Protein AF-A0A418X474-F1 (afdb_monomer_lite)

Radius of gyration: 26.53 Å; chains: 1; bounding box: 62×67×75 Å

Foldseek 3Di:
DAAPLLLVVLLCVVCVLLDDDQADFDCDPPWPRHPPGCVVVVVQKDWDAADPQRFIKIAGPGPRDIDTGDDRPLCVPPPDPVLLVVLVVCVVVVHDLVVSCVVSVHDSVVSVVSVVSVVSVVSNVLSVVLNCLVVDQPAEWEKEKDKDWDWAADPDPVQGFIAIKMWIWIATPVPRDTNDIDIQWFQVDDLVVLVVVCVVVVQVPPDLNPHPPSFFDRQVNLQVQQVVVVVVVVVVVVVVVPDPDDDDVQLVVLQVLQVVLVPDPDSLQPDTHHPSHGFDNGTTGTRPLSNLLSSLLNVCVSNVSHQAYEYEYAPGPSNVVSCCVRCVVCLVVVRYWYKHKFFPPPDDPVQQVVQQVVLVVQLVVQCVVPPPDDSVVSQVVVQVVQQVVWAQHHPLRWTKGWRSHDDPRHTMIMTIPDDDPDDDD

Sequence (425 aa):
MQSNLAIVEEMMRLAAYLDAPTDFSCSNRECSHFGLPQTEEKRRYVKFGKTKSGIPRFKCLACGKVASVGQAKATQRQRITHKNRDIFMLLVNKSPLRRISAVTGLTMQTVFRKIDFIYQQCQRFAGDRERQLTEHDLNTRYICVDRQNHIVNWASRKDRRNVALQAIGSADLESGYVFGMHLNFDGELDPELVAEDMMRFGDHHLAQPFRRYARVWLERDYAEAASRNKSDSARKRALRQTKKDGKDALSAEIVATYEVALEREDIEASHAPSAEETVPRAGMQVHEQVSMNAHIQLVSRLLYRAKKLRFFMDQESGLRAAVMAAVGDRIKARTADAFYVKVMKESTVDAKRQATKVAKERFESAKTAYPGLSDHEMKMLLVKEEMQRMASIGKWNDRWLSQPTTHYDGTGQASLLAHRHGRLR

Organism: NCBI:txid2320862

Secondary structure (DSSP, 8-state):
---HHHHHHHHHHHHGGGSPPPPPBB--TTSTTBT-BTTT-GGGEEEEEE-TTS-EEEEETTT--EEE-S---TTTT-S--HHHHHHHHHHHTT--HHHHHHHHT--HHHHHHHHHHHHHHHHHHHHHHHHHHTTS---EEEEEEEEEEEEEPPSBTTB-PBEEEEEEEEEETTT--EEEEEESEESS--HHHHHHHHHHHTGGGS-GGGSTTTTB--HHHHHHHHHHHHHHHHHHHHHHTT----S-HHHHHHHHHHHHHHT-SSTT--SPPPTTB---SSSEEBPHHHHHHHHHHHHHHHTTT-SEEEEEE-S-HHHHHHHHHHHHHHHHTTSEEEEEEEE-TTS-HHHHHHHHHHHHHHHHHHHHHSTT--HHHHHHHHHHHHHHTPEEETTTTEEEEE-SS-SSS--EEEEES---SS---

Structure (mmCIF, N/CA/C/O backbone):
data_AF-A0A418X474-F1
#
_entry.id   AF-A0A418X474-F1
#
loop_
_atom_site.group_PDB
_atom_site.id
_atom_site.type_symbol
_atom_site.label_atom_id
_atom_site.label_alt_id
_atom_site.label_comp_id
_atom_site.label_asym_id
_atom_site.label_entity_id
_atom_site.label_seq_id
_atom_site.pdbx_PDB_ins_code
_atom_site.Cartn_x
_atom_site.Cartn_y
_atom_site.Cartn_z
_atom_site.occupancy
_atom_site.B_iso_or_equiv
_atom_site.auth_seq_id
_atom_site.auth_comp_id
_atom_site.auth_asym_id
_atom_site.auth_atom_id
_atom_site.pdbx_PDB_model_num
ATOM 1 N N . MET A 1 1 ? -17.378 4.626 -9.632 1.00 65.44 1 MET A N 1
ATOM 2 C CA . MET A 1 1 ? -17.350 3.217 -10.096 1.00 65.44 1 MET A CA 1
ATOM 3 C C . MET A 1 1 ? -15.912 2.919 -10.476 1.00 65.44 1 MET A C 1
ATOM 5 O O . MET A 1 1 ? -15.379 3.669 -11.277 1.00 65.44 1 MET A O 1
ATOM 9 N N . GLN A 1 2 ? -15.281 1.907 -9.879 1.00 81.69 2 GLN A N 1
ATOM 10 C CA . GLN A 1 2 ? -13.888 1.549 -10.177 1.00 81.69 2 GLN A CA 1
ATOM 11 C C . GLN A 1 2 ? -13.817 0.443 -11.234 1.00 81.69 2 GLN A C 1
ATOM 13 O O . GLN A 1 2 ? -14.747 -0.352 -11.377 1.00 81.69 2 GLN A O 1
ATOM 18 N N . SER A 1 3 ? -12.703 0.383 -11.964 1.00 91.50 3 SER A N 1
ATOM 19 C CA . SER A 1 3 ? -12.434 -0.698 -12.912 1.00 91.50 3 SER A CA 1
ATOM 20 C C . SER A 1 3 ? -11.921 -1.938 -12.181 1.00 91.50 3 SER A C 1
ATOM 22 O O . SER A 1 3 ? -10.881 -1.891 -11.522 1.00 91.50 3 SER A O 1
ATOM 24 N N . ASN A 1 4 ? -12.613 -3.071 -12.329 1.00 92.69 4 ASN A N 1
ATOM 25 C CA . ASN A 1 4 ? -12.138 -4.348 -11.785 1.00 92.69 4 ASN A CA 1
ATOM 26 C C . ASN A 1 4 ? -10.796 -4.758 -12.407 1.00 92.69 4 ASN A C 1
ATOM 28 O O . ASN A 1 4 ? -9.943 -5.301 -11.709 1.00 92.69 4 ASN A O 1
ATOM 32 N N . LEU A 1 5 ? -10.598 -4.464 -13.697 1.00 93.88 5 LEU A N 1
ATOM 33 C CA . LEU A 1 5 ? -9.342 -4.732 -14.395 1.00 93.88 5 LEU A CA 1
ATOM 34 C C . LEU A 1 5 ? -8.191 -3.948 -13.754 1.00 93.88 5 LEU A C 1
ATOM 36 O O . LEU A 1 5 ? -7.193 -4.552 -13.375 1.00 93.88 5 LEU A O 1
ATOM 40 N N . ALA A 1 6 ? -8.376 -2.643 -13.532 1.00 95.62 6 ALA A N 1
ATOM 41 C CA . ALA A 1 6 ? -7.374 -1.785 -12.896 1.00 95.62 6 ALA A CA 1
ATOM 42 C C . ALA A 1 6 ? -6.926 -2.309 -11.523 1.00 95.62 6 ALA A C 1
ATOM 44 O O . ALA A 1 6 ? -5.735 -2.318 -11.215 1.00 95.62 6 ALA A O 1
ATOM 45 N N . ILE A 1 7 ? -7.882 -2.761 -10.701 1.00 95.75 7 ILE A N 1
ATOM 46 C CA . ILE A 1 7 ? -7.603 -3.319 -9.370 1.00 95.75 7 ILE A CA 1
ATOM 47 C C . ILE A 1 7 ? -6.809 -4.622 -9.482 1.00 95.75 7 ILE A C 1
ATOM 49 O O . ILE A 1 7 ? -5.866 -4.828 -8.719 1.00 95.75 7 ILE A O 1
ATOM 53 N N . VAL A 1 8 ? -7.176 -5.505 -10.415 1.00 95.81 8 VAL A N 1
ATOM 54 C CA . VAL A 1 8 ? -6.485 -6.785 -10.614 1.00 95.81 8 VAL A CA 1
ATOM 55 C C . VAL A 1 8 ? -5.063 -6.571 -11.125 1.00 95.81 8 VAL A C 1
ATOM 57 O O . VAL A 1 8 ? -4.145 -7.176 -10.578 1.00 95.81 8 VAL A O 1
ATOM 60 N N . GLU A 1 9 ? -4.866 -5.701 -12.115 1.00 96.19 9 GLU A N 1
ATOM 61 C CA . GLU A 1 9 ? -3.541 -5.362 -12.647 1.00 96.19 9 GLU A CA 1
ATOM 62 C C . GLU A 1 9 ? -2.633 -4.783 -11.563 1.00 96.19 9 GLU A C 1
ATOM 64 O O . GLU A 1 9 ? -1.496 -5.225 -11.395 1.00 96.19 9 GLU A O 1
ATOM 69 N N . GLU A 1 10 ? -3.147 -3.833 -10.781 1.00 97.31 10 GLU A N 1
ATOM 70 C CA . GLU A 1 10 ? -2.388 -3.244 -9.686 1.00 97.31 10 GLU A CA 1
ATOM 71 C C . GLU A 1 10 ? -2.068 -4.285 -8.611 1.00 97.31 10 GLU A C 1
ATOM 73 O O . GLU A 1 10 ? -0.933 -4.376 -8.157 1.00 97.31 10 GLU A O 1
ATOM 78 N N . MET A 1 11 ? -3.025 -5.132 -8.234 1.00 96.38 11 MET A N 1
ATOM 79 C CA . MET A 1 11 ? -2.786 -6.207 -7.273 1.00 96.38 11 MET A CA 1
ATOM 80 C C . MET A 1 11 ? -1.735 -7.201 -7.782 1.00 96.38 11 MET A C 1
ATOM 82 O O . MET A 1 11 ? -0.886 -7.617 -6.999 1.00 96.38 11 MET A O 1
ATOM 86 N N . MET A 1 12 ? -1.753 -7.563 -9.069 1.00 95.88 12 MET A N 1
ATOM 87 C CA . MET A 1 12 ? -0.724 -8.415 -9.676 1.00 95.88 12 MET A CA 1
ATOM 88 C C . MET A 1 12 ? 0.652 -7.748 -9.627 1.00 95.88 12 MET A C 1
ATOM 90 O O . MET A 1 12 ? 1.620 -8.392 -9.233 1.00 95.88 12 MET A O 1
ATOM 94 N N . ARG A 1 13 ? 0.737 -6.448 -9.935 1.00 95.75 13 ARG A N 1
ATOM 95 C CA . ARG A 1 13 ? 1.981 -5.675 -9.821 1.00 95.75 13 ARG A CA 1
ATOM 96 C C . ARG A 1 13 ? 2.516 -5.674 -8.391 1.00 95.75 13 ARG A C 1
ATOM 98 O O . ARG A 1 13 ? 3.697 -5.936 -8.178 1.00 95.75 13 ARG A O 1
ATOM 105 N N . LEU A 1 14 ? 1.653 -5.410 -7.408 1.00 95.88 14 LEU A N 1
ATOM 106 C CA . LEU A 1 14 ? 2.035 -5.432 -5.995 1.00 95.88 14 LEU A CA 1
ATOM 107 C C . LEU A 1 14 ? 2.453 -6.839 -5.547 1.00 95.88 14 LEU A C 1
ATOM 109 O O . LEU A 1 14 ? 3.384 -6.967 -4.764 1.00 95.88 14 LEU A O 1
ATOM 113 N N . ALA A 1 15 ? 1.809 -7.887 -6.065 1.00 95.25 15 ALA A N 1
ATOM 114 C CA . ALA A 1 15 ? 2.080 -9.281 -5.722 1.00 95.25 15 ALA A CA 1
ATOM 115 C C . ALA A 1 15 ? 3.281 -9.897 -6.461 1.00 95.25 15 ALA A C 1
ATOM 117 O O . ALA A 1 15 ? 3.685 -10.998 -6.100 1.00 95.25 15 ALA A O 1
ATOM 118 N N . ALA A 1 16 ? 3.871 -9.227 -7.456 1.00 93.00 16 ALA A N 1
ATOM 119 C CA . ALA A 1 16 ? 4.885 -9.811 -8.344 1.00 93.00 16 ALA A CA 1
ATOM 120 C C . ALA A 1 16 ? 6.109 -10.400 -7.610 1.00 93.00 16 ALA A C 1
ATOM 122 O O . ALA A 1 16 ? 6.742 -11.343 -8.079 1.00 93.00 16 ALA A O 1
ATOM 123 N N . TYR A 1 17 ? 6.449 -9.896 -6.419 1.00 91.75 17 TYR A N 1
ATOM 124 C CA . TYR A 1 17 ? 7.542 -10.453 -5.607 1.00 91.75 17 TYR A CA 1
ATOM 125 C C . TYR A 1 17 ? 7.232 -11.846 -5.019 1.00 91.75 17 TYR A C 1
ATOM 127 O O . TYR A 1 17 ? 8.152 -12.560 -4.604 1.00 91.75 17 TYR A O 1
ATOM 135 N N . LEU A 1 18 ? 5.954 -12.237 -4.974 1.00 92.25 18 LEU A N 1
ATOM 136 C CA . LEU A 1 18 ? 5.492 -13.556 -4.542 1.00 92.25 18 LEU A CA 1
ATOM 137 C C . LEU A 1 18 ? 5.641 -14.616 -5.630 1.00 92.25 18 LEU A C 1
ATOM 139 O O . LEU A 1 18 ? 5.572 -15.803 -5.298 1.00 92.25 18 LEU A O 1
ATOM 143 N N . ASP A 1 19 ? 5.908 -14.236 -6.880 1.00 85.19 19 ASP A N 1
ATOM 144 C CA . ASP A 1 19 ? 6.149 -15.204 -7.942 1.00 85.19 19 ASP A CA 1
ATOM 145 C C . ASP A 1 19 ? 7.376 -16.055 -7.601 1.00 85.19 19 ASP A C 1
ATOM 147 O O . ASP A 1 19 ? 8.455 -15.561 -7.238 1.00 85.19 19 ASP A O 1
ATOM 151 N N . ALA A 1 20 ? 7.190 -17.374 -7.645 1.00 68.62 20 ALA A N 1
ATOM 152 C CA . ALA A 1 20 ? 8.274 -18.307 -7.404 1.00 68.62 20 ALA A CA 1
ATOM 153 C C . ALA A 1 20 ? 9.337 -18.148 -8.507 1.00 68.62 20 ALA A C 1
ATOM 155 O O . ALA A 1 20 ? 8.995 -17.910 -9.670 1.00 68.62 20 ALA A O 1
ATOM 156 N N . PRO A 1 21 ? 10.635 -18.305 -8.190 1.00 65.06 21 PRO A N 1
ATOM 157 C CA . PRO A 1 21 ? 11.657 -18.392 -9.222 1.00 65.06 21 PRO A CA 1
ATOM 158 C C . PRO A 1 21 ? 11.281 -19.512 -10.197 1.00 65.06 21 PRO A C 1
ATOM 160 O O . PRO A 1 21 ? 11.085 -20.643 -9.763 1.00 65.06 21 PRO A O 1
ATOM 163 N N . THR A 1 22 ? 11.177 -19.206 -11.494 1.00 62.56 22 THR A N 1
ATOM 164 C CA . THR A 1 22 ? 10.791 -20.193 -12.512 1.00 62.56 22 THR A CA 1
ATOM 165 C C . THR A 1 22 ? 11.669 -21.433 -12.419 1.00 62.56 22 THR A C 1
ATOM 167 O O . THR A 1 22 ? 12.891 -21.357 -12.611 1.00 62.56 22 THR A O 1
ATOM 170 N N . ASP A 1 23 ? 11.031 -22.569 -12.156 1.00 65.12 23 ASP A N 1
ATOM 171 C CA . ASP A 1 23 ? 11.662 -23.870 -12.265 1.00 65.12 23 ASP A CA 1
ATOM 172 C C . ASP A 1 23 ? 12.115 -24.123 -13.701 1.00 65.12 23 ASP A C 1
ATOM 174 O O . ASP A 1 23 ? 11.598 -23.571 -14.676 1.00 65.12 23 ASP A O 1
ATOM 178 N N . PHE A 1 24 ? 13.126 -24.970 -13.850 1.00 75.44 24 PHE A N 1
ATOM 179 C CA . PHE A 1 24 ? 13.625 -25.303 -15.172 1.00 75.44 24 PHE A CA 1
ATOM 180 C C . PHE A 1 24 ? 12.613 -26.118 -15.961 1.00 75.44 24 PHE A C 1
ATOM 182 O O . PHE A 1 24 ? 12.199 -27.181 -15.519 1.00 75.44 24 PHE A O 1
ATOM 189 N N . SER A 1 25 ? 12.309 -25.670 -17.170 1.00 82.12 25 SER A N 1
ATOM 190 C CA . SER A 1 25 ? 11.576 -26.438 -18.168 1.00 82.12 25 SER A CA 1
ATOM 191 C C . SER A 1 25 ? 12.342 -26.455 -19.491 1.00 82.12 25 SER A C 1
ATOM 193 O O . SER A 1 25 ? 13.211 -25.615 -19.761 1.00 82.12 25 SER A O 1
ATOM 195 N N . CYS A 1 26 ? 12.062 -27.449 -20.337 1.00 80.69 26 CYS A N 1
ATOM 196 C CA . CYS A 1 26 ? 12.654 -27.491 -21.665 1.00 80.69 26 CYS A CA 1
ATOM 197 C C . CYS A 1 26 ? 12.165 -26.292 -22.494 1.00 80.69 26 CYS A C 1
ATOM 199 O O . CYS A 1 26 ? 10.969 -26.124 -22.703 1.00 80.69 26 CYS A O 1
ATOM 201 N N . SER A 1 27 ? 13.094 -25.494 -23.023 1.00 82.25 27 SER A N 1
ATOM 202 C CA . SER A 1 27 ? 12.790 -24.332 -23.872 1.00 82.25 27 SER A CA 1
ATOM 203 C C . SER A 1 27 ? 12.725 -24.649 -25.370 1.00 82.25 27 SER A C 1
ATOM 205 O O . SER A 1 27 ? 12.713 -23.736 -26.191 1.00 82.25 27 SER A O 1
ATOM 207 N N . ASN A 1 28 ? 12.782 -25.926 -25.760 1.00 83.88 28 ASN A N 1
ATOM 208 C CA . ASN A 1 28 ? 12.612 -26.325 -27.156 1.00 83.88 28 ASN A CA 1
ATOM 209 C C . ASN A 1 28 ? 11.119 -26.525 -27.450 1.00 83.88 28 ASN A C 1
ATOM 211 O O . ASN A 1 28 ? 10.551 -27.476 -26.927 1.00 83.88 28 ASN A O 1
ATOM 215 N N . ARG A 1 29 ? 10.516 -25.656 -28.275 1.00 86.56 29 ARG A N 1
ATOM 216 C CA . ARG A 1 29 ? 9.073 -25.668 -28.596 1.00 86.56 29 ARG A CA 1
ATOM 217 C C . ARG A 1 29 ? 8.602 -26.955 -29.279 1.00 86.56 29 ARG A C 1
ATOM 219 O O . ARG A 1 29 ? 7.438 -27.301 -29.156 1.00 86.56 29 ARG A O 1
ATOM 226 N N . GLU A 1 30 ? 9.504 -27.669 -29.947 1.00 88.56 30 GLU A N 1
ATOM 227 C CA . GLU A 1 30 ? 9.211 -28.921 -30.663 1.00 88.56 30 GLU A CA 1
ATOM 228 C C . GLU A 1 30 ? 9.437 -30.172 -29.796 1.00 88.56 30 GLU A C 1
ATOM 230 O O . GLU A 1 30 ? 9.242 -31.302 -30.235 1.00 88.56 30 GLU A O 1
ATOM 235 N N . CYS A 1 31 ? 9.893 -29.999 -28.554 1.00 87.44 31 CYS A N 1
ATOM 236 C CA . CYS A 1 31 ? 10.161 -31.107 -27.647 1.00 87.44 31 CYS A CA 1
ATOM 237 C C . CYS A 1 31 ? 8.880 -31.547 -26.932 1.00 87.44 31 CYS A C 1
ATOM 239 O O . CYS A 1 31 ? 8.151 -30.715 -26.397 1.00 87.44 31 CYS A O 1
ATOM 241 N N . SER A 1 32 ? 8.681 -32.857 -26.773 1.00 89.00 32 SER A N 1
ATOM 242 C CA . SER A 1 32 ? 7.590 -33.422 -25.958 1.00 89.00 32 SER A CA 1
ATOM 243 C C . SER A 1 32 ? 7.635 -33.001 -24.482 1.00 89.00 32 SER A C 1
ATOM 245 O O . SER A 1 32 ? 6.656 -33.158 -23.759 1.00 89.00 32 SER A O 1
ATOM 247 N N . HIS A 1 33 ? 8.777 -32.485 -24.016 1.00 85.56 33 HIS A N 1
ATOM 248 C CA . HIS A 1 33 ? 8.970 -31.964 -22.662 1.00 85.56 33 HIS A CA 1
ATOM 249 C C . HIS A 1 33 ? 8.930 -30.426 -22.591 1.00 85.56 33 HIS A C 1
ATOM 251 O O . HIS A 1 33 ? 9.343 -29.857 -21.579 1.00 85.56 33 HIS A O 1
ATOM 257 N N . PHE A 1 34 ? 8.501 -29.736 -23.655 1.00 86.75 34 PHE A N 1
ATOM 258 C CA . PHE A 1 34 ? 8.388 -28.276 -23.674 1.00 86.75 34 PHE A CA 1
ATOM 259 C C . PHE A 1 34 ? 7.480 -27.770 -22.548 1.00 86.75 34 PHE A C 1
ATOM 261 O O . PHE A 1 34 ? 6.382 -28.283 -22.355 1.00 86.75 34 PHE A O 1
ATOM 268 N N . GLY A 1 35 ? 7.946 -26.772 -21.793 1.00 79.75 35 GLY A N 1
ATOM 269 C CA . GLY A 1 35 ? 7.151 -26.129 -20.741 1.00 79.75 35 GLY A CA 1
ATOM 270 C C . GLY A 1 35 ? 6.894 -26.966 -19.480 1.00 79.75 35 GLY A C 1
ATOM 271 O O . GLY A 1 35 ? 6.395 -26.414 -18.508 1.00 79.75 35 GLY A O 1
ATOM 272 N N . LEU A 1 36 ? 7.282 -28.248 -19.440 1.00 83.12 36 LEU A N 1
ATOM 273 C CA . LEU A 1 36 ? 7.086 -29.111 -18.267 1.00 83.12 36 LEU A CA 1
ATOM 274 C C . LEU A 1 36 ? 8.141 -28.821 -17.179 1.00 83.12 36 LEU A C 1
ATOM 276 O O . LEU A 1 36 ? 9.332 -29.014 -17.457 1.00 83.12 36 LEU A O 1
ATOM 280 N N . PRO A 1 37 ? 7.769 -28.390 -15.958 1.00 82.12 37 PRO A N 1
ATOM 281 C CA . PRO A 1 37 ? 8.723 -28.045 -14.902 1.00 82.12 37 PRO A CA 1
ATOM 282 C C . PRO A 1 37 ? 9.506 -29.255 -14.375 1.00 82.12 37 PRO A C 1
ATOM 284 O O . PRO A 1 37 ? 8.966 -30.337 -14.149 1.00 82.12 37 PRO A O 1
ATOM 287 N N . GLN A 1 38 ? 10.800 -29.074 -14.118 1.00 81.44 38 GLN A N 1
ATOM 288 C CA . GLN A 1 38 ? 11.689 -30.125 -13.621 1.00 81.44 38 GLN A CA 1
ATOM 289 C C . GLN A 1 38 ? 11.339 -30.591 -12.202 1.00 81.44 38 GLN A C 1
ATOM 291 O O . GLN A 1 38 ? 11.621 -31.739 -11.854 1.00 81.44 38 GLN A O 1
ATOM 296 N N . THR A 1 39 ? 10.760 -29.720 -11.382 1.00 76.44 39 THR A N 1
ATOM 297 C CA . THR A 1 39 ? 10.344 -29.998 -9.999 1.00 76.44 39 THR A CA 1
ATOM 298 C C . THR A 1 39 ? 9.177 -30.974 -9.926 1.00 76.44 39 THR A C 1
ATOM 300 O O . THR A 1 39 ? 9.220 -31.893 -9.103 1.00 76.44 39 THR A O 1
ATOM 303 N N . GLU A 1 40 ? 8.205 -30.824 -10.823 1.00 78.62 40 GLU A N 1
ATOM 304 C CA . GLU A 1 40 ? 7.035 -31.696 -10.960 1.00 78.62 40 GLU A CA 1
ATOM 305 C C . GLU A 1 40 ? 7.388 -32.989 -11.713 1.00 78.62 40 GLU A C 1
ATOM 307 O O . GLU A 1 40 ? 7.031 -34.088 -11.294 1.00 78.62 40 GLU A O 1
ATOM 312 N N . GLU A 1 41 ? 8.193 -32.885 -12.773 1.00 81.19 41 GLU A N 1
ATOM 313 C CA . GLU A 1 41 ? 8.470 -33.978 -13.712 1.00 81.19 41 GLU A CA 1
ATOM 314 C C . GLU A 1 41 ? 9.944 -34.424 -13.675 1.00 81.19 41 GLU A C 1
ATOM 316 O O . GLU A 1 41 ? 10.653 -34.490 -14.686 1.00 81.19 41 GLU A O 1
ATOM 321 N N . LYS A 1 42 ? 10.436 -34.762 -12.474 1.00 81.25 42 LYS A N 1
ATOM 322 C CA . LYS A 1 42 ? 11.860 -35.072 -12.208 1.00 81.25 42 LYS A CA 1
ATOM 323 C C . LYS A 1 42 ? 12.458 -36.138 -13.127 1.00 81.25 42 LYS A C 1
ATOM 325 O O . LYS A 1 42 ? 13.640 -36.066 -13.443 1.00 81.25 42 LYS A O 1
ATOM 330 N N . ARG A 1 43 ? 11.662 -37.122 -13.559 1.00 86.88 43 ARG A N 1
ATOM 331 C CA . ARG A 1 43 ? 12.115 -38.243 -14.406 1.00 86.88 43 ARG A CA 1
ATOM 332 C C . ARG A 1 43 ? 12.483 -37.818 -15.828 1.00 86.88 43 ARG A C 1
ATOM 334 O O . ARG A 1 43 ? 13.172 -38.561 -16.511 1.00 86.88 43 ARG A O 1
ATOM 341 N N . ARG A 1 44 ? 12.041 -36.640 -16.278 1.00 86.00 44 ARG A N 1
ATOM 342 C CA . ARG A 1 44 ? 12.246 -36.132 -17.647 1.00 86.00 44 ARG A CA 1
ATOM 343 C C . ARG A 1 44 ? 13.569 -35.388 -17.832 1.00 86.00 44 ARG A C 1
ATOM 345 O O . ARG A 1 44 ? 13.944 -35.047 -18.962 1.00 86.00 44 ARG A O 1
ATOM 352 N N . TYR A 1 45 ? 14.277 -35.145 -16.732 1.00 87.94 45 TYR A N 1
ATOM 353 C CA . TYR A 1 45 ? 15.479 -34.328 -16.674 1.00 87.94 45 TYR A CA 1
ATOM 354 C C . TYR A 1 45 ? 16.554 -35.003 -15.824 1.00 87.94 45 TYR A C 1
ATOM 356 O O . TYR A 1 45 ? 16.265 -35.603 -14.795 1.00 87.94 45 TYR A O 1
ATOM 364 N N . VAL A 1 46 ? 17.820 -34.853 -16.212 1.00 90.00 46 VAL A N 1
ATOM 365 C CA . VAL A 1 46 ? 18.962 -35.368 -15.443 1.00 90.00 46 VAL A CA 1
ATOM 366 C C . VAL A 1 46 ? 19.915 -34.240 -15.070 1.00 90.00 46 VAL A C 1
ATOM 368 O O . VAL A 1 46 ? 20.132 -33.310 -15.851 1.00 90.00 46 VAL A O 1
ATOM 371 N N . LYS A 1 47 ? 20.499 -34.304 -13.868 1.00 86.44 47 LYS A N 1
ATOM 372 C CA . LYS A 1 47 ? 21.547 -33.365 -13.442 1.00 86.44 47 LYS A CA 1
ATOM 373 C C . LYS A 1 47 ? 22.771 -33.509 -14.355 1.00 86.44 47 LYS A C 1
ATOM 375 O O . LYS A 1 47 ? 23.274 -34.606 -14.557 1.00 86.44 47 LYS A O 1
ATOM 380 N N . PHE A 1 48 ? 23.272 -32.389 -14.869 1.00 89.44 48 PHE A N 1
ATOM 381 C CA . PHE A 1 48 ? 24.369 -32.300 -15.838 1.00 89.44 48 PHE A CA 1
ATOM 382 C C . PHE A 1 48 ? 25.511 -31.406 -15.319 1.00 89.44 48 PHE A C 1
ATOM 384 O O . PHE A 1 48 ? 25.939 -30.420 -15.933 1.00 89.44 48 PHE A O 1
ATOM 391 N N . GLY A 1 49 ? 25.997 -31.739 -14.123 1.00 85.25 49 GLY A N 1
ATOM 392 C CA . GLY A 1 49 ? 27.062 -31.003 -13.444 1.00 85.25 49 GLY A CA 1
ATOM 393 C C . GLY A 1 49 ? 26.669 -29.569 -13.071 1.00 85.25 49 GLY A C 1
ATOM 394 O O . GLY A 1 49 ? 25.492 -29.242 -12.911 1.00 85.25 49 GLY A O 1
ATOM 395 N N . LYS A 1 50 ? 27.675 -28.705 -12.913 1.00 84.00 50 LYS A N 1
ATOM 396 C CA . LYS A 1 50 ? 27.511 -27.287 -12.560 1.00 84.00 50 LYS A CA 1
ATOM 397 C C . LYS A 1 50 ? 28.230 -26.391 -13.571 1.00 84.00 50 LYS A C 1
ATOM 399 O O . LYS A 1 50 ? 29.164 -26.831 -14.239 1.00 84.00 50 LYS A O 1
ATOM 404 N N . THR A 1 51 ? 27.799 -25.140 -13.710 1.00 78.50 51 THR A N 1
ATOM 405 C CA . THR A 1 51 ? 28.561 -24.109 -14.433 1.00 78.50 51 THR A CA 1
ATOM 406 C C . THR A 1 51 ? 29.844 -23.763 -13.670 1.00 78.50 51 THR A C 1
ATOM 408 O O . THR A 1 51 ? 29.967 -24.074 -12.484 1.00 78.50 51 THR A O 1
ATOM 411 N N . LYS A 1 52 ? 30.778 -23.032 -14.304 1.00 71.00 52 LYS A N 1
ATOM 412 C CA . LYS A 1 52 ? 31.968 -22.468 -13.625 1.00 71.00 52 LYS A CA 1
ATOM 413 C C . LYS A 1 52 ? 31.610 -21.627 -12.389 1.00 71.00 52 LYS A C 1
ATOM 415 O O . LYS A 1 52 ? 32.429 -21.447 -11.501 1.00 71.00 52 LYS A O 1
ATOM 420 N N . SER A 1 53 ? 30.382 -21.118 -12.333 1.00 60.09 53 SER A N 1
ATOM 421 C CA . SER A 1 53 ? 29.854 -20.305 -11.236 1.00 60.09 53 SER A CA 1
ATOM 422 C C . SER A 1 53 ? 29.092 -21.114 -10.179 1.00 60.09 53 SER A C 1
ATOM 424 O O . SER A 1 53 ? 28.489 -20.529 -9.285 1.00 60.09 53 SER A O 1
ATOM 426 N N . GLY A 1 54 ? 29.100 -22.449 -10.273 1.00 70.06 54 GLY A N 1
ATOM 427 C CA . GLY A 1 54 ? 28.477 -23.354 -9.305 1.00 70.06 54 GLY A CA 1
ATOM 428 C C . GLY A 1 54 ? 26.976 -23.593 -9.503 1.00 70.06 54 GLY A C 1
ATOM 429 O O . GLY A 1 54 ? 26.379 -24.301 -8.695 1.00 70.06 54 GLY A O 1
ATOM 430 N N . ILE A 1 55 ? 26.372 -23.054 -10.567 1.00 76.06 55 ILE A N 1
ATOM 431 C CA . ILE A 1 55 ? 24.935 -23.204 -10.852 1.00 76.06 55 ILE A CA 1
ATOM 432 C C . ILE A 1 55 ? 24.687 -24.616 -11.391 1.00 76.06 55 ILE A C 1
ATOM 434 O O . ILE A 1 55 ? 25.357 -24.992 -12.359 1.00 76.06 55 ILE A O 1
ATOM 438 N N . PRO A 1 56 ? 23.771 -25.412 -10.815 1.00 79.94 56 PRO A N 1
ATOM 439 C CA . PRO A 1 56 ? 23.475 -26.738 -11.335 1.00 79.94 56 PRO A CA 1
ATOM 440 C C . PRO A 1 56 ? 22.888 -26.635 -12.743 1.00 79.94 56 PRO A C 1
ATOM 442 O O . PRO A 1 56 ? 22.102 -25.745 -13.046 1.00 79.94 56 PRO A O 1
ATOM 445 N N . ARG A 1 57 ? 23.292 -27.542 -13.629 1.00 85.38 57 ARG A N 1
ATOM 446 C CA . ARG A 1 57 ? 22.717 -27.667 -14.969 1.00 85.38 57 ARG A CA 1
ATOM 447 C C . ARG A 1 57 ? 21.867 -28.916 -15.039 1.00 85.38 57 ARG A C 1
ATOM 449 O O . ARG A 1 57 ? 22.185 -29.910 -14.392 1.00 85.38 57 ARG A O 1
ATOM 456 N N . PHE A 1 58 ? 20.822 -28.875 -15.847 1.00 87.25 58 PHE A N 1
ATOM 457 C CA . PHE A 1 58 ? 19.969 -30.017 -16.122 1.00 87.25 58 PHE A CA 1
ATOM 458 C C . PHE A 1 58 ? 19.869 -30.227 -17.625 1.00 87.25 58 PHE A C 1
ATOM 460 O O . PHE A 1 58 ? 19.837 -29.272 -18.401 1.00 87.25 58 PHE A O 1
ATOM 467 N N . LYS A 1 59 ? 19.850 -31.495 -18.021 1.00 89.81 59 LYS A N 1
ATOM 468 C CA . LYS A 1 59 ? 19.703 -31.945 -19.400 1.00 89.81 59 LYS A CA 1
ATOM 469 C C . LYS A 1 59 ? 18.320 -32.564 -19.574 1.00 89.81 59 LYS A C 1
ATOM 471 O O . LYS A 1 59 ? 17.933 -33.426 -18.787 1.00 89.81 59 LYS A O 1
ATOM 476 N N . CYS A 1 60 ? 17.589 -32.138 -20.598 1.00 90.12 60 CYS A N 1
ATOM 477 C CA . CYS A 1 60 ? 16.349 -32.782 -21.025 1.00 90.12 60 CYS A CA 1
ATOM 478 C C . CYS A 1 60 ? 16.656 -34.159 -21.624 1.00 90.12 60 CYS A C 1
ATOM 480 O O . CYS A 1 60 ? 17.520 -34.263 -22.494 1.00 90.12 60 CYS A O 1
ATOM 482 N N . LEU A 1 61 ? 15.945 -35.201 -21.188 1.00 91.00 61 LEU A N 1
ATOM 483 C CA . LEU A 1 61 ? 16.159 -36.559 -21.699 1.00 91.00 61 LEU A CA 1
ATOM 484 C C . LEU A 1 61 ? 15.537 -36.806 -23.083 1.00 91.00 61 LEU A C 1
ATOM 486 O O . LEU A 1 61 ? 15.988 -37.712 -23.768 1.00 91.00 61 LEU A O 1
ATOM 490 N N . ALA A 1 62 ? 14.567 -35.992 -23.519 1.00 90.69 62 ALA A N 1
ATOM 491 C CA . ALA A 1 62 ? 13.942 -36.132 -24.840 1.00 90.69 62 ALA A CA 1
ATOM 492 C C . ALA A 1 62 ? 14.770 -35.478 -25.961 1.00 90.69 62 ALA A C 1
ATOM 494 O O . ALA A 1 62 ? 15.129 -36.136 -26.927 1.00 90.69 62 ALA A O 1
ATOM 495 N N . CYS A 1 63 ? 15.114 -34.190 -25.830 1.00 90.31 63 CYS A N 1
ATOM 496 C CA . CYS A 1 63 ? 15.848 -33.454 -26.875 1.00 90.31 63 CYS A CA 1
ATOM 497 C C . CYS A 1 63 ? 17.329 -33.193 -26.552 1.00 90.31 63 CYS A C 1
ATOM 499 O O . CYS A 1 63 ? 18.027 -32.538 -27.319 1.00 90.31 63 CYS A O 1
ATOM 501 N N . GLY A 1 64 ? 17.816 -33.606 -25.378 1.00 86.38 64 GLY A N 1
ATOM 502 C CA . GLY A 1 64 ? 19.212 -33.413 -24.976 1.00 86.38 64 GLY A CA 1
ATOM 503 C C . GLY A 1 64 ? 19.612 -31.980 -24.602 1.00 86.38 64 GLY A C 1
ATOM 504 O O . GLY A 1 64 ? 20.759 -31.768 -24.204 1.00 86.38 64 GLY A O 1
ATOM 505 N N . LYS A 1 65 ? 18.702 -30.998 -24.688 1.00 85.12 65 LYS A N 1
ATOM 506 C CA . LYS A 1 65 ? 18.991 -29.589 -24.381 1.00 85.12 65 LYS A CA 1
ATOM 507 C C . LYS A 1 65 ? 19.382 -29.410 -22.914 1.00 85.12 65 LYS A C 1
ATOM 509 O O . LYS A 1 65 ? 18.712 -29.928 -22.019 1.00 85.12 65 LYS A O 1
ATOM 514 N N . VAL A 1 66 ? 20.455 -28.659 -22.679 1.00 85.44 66 VAL A N 1
ATOM 515 C CA . VAL A 1 66 ? 20.985 -28.367 -21.342 1.00 85.44 66 VAL A CA 1
ATOM 516 C C . VAL A 1 66 ? 20.689 -26.917 -20.987 1.00 85.44 66 VAL A C 1
ATOM 518 O O . VAL A 1 66 ? 21.003 -26.023 -21.770 1.00 85.44 66 VAL A O 1
ATOM 521 N N . ALA A 1 67 ? 20.158 -26.667 -19.794 1.00 78.62 67 ALA A N 1
ATOM 522 C CA . ALA A 1 67 ? 20.117 -25.321 -19.235 1.00 78.62 67 ALA A CA 1
ATOM 523 C C . ALA A 1 67 ? 20.607 -25.303 -17.788 1.00 78.62 67 ALA A C 1
ATOM 525 O O . ALA A 1 67 ? 20.683 -26.332 -17.116 1.00 78.62 67 ALA A O 1
ATOM 526 N N . SER A 1 68 ? 20.988 -24.115 -17.328 1.00 74.44 68 SER A N 1
ATOM 527 C CA . SER A 1 68 ? 21.342 -23.884 -15.927 1.00 74.44 68 SER A CA 1
ATOM 528 C C . SER A 1 68 ? 20.071 -23.602 -15.135 1.00 74.44 68 SER A C 1
ATOM 530 O O . SER A 1 68 ? 19.197 -22.895 -15.626 1.00 74.44 68 SER A O 1
ATOM 532 N N . VAL A 1 69 ? 19.975 -24.166 -13.937 1.00 66.69 69 VAL A N 1
ATOM 533 C CA . VAL A 1 69 ? 18.776 -24.152 -13.098 1.00 66.69 69 VAL A CA 1
ATOM 534 C C . VAL A 1 69 ? 19.130 -23.531 -11.766 1.00 66.69 69 VAL A C 1
ATOM 536 O O . VAL A 1 69 ? 20.138 -23.876 -11.153 1.00 66.69 69 VAL A O 1
ATOM 539 N N . GLY A 1 70 ? 18.303 -22.595 -11.328 1.00 59.91 70 GLY A N 1
ATOM 540 C CA . GLY A 1 70 ? 18.620 -21.739 -10.201 1.00 59.91 70 GLY A CA 1
ATOM 541 C C . GLY A 1 70 ? 19.431 -20.517 -10.614 1.00 59.91 70 GLY A C 1
ATOM 542 O O . GLY A 1 70 ? 20.038 -20.433 -11.686 1.00 59.91 70 GLY A O 1
ATOM 543 N N . GLN A 1 71 ? 19.404 -19.523 -9.739 1.00 58.72 71 GLN A N 1
ATOM 544 C CA . GLN A 1 71 ? 20.087 -18.269 -9.981 1.00 58.72 71 GLN A CA 1
ATOM 545 C C . GLN A 1 71 ? 21.572 -18.410 -9.636 1.00 58.72 71 GLN A C 1
ATOM 547 O O . GLN A 1 71 ? 21.961 -19.048 -8.656 1.00 58.72 71 GLN A O 1
ATOM 552 N N . ALA A 1 72 ? 22.407 -17.766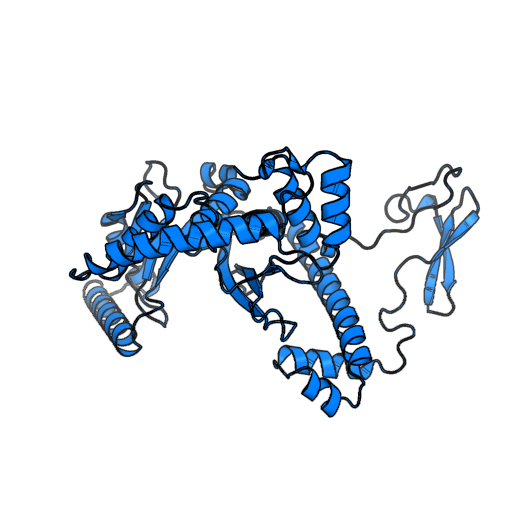 -10.449 1.00 60.88 72 ALA A N 1
ATOM 553 C CA . ALA A 1 72 ? 23.719 -17.288 -10.030 1.00 60.88 72 ALA A CA 1
ATOM 554 C C . ALA A 1 72 ? 23.668 -16.746 -8.591 1.00 60.88 72 ALA A C 1
ATOM 556 O O . ALA A 1 72 ? 22.648 -16.172 -8.199 1.00 60.88 72 ALA A O 1
ATOM 557 N N . LYS A 1 73 ? 24.769 -16.844 -7.819 1.00 68.56 73 LYS A N 1
ATOM 558 C CA . LYS A 1 73 ? 24.869 -16.067 -6.566 1.00 68.56 73 LYS A CA 1
ATOM 559 C C . LYS A 1 73 ? 24.440 -14.635 -6.896 1.00 68.56 73 LYS A C 1
ATOM 561 O O . LYS A 1 73 ? 24.932 -14.087 -7.875 1.00 68.56 73 LYS A O 1
ATOM 566 N N . ALA A 1 74 ? 23.538 -14.028 -6.126 1.00 74.00 74 ALA A N 1
ATOM 567 C CA . ALA A 1 74 ? 22.988 -12.714 -6.486 1.00 74.00 74 ALA A CA 1
ATOM 568 C C . ALA A 1 74 ? 24.088 -11.638 -6.646 1.00 74.00 74 ALA A C 1
ATOM 570 O O . ALA A 1 74 ? 23.971 -10.690 -7.416 1.00 74.00 74 ALA A O 1
ATOM 571 N N . THR A 1 75 ? 25.215 -11.835 -5.963 1.00 78.94 75 THR A N 1
ATOM 572 C CA . THR A 1 75 ? 26.424 -11.009 -6.036 1.00 78.94 75 THR A CA 1
ATOM 573 C C . THR A 1 75 ? 27.397 -11.393 -7.155 1.00 78.94 75 THR A C 1
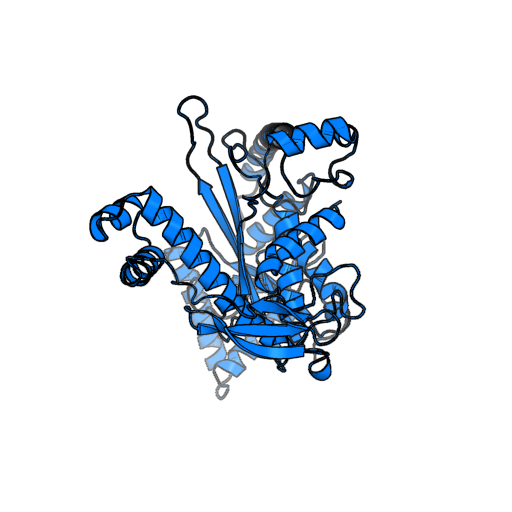ATOM 575 O O . THR A 1 75 ? 28.469 -10.800 -7.277 1.00 78.94 75 THR A O 1
ATOM 578 N N . GLN A 1 76 ? 27.072 -12.383 -7.983 1.00 69.44 76 GLN A N 1
ATOM 579 C CA . GLN A 1 76 ? 27.921 -12.844 -9.074 1.00 69.44 76 GLN A CA 1
ATOM 580 C C . GLN A 1 76 ? 28.173 -11.685 -10.047 1.00 69.44 76 GLN A C 1
ATOM 582 O O . GLN A 1 76 ? 27.244 -11.011 -10.476 1.00 69.44 76 GLN A O 1
ATOM 587 N N . ARG A 1 77 ? 29.448 -11.463 -10.396 1.00 74.88 77 ARG A N 1
ATOM 588 C CA . ARG A 1 77 ? 29.956 -10.323 -11.196 1.00 74.88 77 ARG A CA 1
ATOM 589 C C . ARG A 1 77 ? 30.007 -8.971 -10.474 1.00 74.88 77 ARG A C 1
ATOM 591 O O . ARG A 1 77 ? 30.546 -8.023 -11.041 1.00 74.88 77 ARG A O 1
ATOM 598 N N . GLN A 1 78 ? 29.545 -8.862 -9.229 1.00 82.00 78 GLN A N 1
ATOM 599 C CA . GLN A 1 78 ? 29.792 -7.659 -8.436 1.00 82.00 78 GLN A CA 1
ATOM 600 C C . GLN A 1 78 ? 31.222 -7.681 -7.886 1.00 82.00 78 GLN A C 1
ATOM 602 O O . GLN A 1 78 ? 31.599 -8.590 -7.154 1.00 82.00 78 GLN A O 1
ATOM 607 N N . ARG A 1 79 ? 32.016 -6.655 -8.212 1.00 83.12 79 ARG A N 1
ATOM 608 C CA . ARG A 1 79 ? 33.407 -6.534 -7.736 1.00 83.12 79 ARG A CA 1
ATOM 609 C C . ARG A 1 79 ? 33.505 -6.087 -6.272 1.00 83.12 79 ARG A C 1
ATOM 611 O O . ARG A 1 79 ? 34.427 -6.479 -5.574 1.00 83.12 79 ARG A O 1
ATOM 618 N N . ILE A 1 80 ? 32.553 -5.274 -5.807 1.00 86.06 80 ILE A N 1
ATOM 619 C CA . ILE A 1 80 ? 32.585 -4.630 -4.482 1.00 86.06 80 ILE A CA 1
ATOM 620 C C . ILE A 1 80 ? 31.284 -4.948 -3.735 1.00 86.06 80 ILE A C 1
ATOM 622 O O . ILE A 1 80 ? 30.353 -4.140 -3.699 1.00 86.06 80 ILE A O 1
ATOM 626 N N . THR A 1 81 ? 31.184 -6.160 -3.194 1.00 88.88 81 THR A N 1
ATOM 627 C CA . THR A 1 81 ? 29.966 -6.684 -2.546 1.00 88.88 81 THR A CA 1
ATOM 628 C C . THR A 1 81 ? 29.777 -6.182 -1.117 1.00 88.88 81 THR A C 1
ATOM 630 O O . THR A 1 81 ? 28.643 -5.945 -0.711 1.00 88.88 81 THR A O 1
ATOM 633 N N . HIS A 1 82 ? 30.863 -5.955 -0.371 1.00 89.81 82 HIS A N 1
ATOM 634 C CA . HIS A 1 82 ? 30.806 -5.492 1.023 1.00 89.81 82 HIS A CA 1
ATOM 635 C C . HIS A 1 82 ? 30.065 -4.150 1.168 1.00 89.81 82 HIS A C 1
ATOM 637 O O . HIS A 1 82 ? 29.296 -3.973 2.106 1.00 89.81 82 HIS A O 1
ATOM 643 N N . LYS A 1 83 ? 30.175 -3.257 0.171 1.00 93.00 83 LYS A N 1
ATOM 644 C CA . LYS A 1 83 ? 29.447 -1.975 0.136 1.00 93.00 83 LYS A CA 1
ATOM 645 C C . LYS A 1 83 ? 27.925 -2.107 0.042 1.00 93.00 83 LYS A C 1
ATOM 647 O O . LYS A 1 83 ? 27.232 -1.138 0.325 1.00 93.00 83 LYS A O 1
ATOM 652 N N . ASN A 1 84 ? 27.388 -3.269 -0.341 1.00 93.94 84 ASN A N 1
ATOM 653 C CA . ASN A 1 84 ? 25.935 -3.476 -0.346 1.00 93.94 84 ASN A CA 1
ATOM 654 C C . ASN A 1 84 ? 25.371 -3.396 1.077 1.00 93.94 84 ASN A C 1
ATOM 656 O O . ASN A 1 84 ? 24.335 -2.772 1.280 1.00 93.94 84 ASN A O 1
ATOM 660 N N . ARG A 1 85 ? 26.079 -3.977 2.059 1.00 94.88 85 ARG A N 1
ATOM 661 C CA . ARG A 1 85 ? 25.696 -3.904 3.473 1.00 94.88 85 ARG A CA 1
ATOM 662 C C . ARG A 1 85 ? 25.752 -2.465 3.976 1.00 94.88 85 ARG A C 1
ATOM 664 O O . ARG A 1 85 ? 24.791 -2.016 4.589 1.00 94.88 85 ARG A O 1
ATOM 671 N N . ASP A 1 86 ? 26.838 -1.751 3.680 1.00 95.69 86 ASP A N 1
ATOM 672 C CA . ASP A 1 86 ? 27.012 -0.353 4.095 1.00 95.69 86 ASP A CA 1
ATOM 673 C C . ASP A 1 86 ? 25.873 0.523 3.558 1.00 95.69 86 ASP A C 1
ATOM 675 O O . ASP A 1 86 ? 25.224 1.232 4.321 1.00 95.69 86 ASP A O 1
ATOM 679 N N . ILE A 1 87 ? 25.582 0.428 2.253 1.00 96.56 87 ILE A N 1
ATOM 680 C CA . ILE A 1 87 ? 24.488 1.179 1.625 1.00 96.56 87 ILE A CA 1
ATOM 681 C C . ILE A 1 87 ? 23.150 0.814 2.261 1.00 96.56 87 ILE A C 1
ATOM 683 O O . ILE A 1 87 ? 22.390 1.713 2.607 1.00 96.56 87 ILE A O 1
ATOM 687 N N . PHE A 1 88 ? 22.869 -0.477 2.450 1.00 96.94 88 PHE A N 1
ATOM 688 C CA . PHE A 1 88 ? 21.606 -0.911 3.038 1.00 96.94 88 PHE A CA 1
ATOM 689 C C . PHE A 1 88 ? 21.409 -0.352 4.453 1.00 96.94 88 PHE A C 1
ATOM 691 O O . PHE A 1 88 ? 20.374 0.248 4.735 1.00 96.94 88 PHE A O 1
ATOM 698 N N . MET A 1 89 ? 22.426 -0.448 5.313 1.00 97.19 89 MET A N 1
ATOM 699 C CA . MET A 1 89 ? 22.370 0.112 6.667 1.00 97.19 89 MET A CA 1
ATOM 700 C C . MET A 1 89 ? 22.195 1.633 6.656 1.00 97.19 89 MET A C 1
ATOM 702 O O . MET A 1 89 ? 21.428 2.174 7.448 1.00 97.19 89 MET A O 1
ATOM 706 N N . LEU A 1 90 ? 22.878 2.340 5.753 1.00 97.31 90 LEU A N 1
ATOM 707 C CA . LEU A 1 90 ? 22.746 3.791 5.635 1.00 97.31 90 LEU A CA 1
ATOM 708 C C . LEU A 1 90 ? 21.343 4.211 5.167 1.00 97.31 90 LEU A C 1
ATOM 710 O O . LEU A 1 90 ? 20.819 5.203 5.675 1.00 97.31 90 LEU A O 1
ATOM 714 N N . LEU A 1 91 ? 20.725 3.459 4.249 1.00 96.25 91 LEU A N 1
ATOM 715 C CA . LEU A 1 91 ? 19.348 3.694 3.793 1.00 96.25 91 LEU A CA 1
ATOM 716 C C . LEU A 1 91 ? 18.340 3.498 4.927 1.00 96.25 91 LEU A C 1
ATOM 718 O O . LEU A 1 91 ? 17.507 4.372 5.153 1.00 96.25 91 LEU A O 1
ATOM 722 N N . VAL A 1 92 ? 18.451 2.395 5.677 1.00 94.62 92 VAL A N 1
ATOM 723 C CA . VAL A 1 92 ? 17.583 2.113 6.836 1.00 94.62 92 VAL A CA 1
ATOM 724 C C . VAL A 1 92 ? 17.723 3.205 7.904 1.00 94.62 92 VAL A C 1
ATOM 726 O O . VAL A 1 92 ? 16.732 3.638 8.487 1.00 94.62 92 VAL A O 1
ATOM 729 N N . ASN A 1 93 ? 18.932 3.744 8.078 1.00 96.06 93 ASN A N 1
ATOM 730 C CA . ASN A 1 93 ? 19.214 4.881 8.959 1.00 96.06 93 ASN A CA 1
ATOM 731 C C . ASN A 1 93 ? 18.881 6.254 8.343 1.00 96.06 93 ASN A C 1
ATOM 733 O O . ASN A 1 93 ? 19.334 7.281 8.849 1.00 96.06 93 ASN A O 1
ATOM 737 N N . LYS A 1 94 ? 18.112 6.299 7.247 1.00 95.12 94 LYS A N 1
ATOM 738 C CA . LYS A 1 94 ? 17.625 7.531 6.599 1.00 95.12 94 LYS A CA 1
ATOM 739 C C . LYS A 1 94 ? 18.741 8.488 6.153 1.00 95.12 94 LYS A C 1
ATOM 741 O O . LYS A 1 94 ? 18.559 9.705 6.117 1.00 95.12 94 LYS A O 1
ATOM 746 N N . SER A 1 95 ? 19.913 7.958 5.799 1.00 96.44 95 SER A N 1
ATOM 747 C CA . SER A 1 95 ? 21.019 8.779 5.300 1.00 96.44 95 SER A CA 1
ATOM 748 C C . SER A 1 95 ? 20.701 9.342 3.907 1.00 96.44 95 SER A C 1
ATOM 750 O O . SER A 1 95 ? 20.336 8.575 3.015 1.00 96.44 95 SER A O 1
ATOM 752 N N . PRO A 1 96 ? 20.900 10.652 3.653 1.00 96.00 96 PRO A N 1
ATOM 753 C CA . PRO A 1 96 ? 20.716 11.224 2.319 1.00 96.00 96 PRO A CA 1
ATOM 754 C C . PRO A 1 96 ? 21.633 10.570 1.277 1.00 96.00 96 PRO A C 1
ATOM 756 O O . PRO A 1 96 ? 22.811 10.342 1.550 1.00 96.00 96 PRO A O 1
ATOM 759 N N . LEU A 1 97 ? 21.148 10.354 0.049 1.00 96.00 97 LEU A N 1
ATOM 760 C CA . LEU A 1 97 ? 21.892 9.627 -0.996 1.00 96.00 97 LEU A CA 1
ATOM 761 C C . LEU A 1 97 ? 23.278 10.220 -1.304 1.00 96.00 97 LEU A C 1
ATOM 763 O O . LEU A 1 97 ? 24.241 9.480 -1.494 1.00 96.00 97 LEU A O 1
ATOM 767 N N . ARG A 1 98 ? 23.412 11.554 -1.286 1.00 96.00 98 ARG A N 1
ATOM 768 C CA . ARG A 1 98 ? 24.714 12.227 -1.455 1.00 96.00 98 ARG A CA 1
ATOM 769 C C . ARG A 1 98 ? 25.686 11.897 -0.318 1.00 96.00 98 ARG A C 1
ATOM 771 O O . ARG A 1 98 ? 26.868 11.691 -0.568 1.00 96.00 98 ARG A O 1
ATOM 778 N N . ARG A 1 99 ? 25.187 11.792 0.920 1.00 97.19 99 ARG A N 1
ATOM 779 C CA . ARG A 1 99 ? 25.986 11.358 2.075 1.00 97.19 99 ARG A CA 1
ATOM 780 C C . ARG A 1 99 ? 26.366 9.884 1.949 1.00 97.19 99 ARG A C 1
ATOM 782 O O . ARG A 1 99 ? 27.507 9.550 2.237 1.00 97.19 99 ARG A O 1
ATOM 789 N N . ILE A 1 100 ? 25.468 9.027 1.458 1.00 97.25 100 ILE A N 1
ATOM 790 C CA . ILE A 1 100 ? 25.787 7.618 1.172 1.00 97.25 100 ILE A CA 1
ATOM 791 C C . ILE A 1 100 ? 26.922 7.522 0.149 1.00 97.25 100 ILE A C 1
ATOM 793 O O . ILE A 1 100 ? 27.892 6.805 0.384 1.00 97.25 100 ILE A O 1
ATOM 797 N N . SER A 1 101 ? 26.842 8.272 -0.952 1.00 97.31 101 SER A N 1
ATOM 798 C CA . SER A 1 101 ? 27.903 8.343 -1.965 1.00 97.31 101 SER A CA 1
ATOM 799 C C . SER A 1 101 ? 29.242 8.780 -1.358 1.00 97.31 101 SER A C 1
ATOM 801 O O . SER A 1 101 ? 30.239 8.085 -1.547 1.00 97.31 101 SER A O 1
ATOM 803 N N . ALA A 1 102 ? 29.251 9.845 -0.548 1.00 96.38 102 ALA A N 1
ATOM 804 C CA . ALA A 1 102 ? 30.459 10.343 0.112 1.00 96.38 102 ALA A CA 1
ATOM 805 C C . ALA A 1 102 ? 31.070 9.331 1.099 1.00 96.38 102 ALA A C 1
ATOM 807 O O . ALA A 1 102 ? 32.259 9.040 1.020 1.00 96.38 102 ALA A O 1
ATOM 808 N N . VAL A 1 103 ? 30.261 8.749 1.993 1.00 95.94 103 VAL A N 1
ATOM 809 C CA . VAL A 1 103 ? 30.722 7.784 3.012 1.00 95.94 103 VAL A CA 1
ATOM 810 C C . VAL A 1 103 ? 31.228 6.489 2.376 1.00 95.94 103 VAL A C 1
ATOM 812 O O . VAL A 1 103 ? 32.197 5.890 2.835 1.00 95.94 103 VAL A O 1
ATOM 815 N N . THR A 1 104 ? 30.570 6.027 1.313 1.00 94.88 104 THR A N 1
ATOM 816 C CA . THR A 1 104 ? 30.935 4.763 0.658 1.00 94.88 104 THR A CA 1
ATOM 817 C C . THR A 1 104 ? 32.052 4.914 -0.373 1.00 94.88 104 THR A C 1
ATOM 819 O O . THR A 1 104 ? 32.621 3.895 -0.769 1.00 94.88 104 THR A O 1
ATOM 822 N N . GLY A 1 105 ? 32.366 6.146 -0.794 1.00 95.38 105 GLY A N 1
ATOM 823 C CA . GLY A 1 105 ? 33.313 6.444 -1.871 1.00 95.38 105 GLY A CA 1
ATOM 824 C C . GLY A 1 105 ? 32.806 6.039 -3.262 1.00 95.38 105 GLY A C 1
ATOM 825 O O . GLY A 1 105 ? 33.602 5.840 -4.175 1.00 95.38 105 GLY A O 1
ATOM 826 N N . LEU A 1 106 ? 31.492 5.849 -3.430 1.00 95.38 106 LEU A N 1
ATOM 827 C CA . LEU A 1 106 ? 30.887 5.365 -4.674 1.00 95.38 106 LEU A CA 1
ATOM 828 C C . LEU A 1 106 ? 30.263 6.503 -5.478 1.00 95.38 106 LEU A C 1
ATOM 830 O O . LEU A 1 106 ? 29.671 7.421 -4.917 1.00 95.38 106 LEU A O 1
ATOM 834 N N . THR A 1 107 ? 30.297 6.396 -6.808 1.00 96.19 107 THR A N 1
ATOM 835 C CA . THR A 1 107 ? 29.557 7.315 -7.683 1.00 96.19 107 THR A CA 1
ATOM 836 C C . THR A 1 107 ? 28.048 7.166 -7.482 1.00 96.19 107 THR A C 1
ATOM 838 O O . THR A 1 107 ? 27.559 6.064 -7.221 1.00 96.19 107 THR A O 1
ATOM 841 N N . MET A 1 108 ? 27.288 8.249 -7.677 1.00 96.75 108 MET A N 1
ATOM 842 C CA . MET A 1 108 ? 25.822 8.229 -7.551 1.00 96.75 108 MET A CA 1
ATOM 843 C C . MET A 1 108 ? 25.169 7.142 -8.414 1.00 96.75 108 MET A C 1
ATOM 845 O O . MET A 1 108 ? 24.321 6.401 -7.930 1.00 96.75 108 MET A O 1
ATOM 849 N N . GLN A 1 109 ? 25.624 6.967 -9.659 1.00 94.62 109 GLN A N 1
ATOM 850 C CA . GLN A 1 109 ? 25.120 5.909 -10.542 1.00 94.62 109 GLN A CA 1
ATOM 851 C C . GLN A 1 109 ? 25.345 4.504 -9.955 1.00 94.62 109 GLN A C 1
ATOM 853 O O . GLN A 1 109 ? 24.504 3.619 -10.091 1.00 94.62 109 GLN A O 1
ATOM 858 N N . THR A 1 110 ? 26.476 4.283 -9.279 1.00 93.25 110 THR A N 1
ATOM 859 C CA . THR A 1 110 ? 26.758 3.003 -8.616 1.00 93.25 110 THR A CA 1
ATOM 860 C C . THR A 1 110 ? 25.905 2.811 -7.369 1.00 93.25 110 THR A C 1
ATOM 862 O O . THR A 1 110 ? 25.477 1.688 -7.115 1.00 93.25 110 THR A O 1
ATOM 865 N N . VAL A 1 111 ? 25.638 3.881 -6.613 1.00 95.69 111 VAL A N 1
ATOM 866 C CA . VAL A 1 111 ? 24.706 3.846 -5.477 1.00 95.69 111 VAL A CA 1
ATOM 867 C C . VAL A 1 111 ? 23.310 3.439 -5.954 1.00 95.69 111 VAL A C 1
ATOM 869 O O . VAL A 1 111 ? 22.767 2.489 -5.402 1.00 95.69 111 VAL A O 1
ATOM 872 N N . PHE A 1 112 ? 22.779 4.053 -7.019 1.00 93.69 112 PHE A N 1
ATOM 873 C CA . PHE A 1 112 ? 21.473 3.683 -7.586 1.00 93.69 112 PHE A CA 1
ATOM 874 C C . PHE A 1 112 ? 21.414 2.215 -8.023 1.00 93.69 112 PHE A C 1
ATOM 876 O O . PHE A 1 112 ? 20.581 1.474 -7.516 1.00 93.69 112 PHE A O 1
ATOM 883 N N . ARG A 1 113 ? 22.381 1.735 -8.820 1.00 90.94 113 ARG A N 1
ATOM 884 C CA . ARG A 1 113 ? 22.435 0.309 -9.210 1.00 90.94 113 ARG A CA 1
ATOM 885 C C . ARG A 1 113 ? 22.463 -0.646 -8.012 1.00 90.94 113 ARG A C 1
ATOM 887 O O . ARG A 1 113 ? 21.974 -1.770 -8.090 1.00 90.94 113 ARG A O 1
ATOM 894 N N . LYS A 1 114 ? 23.102 -0.239 -6.911 1.00 93.00 114 LYS A N 1
ATOM 895 C CA . LYS A 1 114 ? 23.136 -1.034 -5.679 1.00 93.00 114 LYS A CA 1
ATOM 896 C C . LYS A 1 114 ? 21.816 -0.966 -4.914 1.00 93.00 114 LYS A C 1
ATOM 898 O O . LYS A 1 114 ? 21.452 -1.979 -4.330 1.00 93.00 114 LYS A O 1
ATOM 903 N N . ILE A 1 115 ? 21.108 0.163 -4.939 1.00 94.94 115 ILE A N 1
ATOM 904 C CA . ILE A 1 115 ? 19.739 0.277 -4.417 1.00 94.94 115 ILE A CA 1
ATOM 905 C C . ILE A 1 115 ? 18.821 -0.691 -5.166 1.00 94.94 115 ILE A C 1
ATOM 907 O O . ILE A 1 115 ? 18.154 -1.479 -4.506 1.00 94.94 115 ILE A O 1
ATOM 911 N N . ASP A 1 116 ? 18.871 -0.729 -6.500 1.00 90.94 116 ASP A N 1
ATOM 912 C CA . ASP A 1 116 ? 18.061 -1.660 -7.305 1.00 90.94 116 ASP A CA 1
ATOM 913 C C . ASP A 1 116 ? 18.363 -3.120 -6.946 1.00 90.94 116 ASP A C 1
ATOM 915 O O . ASP A 1 116 ? 17.465 -3.936 -6.732 1.00 90.94 116 ASP A O 1
ATOM 919 N N . PHE A 1 117 ? 19.651 -3.452 -6.805 1.00 90.94 117 PHE A N 1
ATOM 920 C CA . PHE A 1 117 ? 20.070 -4.777 -6.361 1.00 90.94 117 PHE A CA 1
ATOM 921 C C . PHE A 1 117 ? 19.520 -5.127 -4.970 1.00 90.94 117 PHE A C 1
ATOM 923 O O . PHE A 1 117 ? 19.014 -6.234 -4.778 1.00 90.94 117 PHE A O 1
ATOM 930 N N . ILE A 1 118 ? 19.629 -4.205 -4.005 1.00 94.12 118 ILE A N 1
ATOM 931 C CA . ILE A 1 118 ? 19.129 -4.380 -2.634 1.00 94.12 118 ILE A CA 1
ATOM 932 C C . ILE A 1 118 ? 17.610 -4.556 -2.647 1.00 94.12 118 ILE A C 1
ATOM 934 O O . ILE A 1 118 ? 17.121 -5.494 -2.027 1.00 94.12 118 ILE A O 1
ATOM 938 N N . TYR A 1 119 ? 16.884 -3.725 -3.395 1.00 92.62 119 TYR A N 1
ATOM 939 C CA . TYR A 1 119 ? 15.437 -3.822 -3.574 1.00 92.62 119 TYR A CA 1
ATOM 940 C C . TYR A 1 119 ? 15.024 -5.216 -4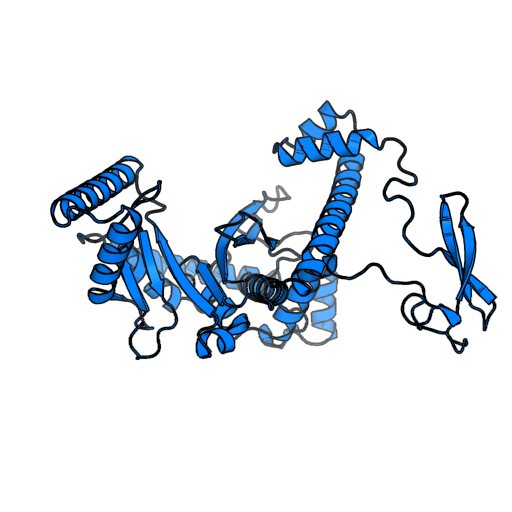.061 1.00 92.62 119 TYR A C 1
ATOM 942 O O . TYR A 1 119 ? 14.207 -5.870 -3.415 1.00 92.62 119 TYR A O 1
ATOM 950 N N . GLN A 1 120 ? 15.676 -5.733 -5.108 1.00 89.75 120 GLN A N 1
ATOM 951 C CA . GLN A 1 120 ? 15.426 -7.092 -5.600 1.00 89.75 120 GLN A CA 1
ATOM 952 C C . GLN A 1 120 ? 15.714 -8.165 -4.538 1.00 89.75 120 GLN A C 1
ATOM 954 O O . GLN A 1 120 ? 15.013 -9.175 -4.475 1.00 89.75 120 GLN A O 1
ATOM 959 N N . GLN A 1 121 ? 16.741 -7.983 -3.696 1.00 91.00 121 GLN A N 1
ATOM 960 C CA . GLN A 1 121 ? 17.017 -8.931 -2.610 1.00 91.00 121 GLN A CA 1
ATOM 961 C C . GLN A 1 121 ? 15.957 -8.856 -1.504 1.00 91.00 121 GLN A C 1
ATOM 963 O O . GLN A 1 121 ? 15.550 -9.899 -0.998 1.00 91.00 121 GLN A O 1
ATOM 968 N N . CYS A 1 122 ? 15.484 -7.657 -1.152 1.00 93.06 122 CYS A N 1
ATOM 969 C CA . CYS A 1 122 ? 14.398 -7.461 -0.192 1.00 93.06 122 CYS A CA 1
ATOM 970 C C . CYS A 1 122 ? 13.096 -8.102 -0.683 1.00 93.06 122 CYS A C 1
ATOM 972 O O . CYS A 1 122 ? 12.470 -8.838 0.074 1.00 93.06 122 CYS A O 1
ATOM 974 N N . GLN A 1 123 ? 12.737 -7.897 -1.953 1.00 91.44 123 GLN A N 1
ATOM 975 C CA . GLN A 1 123 ? 11.567 -8.525 -2.569 1.00 91.44 123 GLN A CA 1
ATOM 976 C C . GLN A 1 123 ? 11.636 -10.051 -2.515 1.00 91.44 123 GLN A C 1
ATOM 978 O O . GLN A 1 123 ? 10.680 -10.689 -2.091 1.00 91.44 123 GLN A O 1
ATOM 983 N N . ARG A 1 124 ? 12.780 -10.647 -2.873 1.00 89.56 124 ARG A N 1
ATOM 984 C CA . ARG A 1 124 ? 12.970 -12.105 -2.788 1.00 89.56 124 ARG A CA 1
ATOM 985 C C . ARG A 1 124 ? 12.863 -12.611 -1.355 1.00 89.56 124 ARG A C 1
ATOM 987 O O . ARG A 1 124 ? 12.176 -13.592 -1.108 1.00 89.56 124 ARG A O 1
ATOM 994 N N . PHE A 1 125 ? 13.515 -11.925 -0.416 1.00 91.50 125 PHE A N 1
ATOM 995 C CA . PHE A 1 125 ? 13.489 -12.282 1.001 1.00 91.50 125 PHE A CA 1
ATOM 996 C C . PHE A 1 125 ? 12.072 -12.253 1.585 1.00 91.50 125 PHE A C 1
ATOM 998 O O . PHE A 1 125 ? 11.715 -13.159 2.344 1.00 91.50 125 PHE A O 1
ATOM 1005 N N . ALA A 1 126 ? 11.299 -11.214 1.251 1.00 92.94 126 ALA A N 1
ATOM 1006 C CA . ALA A 1 126 ? 9.904 -11.079 1.650 1.00 92.94 126 ALA A CA 1
ATOM 1007 C C . ALA A 1 126 ? 9.053 -12.156 0.972 1.00 92.94 126 ALA A C 1
ATOM 1009 O O . ALA A 1 126 ? 8.374 -12.912 1.658 1.00 92.94 126 ALA A O 1
ATOM 1010 N N . GLY A 1 127 ? 9.183 -12.315 -0.347 1.00 92.50 127 GLY A N 1
ATOM 1011 C CA . GLY A 1 127 ? 8.421 -13.287 -1.126 1.00 92.50 127 GLY A CA 1
ATOM 1012 C C . GLY A 1 127 ? 8.627 -14.725 -0.662 1.00 92.50 127 GLY A C 1
ATOM 1013 O O . GLY A 1 127 ? 7.659 -15.460 -0.499 1.00 92.50 127 GLY A O 1
ATOM 1014 N N . ASP A 1 128 ? 9.868 -15.119 -0.357 1.00 89.50 128 ASP A N 1
ATOM 1015 C CA . ASP A 1 128 ? 10.186 -16.448 0.182 1.00 89.50 128 ASP A CA 1
ATOM 1016 C C . ASP A 1 128 ? 9.454 -16.748 1.497 1.00 89.50 128 ASP A C 1
ATOM 1018 O O . ASP A 1 128 ? 9.053 -17.888 1.728 1.00 89.50 128 ASP A O 1
ATOM 1022 N N . ARG A 1 129 ? 9.286 -15.744 2.366 1.00 90.38 129 ARG A N 1
ATOM 1023 C CA . ARG A 1 129 ? 8.621 -15.891 3.670 1.00 90.38 129 ARG A CA 1
ATOM 1024 C C . ARG A 1 129 ? 7.115 -15.800 3.550 1.00 90.38 129 ARG A C 1
ATOM 1026 O O . ARG A 1 129 ? 6.400 -16.603 4.134 1.00 90.38 129 ARG A O 1
ATOM 1033 N N . GLU A 1 130 ? 6.633 -14.833 2.789 1.00 93.75 130 GLU A N 1
ATOM 1034 C CA . GLU A 1 130 ? 5.206 -14.574 2.674 1.00 93.75 130 GLU A CA 1
ATOM 1035 C C . GLU A 1 130 ? 4.486 -15.656 1.873 1.00 93.75 130 GLU A C 1
ATOM 1037 O O . GLU A 1 130 ? 3.348 -15.984 2.199 1.00 93.75 130 GLU A O 1
ATOM 1042 N N . ARG A 1 131 ? 5.174 -16.328 0.938 1.00 90.75 131 ARG A N 1
ATOM 1043 C CA . ARG A 1 131 ? 4.679 -17.575 0.336 1.00 90.75 131 ARG A CA 1
ATOM 1044 C C . ARG A 1 131 ? 4.341 -18.633 1.391 1.00 90.75 131 ARG A C 1
ATOM 1046 O O . ARG A 1 131 ? 3.310 -19.288 1.276 1.00 90.75 131 ARG A O 1
ATOM 1053 N N . GLN A 1 132 ? 5.143 -18.757 2.448 1.00 89.69 132 GLN A N 1
ATOM 1054 C CA . GLN A 1 132 ? 4.928 -19.753 3.508 1.00 89.69 132 GLN A CA 1
ATOM 1055 C C . GLN A 1 132 ? 3.737 -19.408 4.414 1.00 89.69 132 GLN A C 1
ATOM 1057 O O . GLN A 1 132 ? 3.179 -20.300 5.046 1.00 89.69 132 GLN A O 1
ATOM 1062 N N . LEU A 1 133 ? 3.264 -18.153 4.449 1.00 89.50 133 LEU A N 1
ATOM 1063 C CA . LEU A 1 133 ? 2.049 -17.796 5.206 1.00 89.50 133 LEU A CA 1
ATOM 1064 C C . LEU A 1 133 ? 0.826 -18.578 4.716 1.00 89.50 133 LEU A C 1
ATOM 1066 O O . LEU A 1 133 ? -0.089 -18.860 5.487 1.00 89.50 133 LEU A O 1
ATOM 1070 N N . THR A 1 134 ? 0.848 -18.990 3.448 1.00 82.94 134 THR A N 1
ATOM 1071 C CA . THR A 1 134 ? -0.193 -19.827 2.855 1.00 82.94 134 THR A CA 1
ATOM 1072 C C . THR A 1 134 ? -0.196 -21.263 3.382 1.00 82.94 134 THR A C 1
ATOM 1074 O O . THR A 1 134 ? -1.177 -21.981 3.194 1.00 82.94 134 THR A O 1
ATOM 1077 N N . GLU A 1 135 ? 0.853 -21.692 4.081 1.00 86.81 135 GLU A N 1
ATOM 1078 C CA . GLU A 1 135 ? 1.042 -23.062 4.562 1.00 86.81 135 GLU A CA 1
ATOM 1079 C C . GLU A 1 135 ? 0.682 -23.229 6.046 1.00 86.81 135 GLU A C 1
ATOM 1081 O O . GLU A 1 135 ? 0.410 -24.345 6.491 1.00 86.81 135 GLU A O 1
ATOM 1086 N N . HIS A 1 136 ? 0.596 -22.131 6.801 1.00 87.38 136 HIS A N 1
ATOM 1087 C CA . HIS A 1 136 ? 0.414 -22.149 8.252 1.00 87.38 136 HIS A CA 1
ATOM 1088 C C . HIS A 1 136 ? -0.972 -21.664 8.695 1.00 87.38 136 HIS A C 1
ATOM 1090 O O . HIS A 1 136 ? -1.582 -20.800 8.070 1.00 87.38 136 HIS A O 1
ATOM 1096 N N . ASP A 1 137 ? -1.467 -22.201 9.813 1.00 90.75 137 ASP A N 1
ATOM 1097 C CA . ASP A 1 137 ? -2.632 -21.643 10.505 1.00 90.75 137 ASP A CA 1
ATOM 1098 C C . ASP A 1 137 ? -2.230 -20.340 11.203 1.00 90.75 137 ASP A C 1
ATOM 1100 O O . ASP A 1 137 ? -1.400 -20.329 12.113 1.00 90.75 137 ASP A O 1
ATOM 1104 N N . LEU A 1 138 ? -2.825 -19.232 10.764 1.00 91.69 138 LEU A N 1
ATOM 1105 C CA . LEU A 1 138 ? -2.480 -17.902 11.256 1.00 91.69 138 LEU A CA 1
ATOM 1106 C C . LEU A 1 138 ? -3.323 -17.491 12.471 1.00 91.69 138 LEU A C 1
ATOM 1108 O O . LEU A 1 138 ? -3.108 -16.408 13.010 1.00 91.69 138 LEU A O 1
ATOM 1112 N N . ASN A 1 139 ? -4.246 -18.335 12.952 1.00 92.62 139 ASN A N 1
ATOM 1113 C CA . ASN A 1 139 ? -5.177 -18.006 14.036 1.00 92.62 139 ASN A CA 1
ATOM 1114 C C . ASN A 1 139 ? -5.921 -16.677 13.773 1.00 92.62 139 ASN A C 1
ATOM 1116 O O . ASN A 1 139 ? -6.275 -16.371 12.632 1.00 92.62 139 ASN A O 1
ATOM 1120 N N . THR A 1 140 ? -6.229 -15.910 14.819 1.00 95.25 140 THR A N 1
ATOM 1121 C CA . THR A 1 140 ? -6.794 -14.563 14.684 1.00 95.25 140 THR A CA 1
ATOM 1122 C C . THR A 1 140 ? -5.674 -13.566 14.415 1.00 95.25 140 THR A C 1
ATOM 1124 O O . THR A 1 140 ? -4.669 -13.598 15.117 1.00 95.25 140 THR A O 1
ATOM 1127 N N . ARG A 1 141 ? -5.855 -12.669 13.442 1.00 95.69 141 ARG A N 1
ATOM 1128 C CA . ARG A 1 141 ? -4.924 -11.565 13.158 1.00 95.69 141 ARG A CA 1
ATOM 1129 C C . ARG A 1 141 ? -5.611 -10.211 13.282 1.00 95.69 141 ARG A C 1
ATOM 1131 O O . ARG A 1 141 ? -6.789 -10.072 12.935 1.00 95.69 141 ARG A O 1
ATOM 1138 N N . TYR A 1 142 ? -4.856 -9.225 13.755 1.00 96.38 142 TYR A N 1
ATOM 1139 C CA . TYR A 1 142 ? -5.324 -7.870 14.033 1.00 96.38 142 TYR A CA 1
ATOM 1140 C C . TYR A 1 142 ? -4.563 -6.913 13.125 1.00 96.38 142 TYR A C 1
ATOM 1142 O O . TYR A 1 142 ? -3.418 -6.582 13.392 1.00 96.38 142 TYR A O 1
ATOM 1150 N N . ILE A 1 143 ? -5.180 -6.503 12.027 1.00 96.94 143 ILE A N 1
ATOM 1151 C CA . ILE A 1 143 ? -4.514 -5.779 10.950 1.00 96.94 143 ILE A CA 1
ATOM 1152 C C . ILE A 1 143 ? -4.783 -4.288 11.092 1.00 96.94 143 ILE A C 1
ATOM 1154 O O . ILE A 1 143 ? -5.912 -3.840 10.915 1.00 96.94 143 ILE A O 1
ATOM 1158 N N . CYS A 1 144 ? -3.743 -3.521 11.388 1.00 96.19 144 CYS A N 1
ATOM 1159 C CA . CYS A 1 144 ? -3.766 -2.066 11.374 1.00 96.19 144 CYS A CA 1
ATOM 1160 C C . CYS A 1 144 ? -3.381 -1.572 9.980 1.00 96.19 144 CYS A C 1
ATOM 1162 O O . CYS A 1 144 ? -2.302 -1.905 9.490 1.00 96.19 144 CYS A O 1
ATOM 1164 N N . VAL A 1 145 ? -4.255 -0.785 9.358 1.00 95.69 145 VAL A N 1
ATOM 1165 C CA . VAL A 1 145 ? -4.062 -0.206 8.026 1.00 95.69 145 VAL A CA 1
ATOM 1166 C C . VAL A 1 145 ? -3.893 1.300 8.163 1.00 95.69 145 VAL A C 1
ATOM 1168 O O . VAL A 1 145 ? -4.755 1.966 8.737 1.00 95.69 145 VAL A O 1
ATOM 1171 N N . ASP A 1 146 ? -2.808 1.832 7.609 1.00 92.88 146 ASP A N 1
ATOM 1172 C CA . ASP A 1 146 ? -2.498 3.263 7.638 1.00 92.88 146 ASP A CA 1
ATOM 1173 C C . ASP A 1 146 ? -2.004 3.758 6.272 1.00 92.88 146 ASP A C 1
ATOM 1175 O O . ASP A 1 146 ? -1.584 2.970 5.416 1.00 92.88 146 ASP A O 1
ATOM 1179 N N . ARG A 1 147 ? -2.069 5.074 6.058 1.00 91.38 147 ARG A N 1
ATOM 1180 C CA . ARG A 1 147 ? -1.649 5.732 4.817 1.00 91.38 147 ARG A CA 1
ATOM 1181 C C . ARG A 1 147 ? -0.665 6.863 5.090 1.00 91.38 147 ARG A C 1
ATOM 1183 O O . ARG A 1 147 ? -0.743 7.545 6.106 1.00 91.38 147 ARG A O 1
ATOM 1190 N N . GLN A 1 148 ? 0.263 7.074 4.161 1.00 90.75 148 GLN A N 1
ATOM 1191 C CA . GLN A 1 148 ? 1.280 8.119 4.242 1.00 90.75 148 GLN A CA 1
ATOM 1192 C C . GLN A 1 148 ? 1.345 8.936 2.955 1.00 90.75 148 GLN A C 1
ATOM 1194 O O . GLN A 1 148 ? 1.427 8.386 1.857 1.00 90.75 148 GLN A O 1
ATOM 1199 N N . ASN A 1 149 ? 1.399 10.258 3.116 1.00 90.38 149 ASN A N 1
ATOM 1200 C CA . ASN A 1 149 ? 1.610 11.197 2.021 1.00 90.38 149 ASN A CA 1
ATOM 1201 C C . ASN A 1 149 ? 3.115 11.413 1.816 1.00 90.38 149 ASN A C 1
ATOM 1203 O O . ASN A 1 149 ? 3.831 11.812 2.738 1.00 90.38 149 ASN A O 1
ATOM 1207 N N . HIS A 1 150 ? 3.586 11.232 0.588 1.00 91.12 150 HIS A N 1
ATOM 1208 C CA . HIS A 1 150 ? 4.951 11.519 0.167 1.00 91.12 150 HIS A CA 1
ATOM 1209 C C . HIS A 1 150 ? 4.951 12.649 -0.859 1.00 91.12 150 HIS A C 1
ATOM 1211 O O . HIS A 1 150 ? 4.541 12.468 -2.003 1.00 91.12 150 HIS A O 1
ATOM 1217 N N . ILE A 1 151 ? 5.446 13.818 -0.454 1.00 91.12 151 ILE A N 1
ATOM 1218 C CA . ILE A 1 151 ? 5.609 14.965 -1.349 1.00 91.12 151 ILE A CA 1
ATOM 1219 C C . ILE A 1 151 ? 7.013 14.909 -1.945 1.00 91.12 151 ILE A C 1
ATOM 1221 O O . ILE A 1 151 ? 8.014 15.000 -1.231 1.00 91.12 151 ILE A O 1
ATOM 1225 N N . VAL A 1 152 ? 7.083 14.754 -3.263 1.00 89.62 152 VAL A N 1
ATOM 1226 C CA . VAL A 1 152 ? 8.329 14.778 -4.024 1.00 89.62 152 VAL A CA 1
ATOM 1227 C C . VAL A 1 152 ? 8.480 16.153 -4.661 1.00 89.62 152 VAL A C 1
ATOM 1229 O O . VAL A 1 152 ? 7.575 16.650 -5.333 1.00 89.62 152 VAL A O 1
ATOM 1232 N N . ASN A 1 153 ? 9.642 16.767 -4.437 1.00 86.06 153 ASN A N 1
ATOM 1233 C CA . ASN A 1 153 ? 9.950 18.088 -4.973 1.00 86.06 153 ASN A CA 1
ATOM 1234 C C . ASN A 1 153 ? 9.912 18.104 -6.504 1.00 86.06 153 ASN A C 1
ATOM 1236 O O . ASN A 1 153 ? 10.290 17.134 -7.166 1.00 86.06 153 ASN A O 1
ATOM 1240 N N . TRP A 1 154 ? 9.534 19.259 -7.046 1.00 78.56 154 TRP A N 1
ATOM 1241 C CA . TRP A 1 154 ? 9.554 19.547 -8.474 1.00 78.56 154 TRP A CA 1
ATOM 1242 C C . TRP A 1 154 ? 10.889 19.188 -9.144 1.00 78.56 154 TRP A C 1
ATOM 1244 O O . TRP A 1 154 ? 11.981 19.474 -8.647 1.00 78.56 154 TRP A O 1
ATOM 1254 N N . ALA A 1 155 ? 10.794 18.591 -10.332 1.00 73.31 155 ALA A N 1
ATOM 1255 C CA . ALA A 1 155 ? 11.951 18.151 -11.110 1.00 73.31 155 ALA A CA 1
ATOM 1256 C C . ALA A 1 155 ? 12.535 19.248 -12.022 1.00 73.31 155 ALA A C 1
ATOM 1258 O O . ALA A 1 155 ? 13.636 19.094 -12.548 1.00 73.31 155 ALA A O 1
ATOM 1259 N N . SER A 1 156 ? 11.819 20.357 -12.248 1.00 77.50 156 SER A N 1
ATOM 1260 C CA . SER A 1 156 ? 12.280 21.446 -13.116 1.00 77.50 156 SER A CA 1
ATOM 1261 C C . SER A 1 156 ? 11.926 22.816 -12.577 1.00 77.50 156 SER A C 1
ATOM 1263 O O . SER A 1 156 ? 10.844 23.043 -12.063 1.00 77.50 156 SER A O 1
ATOM 1265 N N . ARG A 1 157 ? 12.809 23.788 -12.804 1.00 79.44 157 ARG A N 1
ATOM 1266 C CA . ARG A 1 157 ? 12.556 25.185 -12.439 1.00 79.44 157 ARG A CA 1
ATOM 1267 C C . ARG A 1 157 ? 11.381 25.810 -13.208 1.00 79.44 157 ARG A C 1
ATOM 1269 O O . ARG A 1 157 ? 10.827 26.794 -12.720 1.00 79.44 157 ARG A O 1
ATOM 1276 N N . LYS A 1 158 ? 11.045 25.271 -14.393 1.00 85.56 158 LYS A N 1
ATOM 1277 C CA . LYS A 1 158 ? 9.941 25.747 -15.247 1.00 85.56 158 LYS A CA 1
ATOM 1278 C C . LYS A 1 158 ? 8.569 25.383 -14.678 1.00 85.56 158 LYS A C 1
ATOM 1280 O O . LYS A 1 158 ? 7.655 26.187 -14.776 1.00 85.56 158 LYS A O 1
ATOM 1285 N N . ASP A 1 159 ? 8.456 24.208 -14.066 1.00 83.94 159 ASP A N 1
ATOM 1286 C CA . ASP A 1 159 ? 7.235 23.736 -13.418 1.00 83.94 159 ASP A CA 1
ATOM 1287 C C . ASP A 1 159 ? 7.560 23.347 -11.977 1.00 83.94 159 ASP A C 1
ATOM 1289 O O . ASP A 1 159 ? 8.176 22.310 -11.731 1.00 83.94 159 ASP A O 1
ATOM 1293 N N . ARG A 1 160 ? 7.187 24.227 -11.044 1.00 87.12 160 ARG A N 1
ATOM 1294 C CA . ARG A 1 160 ? 7.494 24.098 -9.612 1.00 87.12 160 ARG A CA 1
ATOM 1295 C C . ARG A 1 160 ? 6.425 23.337 -8.829 1.00 87.12 160 ARG A C 1
ATOM 1297 O O . ARG A 1 160 ? 6.473 23.348 -7.601 1.00 87.12 160 ARG A O 1
ATOM 1304 N N . ARG A 1 161 ? 5.465 22.713 -9.514 1.00 89.31 161 ARG A N 1
ATOM 1305 C CA . ARG A 1 161 ? 4.459 21.866 -8.873 1.00 89.31 161 ARG A CA 1
ATOM 1306 C C . ARG A 1 161 ? 5.105 20.596 -8.333 1.00 89.31 161 ARG A C 1
ATOM 1308 O O . ARG A 1 161 ? 5.986 20.013 -8.969 1.00 89.31 161 ARG A O 1
ATOM 1315 N N . ASN A 1 162 ? 4.681 20.191 -7.144 1.00 91.31 162 ASN A N 1
ATOM 1316 C CA . ASN A 1 162 ? 5.188 18.984 -6.500 1.00 91.31 162 ASN A CA 1
ATOM 1317 C C . ASN A 1 162 ? 4.416 17.755 -6.978 1.00 91.31 162 ASN A C 1
ATOM 1319 O O . ASN A 1 162 ? 3.303 17.860 -7.481 1.00 91.31 162 ASN A O 1
ATOM 1323 N N . VAL A 1 163 ? 4.993 16.575 -6.784 1.00 91.56 163 VAL A N 1
ATOM 1324 C CA . VAL A 1 163 ? 4.273 15.317 -6.994 1.00 91.56 163 VAL A CA 1
ATOM 1325 C C . VAL A 1 163 ? 3.847 14.792 -5.630 1.00 91.56 163 VAL A C 1
ATOM 1327 O O . VAL A 1 163 ? 4.696 14.541 -4.772 1.00 91.56 163 VAL A O 1
ATOM 1330 N N . ALA A 1 164 ? 2.542 14.637 -5.418 1.00 92.12 164 ALA A N 1
ATOM 1331 C CA . ALA A 1 164 ? 1.987 14.062 -4.198 1.00 92.12 164 ALA A CA 1
ATOM 1332 C C . ALA A 1 164 ? 1.681 12.577 -4.420 1.00 92.12 164 ALA A C 1
ATOM 1334 O O . ALA A 1 164 ? 0.740 12.225 -5.131 1.00 92.12 164 ALA A O 1
ATOM 1335 N N . LEU A 1 165 ? 2.482 11.705 -3.810 1.00 94.00 165 LEU A N 1
ATOM 1336 C CA . LEU A 1 165 ? 2.285 10.258 -3.820 1.00 94.00 165 LEU A CA 1
ATOM 1337 C C . LEU A 1 165 ? 1.692 9.791 -2.489 1.00 94.00 165 LEU A C 1
ATOM 1339 O O . LEU A 1 165 ? 1.894 10.402 -1.444 1.00 94.00 165 LEU A O 1
ATOM 1343 N N . GLN A 1 166 ? 0.972 8.684 -2.543 1.00 93.56 166 GLN A N 1
ATOM 1344 C CA . GLN A 1 166 ? 0.281 8.052 -1.431 1.00 93.56 166 GLN A CA 1
ATOM 1345 C C . GLN A 1 166 ? 0.818 6.640 -1.255 1.00 93.56 166 GLN A C 1
ATOM 1347 O O . GLN A 1 166 ? 0.920 5.886 -2.222 1.00 93.56 166 GLN A O 1
ATOM 1352 N N . ALA A 1 167 ? 1.163 6.279 -0.026 1.00 95.12 167 ALA A N 1
ATOM 1353 C CA . ALA A 1 167 ? 1.541 4.924 0.331 1.00 95.12 167 ALA A CA 1
ATOM 1354 C C . ALA A 1 167 ? 0.525 4.337 1.307 1.00 95.12 167 ALA A C 1
ATOM 1356 O O . ALA A 1 167 ? 0.127 5.008 2.254 1.00 95.12 167 ALA A O 1
ATOM 1357 N N . ILE A 1 168 ? 0.125 3.087 1.092 1.00 96.62 168 ILE A N 1
ATOM 1358 C CA . ILE A 1 168 ? -0.721 2.328 2.020 1.00 96.62 168 ILE A CA 1
ATOM 1359 C C . ILE A 1 168 ? 0.079 1.181 2.633 1.00 96.62 168 ILE A C 1
ATOM 1361 O O . ILE A 1 168 ? 0.743 0.421 1.919 1.00 96.62 168 ILE A O 1
ATOM 1365 N N . GLY A 1 169 ? -0.001 1.050 3.956 1.00 97.00 169 GLY A N 1
ATOM 1366 C CA . GLY A 1 169 ? 0.657 -0.001 4.719 1.00 97.00 169 GLY A CA 1
ATOM 1367 C C . GLY A 1 169 ? -0.310 -0.775 5.606 1.00 97.00 169 GLY A C 1
ATOM 1368 O O . GLY A 1 169 ? -1.265 -0.205 6.131 1.00 97.00 169 GLY A O 1
ATOM 1369 N N . SER A 1 170 ? -0.030 -2.065 5.798 1.00 97.31 170 SER A N 1
ATOM 1370 C CA . SER A 1 170 ? -0.755 -2.927 6.740 1.00 97.31 170 SER A CA 1
ATOM 1371 C C . SER A 1 170 ? 0.215 -3.655 7.660 1.00 97.31 170 SER A C 1
ATOM 1373 O O . SER A 1 170 ? 1.194 -4.236 7.187 1.00 97.31 170 SER A O 1
ATOM 1375 N N . ALA A 1 171 ? -0.077 -3.676 8.958 1.00 97.19 171 ALA A N 1
ATOM 1376 C CA . ALA A 1 171 ? 0.724 -4.372 9.960 1.00 97.19 171 ALA A CA 1
ATOM 1377 C C . ALA A 1 171 ? -0.142 -5.203 10.913 1.00 97.19 171 ALA A C 1
ATOM 1379 O O . ALA A 1 171 ? -1.252 -4.799 11.252 1.00 97.19 171 ALA A O 1
ATOM 1380 N N . ASP A 1 172 ? 0.365 -6.350 11.366 1.00 96.06 172 ASP A N 1
ATOM 1381 C CA . ASP A 1 172 ? -0.250 -7.110 12.456 1.00 96.06 172 ASP A CA 1
ATOM 1382 C C . ASP A 1 172 ? 0.088 -6.455 13.798 1.00 96.06 172 ASP A C 1
ATOM 1384 O O . ASP A 1 172 ? 1.257 -6.269 14.137 1.00 96.06 172 ASP A O 1
ATOM 1388 N N . LEU A 1 173 ? -0.939 -6.131 14.578 1.00 93.31 173 LEU A N 1
ATOM 1389 C CA . LEU A 1 173 ? -0.817 -5.452 15.865 1.00 93.31 173 LEU A CA 1
ATOM 1390 C C . LEU A 1 173 ? -0.052 -6.292 16.897 1.00 93.31 173 LEU A C 1
ATOM 1392 O O . LEU A 1 173 ? 0.652 -5.733 17.731 1.00 93.31 173 LEU A O 1
ATOM 1396 N N . GLU A 1 174 ? -0.199 -7.619 16.857 1.00 91.81 174 GLU A N 1
ATOM 1397 C CA . GLU A 1 174 ? 0.427 -8.517 17.836 1.00 91.81 174 GLU A CA 1
ATOM 1398 C C . GLU A 1 174 ? 1.892 -8.799 17.504 1.00 91.81 174 GLU A C 1
ATOM 1400 O O . GLU A 1 174 ? 2.761 -8.658 18.362 1.00 91.81 174 GLU A O 1
ATOM 1405 N N . SER A 1 175 ? 2.175 -9.212 16.266 1.00 91.75 175 SER A N 1
ATOM 1406 C CA . SER A 1 175 ? 3.532 -9.597 15.866 1.00 91.75 175 SER A CA 1
ATOM 1407 C C . SER A 1 175 ? 4.407 -8.416 15.441 1.00 91.75 175 SER A C 1
ATOM 1409 O O . SER A 1 175 ? 5.628 -8.552 15.375 1.00 91.75 175 SER A O 1
ATOM 1411 N N . GLY A 1 176 ? 3.805 -7.266 15.124 1.00 92.62 176 GLY A N 1
ATOM 1412 C CA . GLY A 1 176 ? 4.492 -6.114 14.538 1.00 92.62 176 GLY A CA 1
ATOM 1413 C C . GLY A 1 176 ? 4.933 -6.336 13.087 1.00 92.62 176 GLY A C 1
ATOM 1414 O O . GLY A 1 176 ? 5.626 -5.488 12.523 1.00 92.62 176 GLY A O 1
ATOM 1415 N N . TYR A 1 177 ? 4.565 -7.467 12.473 1.00 94.12 177 TYR A N 1
ATOM 1416 C CA . TYR A 1 177 ? 4.911 -7.769 11.090 1.00 94.12 177 TYR A CA 1
ATOM 1417 C C . TYR A 1 177 ? 4.167 -6.846 10.122 1.00 94.12 177 TYR A C 1
ATOM 1419 O O . TYR A 1 177 ? 2.956 -6.669 10.236 1.00 94.12 177 TYR A O 1
ATOM 1427 N N . VAL A 1 178 ? 4.883 -6.295 9.141 1.00 95.00 178 VAL A N 1
ATOM 1428 C CA . VAL A 1 178 ? 4.329 -5.408 8.111 1.00 95.00 178 VAL A CA 1
ATOM 1429 C C . VAL A 1 178 ? 4.159 -6.198 6.814 1.00 95.00 178 VAL A C 1
ATOM 1431 O O . VAL A 1 178 ? 5.149 -6.637 6.240 1.00 95.00 178 VAL A O 1
ATOM 1434 N N . PHE A 1 179 ? 2.921 -6.341 6.336 1.00 92.94 179 PHE A N 1
ATOM 1435 C CA . PHE A 1 179 ? 2.567 -7.098 5.118 1.00 92.94 179 PHE A CA 1
ATOM 1436 C C . PHE A 1 179 ? 2.818 -6.331 3.814 1.00 92.94 179 PHE A C 1
ATOM 1438 O O . PHE A 1 179 ? 2.540 -6.827 2.727 1.00 92.94 179 PHE A O 1
ATOM 1445 N N . GLY A 1 180 ? 3.290 -5.091 3.913 1.00 90.75 180 GLY A N 1
ATOM 1446 C CA . GLY A 1 180 ? 3.657 -4.268 2.769 1.00 90.75 180 GLY A CA 1
ATOM 1447 C C . GLY A 1 180 ? 3.486 -2.783 3.049 1.00 90.75 180 GLY A C 1
ATOM 1448 O O . GLY A 1 180 ? 2.715 -2.382 3.920 1.00 90.75 180 GLY A O 1
ATOM 1449 N N . MET A 1 181 ? 4.207 -1.975 2.276 1.00 94.56 181 MET A N 1
ATOM 1450 C CA . MET A 1 181 ? 4.039 -0.527 2.165 1.00 94.56 181 MET A CA 1
ATOM 1451 C C . MET A 1 181 ? 4.053 -0.197 0.672 1.00 94.56 181 MET A C 1
ATOM 1453 O O . MET A 1 181 ? 5.109 -0.203 0.039 1.00 94.56 181 MET A O 1
ATOM 1457 N N . HIS A 1 182 ? 2.872 0.011 0.096 1.00 96.44 182 HIS A N 1
ATOM 1458 C CA . HIS A 1 182 ? 2.679 0.120 -1.347 1.00 96.44 182 HIS A CA 1
ATOM 1459 C C . HIS A 1 182 ? 2.439 1.572 -1.741 1.00 96.44 182 HIS A C 1
ATOM 1461 O O . HIS A 1 182 ? 1.407 2.147 -1.403 1.00 96.44 182 HIS A O 1
ATOM 1467 N N . LEU A 1 183 ? 3.408 2.147 -2.454 1.00 95.81 183 LEU A N 1
ATOM 1468 C CA . LEU A 1 183 ? 3.326 3.477 -3.049 1.00 95.81 183 LEU A CA 1
ATOM 1469 C C . LEU A 1 183 ? 2.480 3.419 -4.329 1.00 95.81 183 LEU A C 1
ATOM 1471 O O . LEU A 1 183 ? 2.674 2.521 -5.153 1.00 95.81 183 LEU A O 1
ATOM 1475 N N . ASN A 1 184 ? 1.589 4.391 -4.528 1.00 96.06 184 ASN A N 1
ATOM 1476 C CA . ASN A 1 184 ? 0.732 4.518 -5.711 1.00 96.06 184 ASN A CA 1
ATOM 1477 C C . ASN A 1 184 ? 1.498 5.025 -6.948 1.00 96.06 184 ASN A C 1
ATOM 1479 O O . ASN A 1 184 ? 1.130 6.000 -7.600 1.00 96.06 184 ASN A O 1
ATOM 1483 N N . PHE A 1 185 ? 2.603 4.365 -7.265 1.00 96.38 185 PHE A N 1
ATOM 1484 C CA . PHE A 1 185 ? 3.493 4.718 -8.354 1.00 96.38 185 PHE A CA 1
ATOM 1485 C C . PHE A 1 185 ? 3.936 3.463 -9.098 1.00 96.38 185 PHE A C 1
ATOM 1487 O O . PHE A 1 185 ? 4.333 2.467 -8.482 1.00 96.38 185 PHE A O 1
ATOM 1494 N N . ASP A 1 186 ? 3.890 3.540 -10.421 1.00 96.06 186 ASP A N 1
ATOM 1495 C CA . ASP A 1 186 ? 4.394 2.525 -11.329 1.00 96.06 186 ASP A CA 1
ATOM 1496 C C . ASP A 1 186 ? 5.559 3.091 -12.144 1.00 96.06 186 ASP A C 1
ATOM 1498 O O . ASP A 1 186 ? 5.373 3.950 -13.002 1.00 96.06 186 ASP A O 1
ATOM 1502 N N . GLY A 1 187 ? 6.769 2.618 -11.845 1.00 93.38 187 GLY A N 1
ATOM 1503 C CA . GLY A 1 187 ? 7.987 3.056 -12.522 1.00 93.38 187 GLY A CA 1
ATOM 1504 C C . GLY A 1 187 ? 8.263 2.353 -13.851 1.00 93.38 187 GLY A C 1
ATOM 1505 O O . GLY A 1 187 ? 9.193 2.760 -14.538 1.00 93.38 187 GLY A O 1
ATOM 1506 N N . GLU A 1 188 ? 7.508 1.306 -14.199 1.00 91.81 188 GLU A N 1
ATOM 1507 C CA . GLU A 1 188 ? 7.700 0.551 -15.446 1.00 91.81 188 GLU A CA 1
ATOM 1508 C C . GLU A 1 188 ? 6.875 1.118 -16.608 1.00 91.81 188 GLU A C 1
ATOM 1510 O O . GLU A 1 188 ? 7.184 0.848 -17.768 1.00 91.81 188 GLU A O 1
ATOM 1515 N N . LEU A 1 189 ? 5.845 1.917 -16.312 1.00 93.69 189 LEU A N 1
ATOM 1516 C CA . LEU A 1 189 ? 5.026 2.573 -17.328 1.00 93.69 189 LEU A CA 1
ATOM 1517 C C . LEU A 1 189 ? 5.687 3.837 -17.879 1.00 93.69 189 LEU A C 1
ATOM 1519 O O . LEU A 1 189 ? 6.235 4.652 -17.137 1.00 93.69 189 LEU A O 1
ATOM 1523 N N . ASP A 1 190 ? 5.543 4.032 -19.185 1.00 93.88 190 ASP A N 1
ATOM 1524 C CA . ASP A 1 190 ? 5.953 5.249 -19.877 1.00 93.88 190 ASP A CA 1
ATOM 1525 C C . ASP A 1 190 ? 4.715 6.107 -20.203 1.00 93.88 190 ASP A C 1
ATOM 1527 O O . ASP A 1 190 ? 3.825 5.629 -20.918 1.00 93.88 190 ASP A O 1
ATOM 1531 N N . PRO A 1 191 ? 4.630 7.354 -19.697 1.00 92.81 191 PRO A N 1
ATOM 1532 C CA . PRO A 1 191 ? 3.530 8.262 -20.008 1.00 92.81 191 PRO A CA 1
ATOM 1533 C C . PRO A 1 191 ? 3.293 8.476 -21.510 1.00 92.81 191 PRO A C 1
ATOM 1535 O O . PRO A 1 191 ? 2.137 8.592 -21.921 1.00 92.81 191 PRO A O 1
ATOM 1538 N N . GLU A 1 192 ? 4.354 8.525 -22.324 1.00 92.31 192 GLU A N 1
ATOM 1539 C CA . GLU A 1 192 ? 4.248 8.779 -23.767 1.00 92.31 192 GLU A CA 1
ATOM 1540 C C . GLU A 1 192 ? 3.616 7.576 -24.477 1.00 92.31 192 GLU A C 1
ATOM 1542 O O . GLU A 1 192 ? 2.627 7.730 -25.195 1.00 92.31 192 GLU A O 1
ATOM 1547 N N . LEU A 1 193 ? 4.097 6.363 -24.183 1.00 93.69 193 LEU A N 1
ATOM 1548 C CA . LEU A 1 193 ? 3.545 5.128 -24.752 1.00 93.69 193 LEU A CA 1
ATOM 1549 C C . LEU A 1 193 ? 2.084 4.906 -24.346 1.00 93.69 193 LEU A C 1
ATOM 1551 O O . LEU A 1 193 ? 1.268 4.486 -25.164 1.00 93.69 193 LEU A O 1
ATOM 1555 N N . VAL A 1 194 ? 1.730 5.214 -23.094 1.00 93.56 194 VAL A N 1
ATOM 1556 C CA . VAL A 1 194 ? 0.341 5.102 -22.625 1.00 93.56 194 VAL A CA 1
ATOM 1557 C C . VAL A 1 194 ? -0.572 6.071 -23.377 1.00 93.56 194 VAL A C 1
ATOM 1559 O O . VAL A 1 194 ? -1.671 5.684 -23.781 1.00 93.56 194 VAL A O 1
ATOM 1562 N N . ALA A 1 195 ? -0.128 7.307 -23.616 1.00 91.44 195 ALA A N 1
ATOM 1563 C CA . ALA A 1 195 ? -0.893 8.277 -24.395 1.00 91.44 195 ALA A CA 1
ATOM 1564 C C . ALA A 1 195 ? -1.074 7.833 -25.860 1.00 91.44 195 ALA A C 1
ATOM 1566 O O . ALA A 1 195 ? -2.176 7.950 -26.407 1.00 91.44 195 ALA A O 1
ATOM 1567 N N . GLU A 1 196 ? -0.028 7.281 -26.480 1.00 92.50 196 GLU A N 1
ATOM 1568 C CA . GLU A 1 196 ? -0.091 6.724 -27.836 1.00 92.50 196 GLU A CA 1
ATOM 1569 C C . GLU A 1 196 ? -1.075 5.552 -27.931 1.00 92.50 196 GLU A C 1
ATOM 1571 O O . GLU A 1 196 ? -1.946 5.542 -28.808 1.00 92.50 196 GLU A O 1
ATOM 1576 N N . ASP A 1 197 ? -0.999 4.594 -27.003 1.00 93.88 197 ASP A N 1
ATOM 1577 C CA . ASP A 1 197 ? -1.898 3.440 -26.976 1.00 93.88 197 ASP A CA 1
ATOM 1578 C C . ASP A 1 197 ? -3.361 3.872 -26.790 1.00 93.88 197 ASP A C 1
ATOM 1580 O O . ASP A 1 197 ? -4.258 3.346 -27.453 1.00 93.88 197 ASP A O 1
ATOM 1584 N N . MET A 1 198 ? -3.631 4.884 -25.965 1.00 90.44 198 MET A N 1
ATOM 1585 C CA . MET A 1 198 ? -4.991 5.401 -25.782 1.00 90.44 198 MET A CA 1
ATOM 1586 C C . MET A 1 198 ? -5.608 5.995 -27.052 1.00 90.44 198 MET A C 1
ATOM 1588 O O . MET A 1 198 ? -6.815 5.859 -27.286 1.00 90.44 198 MET A O 1
ATOM 1592 N N . MET A 1 199 ? -4.800 6.664 -27.872 1.00 91.50 199 MET A N 1
ATOM 1593 C CA . MET A 1 199 ? -5.252 7.166 -29.169 1.00 91.50 199 MET A CA 1
ATOM 1594 C C . MET A 1 199 ? -5.438 6.013 -30.152 1.00 91.50 199 MET A C 1
ATOM 1596 O O . MET A 1 199 ? -6.474 5.927 -30.809 1.00 91.50 199 MET A O 1
ATOM 1600 N N . ARG A 1 200 ? -4.475 5.087 -30.193 1.00 92.62 200 ARG A N 1
ATOM 1601 C CA . ARG A 1 200 ? -4.475 3.925 -31.086 1.00 92.62 200 ARG A CA 1
ATOM 1602 C C . ARG A 1 200 ? -5.681 3.009 -30.882 1.00 92.62 200 ARG A C 1
ATOM 1604 O O . ARG A 1 200 ? -6.229 2.510 -31.861 1.00 92.62 200 ARG A O 1
ATOM 1611 N N . PHE A 1 201 ? -6.070 2.763 -29.632 1.00 91.56 201 PHE A N 1
ATOM 1612 C CA . PHE A 1 201 ? -7.165 1.850 -29.289 1.00 91.56 201 PHE A CA 1
ATOM 1613 C C . PHE A 1 201 ? -8.515 2.553 -29.071 1.00 91.56 201 PHE A C 1
ATOM 1615 O O . PHE A 1 201 ? -9.523 1.876 -28.890 1.00 91.56 201 PHE A O 1
ATOM 1622 N N . GLY A 1 202 ? -8.566 3.889 -29.143 1.00 89.81 202 GLY A N 1
ATOM 1623 C CA . GLY A 1 202 ? -9.808 4.660 -28.999 1.00 89.81 202 GLY A CA 1
ATOM 1624 C C . GLY A 1 202 ? -10.276 4.869 -27.552 1.00 89.81 202 GLY A C 1
ATOM 1625 O O . GLY A 1 202 ? -11.351 5.426 -27.327 1.00 89.81 202 GLY A O 1
ATOM 1626 N N . ASP A 1 203 ? -9.466 4.485 -26.564 1.00 91.00 203 ASP A N 1
ATOM 1627 C CA . ASP A 1 203 ? -9.788 4.563 -25.132 1.00 91.00 203 ASP A CA 1
ATOM 1628 C C . ASP A 1 203 ? -10.058 5.994 -24.643 1.00 91.00 203 ASP A C 1
ATOM 1630 O O . ASP A 1 203 ? -10.753 6.198 -23.649 1.00 91.00 203 ASP A O 1
ATOM 1634 N N . HIS A 1 204 ? -9.538 7.004 -25.340 1.00 87.06 204 HIS A N 1
ATOM 1635 C CA . HIS A 1 204 ? -9.762 8.414 -25.016 1.00 87.06 204 HIS A CA 1
ATOM 1636 C C . HIS A 1 204 ? -11.239 8.847 -25.108 1.00 87.06 204 HIS A C 1
ATOM 1638 O O . HIS A 1 204 ? -11.615 9.845 -24.494 1.00 87.06 204 HIS A O 1
ATOM 1644 N N . HIS A 1 205 ? -12.087 8.095 -25.821 1.00 88.50 205 HIS A N 1
ATOM 1645 C CA . HIS A 1 205 ? -13.538 8.315 -25.863 1.00 88.50 205 HIS A CA 1
ATOM 1646 C C . HIS A 1 205 ? -14.297 7.632 -24.718 1.00 88.50 205 HIS A C 1
ATOM 1648 O O . HIS A 1 205 ? -15.469 7.931 -24.488 1.00 88.50 205 HIS A O 1
ATOM 1654 N N . LEU A 1 206 ? -13.657 6.703 -24.008 1.00 91.00 206 LEU A N 1
ATOM 1655 C CA . LEU A 1 206 ? -14.286 5.947 -22.937 1.00 91.00 206 LEU A CA 1
ATOM 1656 C C . LEU A 1 206 ? -14.218 6.719 -21.617 1.00 91.00 206 LEU A C 1
ATOM 1658 O O . LEU A 1 206 ? -13.248 7.428 -21.319 1.00 91.00 206 LEU A O 1
ATOM 1662 N N . ALA A 1 207 ? -15.238 6.528 -20.778 1.00 89.50 207 ALA A N 1
ATOM 1663 C CA . ALA A 1 207 ? -15.151 6.947 -19.387 1.00 89.50 207 ALA A CA 1
ATOM 1664 C C . ALA A 1 207 ? -14.028 6.169 -18.685 1.00 89.50 207 ALA A C 1
ATOM 1666 O O . ALA A 1 207 ? -13.795 4.997 -18.986 1.00 89.50 207 ALA A O 1
ATOM 1667 N N . GLN A 1 208 ? -13.357 6.822 -17.734 1.00 90.19 208 GLN A N 1
ATOM 1668 C CA . GLN A 1 208 ? -12.155 6.316 -17.067 1.00 90.19 208 GLN A CA 1
ATOM 1669 C C . GLN A 1 208 ? -12.226 4.827 -16.665 1.00 90.19 208 GLN A C 1
ATOM 1671 O O . GLN A 1 208 ? -11.295 4.109 -17.018 1.00 90.19 208 GLN A O 1
ATOM 1676 N N . PRO A 1 209 ? -13.295 4.303 -16.022 1.00 91.12 209 PRO A N 1
ATOM 1677 C CA . PRO A 1 209 ? -13.316 2.907 -15.570 1.00 91.12 209 PRO A CA 1
ATOM 1678 C C . PRO A 1 209 ? -13.297 1.863 -16.698 1.00 91.12 209 PRO A C 1
ATOM 1680 O O . PRO A 1 209 ? -12.998 0.697 -16.448 1.00 91.12 209 PRO A O 1
ATOM 1683 N N . PHE A 1 210 ? -13.624 2.262 -17.928 1.00 91.81 210 PHE A N 1
ATOM 1684 C CA . PHE A 1 210 ? -13.673 1.374 -19.091 1.00 91.81 210 PHE A CA 1
ATOM 1685 C C . PHE A 1 210 ? -12.412 1.447 -19.961 1.00 91.81 210 PHE A C 1
ATOM 1687 O O . PHE A 1 210 ? -12.320 0.729 -20.951 1.00 91.81 210 PHE A O 1
ATOM 1694 N N . ARG A 1 211 ? -11.443 2.300 -19.607 1.00 93.00 211 ARG A N 1
ATOM 1695 C CA . ARG A 1 211 ? -10.160 2.417 -20.313 1.00 93.00 211 ARG A CA 1
ATOM 1696 C C . ARG A 1 211 ? -9.231 1.264 -19.940 1.00 93.00 211 ARG A C 1
ATOM 1698 O O . ARG A 1 211 ? -9.280 0.769 -18.814 1.00 93.00 211 ARG A O 1
ATOM 1705 N N . ARG A 1 212 ? -8.312 0.899 -20.834 1.00 91.69 212 ARG A N 1
ATOM 1706 C CA . ARG A 1 212 ? -7.244 -0.070 -20.549 1.00 91.69 212 ARG A CA 1
ATOM 1707 C C . ARG A 1 212 ? -6.342 0.409 -19.415 1.00 91.69 212 ARG A C 1
ATOM 1709 O O . ARG A 1 212 ? -6.097 -0.326 -18.472 1.00 91.69 212 ARG A O 1
ATOM 1716 N N . TYR A 1 213 ? -5.930 1.674 -19.456 1.00 92.94 213 TYR A N 1
ATOM 1717 C CA . TYR A 1 213 ? -5.068 2.289 -18.439 1.00 92.94 213 TYR A CA 1
ATOM 1718 C C . TYR A 1 213 ? -5.861 2.979 -17.320 1.00 92.94 213 TYR A C 1
ATOM 1720 O O . TYR A 1 213 ? -5.423 3.984 -16.770 1.00 92.94 213 TYR A O 1
ATOM 1728 N N . ALA A 1 214 ? -7.028 2.438 -16.945 1.00 93.69 214 ALA A N 1
ATOM 1729 C CA . ALA A 1 214 ? -7.893 3.016 -15.909 1.00 93.69 214 ALA A CA 1
ATOM 1730 C C . ALA A 1 214 ? -7.227 3.128 -14.523 1.00 93.69 214 ALA A C 1
ATOM 1732 O O . ALA A 1 214 ? -7.708 3.873 -13.669 1.00 93.69 214 ALA A O 1
ATOM 1733 N N . ARG A 1 215 ? -6.141 2.378 -14.276 1.00 94.81 215 ARG A N 1
ATOM 1734 C CA . ARG A 1 215 ? -5.425 2.390 -12.993 1.00 94.81 215 ARG A CA 1
ATOM 1735 C C . ARG A 1 215 ? -4.528 3.607 -12.788 1.00 94.81 215 ARG A C 1
ATOM 1737 O O . ARG A 1 215 ? -4.220 3.904 -11.638 1.00 94.81 215 ARG A O 1
ATOM 1744 N N . VAL A 1 216 ? -4.119 4.312 -13.845 1.00 95.38 216 VAL A N 1
ATOM 1745 C CA . VAL A 1 216 ? -3.155 5.421 -13.755 1.00 95.38 216 VAL A CA 1
ATOM 1746 C C . VAL A 1 216 ? -3.766 6.774 -14.093 1.00 95.38 216 VAL A C 1
ATOM 1748 O O . VAL A 1 216 ? -4.659 6.885 -14.926 1.00 95.38 216 VAL A O 1
ATOM 1751 N N . TRP A 1 217 ? -3.220 7.814 -13.471 1.00 93.69 217 TRP A N 1
ATOM 1752 C CA . TRP A 1 217 ? -3.527 9.197 -13.793 1.00 93.69 217 TRP A CA 1
ATOM 1753 C C . TRP A 1 217 ? -2.901 9.604 -15.121 1.00 93.69 217 TRP A C 1
ATOM 1755 O O . TRP A 1 217 ? -1.683 9.548 -15.293 1.00 93.69 217 TRP A O 1
ATOM 1765 N N . LEU A 1 218 ? -3.738 10.109 -16.022 1.00 92.00 218 LEU A N 1
ATOM 1766 C CA . LEU A 1 218 ? -3.292 10.878 -17.177 1.00 92.00 218 LEU A CA 1
ATOM 1767 C C . LEU A 1 218 ? -3.092 12.336 -16.774 1.00 92.00 218 LEU A C 1
ATOM 1769 O O . LEU A 1 218 ? -3.825 12.852 -15.931 1.00 92.00 218 LEU A O 1
ATOM 1773 N N . GLU A 1 219 ? -2.158 13.031 -17.422 1.00 89.50 219 GLU A N 1
ATOM 1774 C CA . GLU A 1 219 ? -1.894 14.446 -17.133 1.00 89.50 219 GLU A CA 1
ATOM 1775 C C . GLU A 1 219 ? -3.155 15.309 -17.298 1.00 89.50 219 GLU A C 1
ATOM 1777 O O . GLU A 1 219 ? -3.465 16.138 -16.440 1.00 89.50 219 GLU A O 1
ATOM 1782 N N . ARG A 1 220 ? -3.933 15.055 -18.359 1.00 88.56 220 ARG A N 1
ATOM 1783 C CA . ARG A 1 220 ? -5.210 15.734 -18.602 1.00 88.56 220 ARG A CA 1
ATOM 1784 C C . ARG A 1 220 ? -6.220 15.473 -17.484 1.00 88.56 220 ARG A C 1
ATOM 1786 O O . ARG A 1 220 ? -6.761 16.428 -16.935 1.00 88.56 220 ARG A O 1
ATOM 1793 N N . ASP A 1 221 ? -6.453 14.209 -17.136 1.00 89.69 221 ASP A N 1
ATOM 1794 C CA . ASP A 1 221 ? -7.422 13.834 -16.097 1.00 89.69 221 ASP A CA 1
ATOM 1795 C C . ASP A 1 221 ? -7.019 14.412 -14.733 1.00 89.69 221 ASP A C 1
ATOM 1797 O O . ASP A 1 221 ? -7.865 14.873 -13.967 1.00 89.69 221 ASP A O 1
ATOM 1801 N N . TYR A 1 222 ? -5.716 14.435 -14.446 1.00 90.31 222 TYR A N 1
ATOM 1802 C CA . TYR A 1 222 ? -5.168 15.009 -13.223 1.00 90.31 222 TYR A CA 1
ATOM 1803 C C . TYR A 1 222 ? -5.398 16.522 -13.159 1.00 90.31 222 TYR A C 1
ATOM 1805 O O . TYR A 1 222 ? -5.850 17.040 -12.138 1.00 90.31 222 TYR A O 1
ATOM 1813 N N . ALA A 1 223 ? -5.136 17.240 -14.257 1.00 88.62 223 ALA A N 1
ATOM 1814 C CA . ALA A 1 223 ? -5.373 18.678 -14.353 1.00 88.62 223 ALA A CA 1
ATOM 1815 C C . ALA A 1 223 ? -6.869 19.025 -14.257 1.00 88.62 223 ALA A C 1
ATOM 1817 O O . ALA A 1 223 ? -7.242 19.978 -13.566 1.00 88.62 223 ALA A O 1
ATOM 1818 N N . GLU A 1 224 ? -7.734 18.233 -14.897 1.00 87.69 224 GLU A N 1
ATOM 1819 C CA . GLU A 1 224 ? -9.186 18.371 -14.778 1.00 87.69 224 GLU A CA 1
ATOM 1820 C C . GLU A 1 224 ? -9.632 18.169 -13.321 1.00 87.69 224 GLU A C 1
ATOM 1822 O O . GLU A 1 224 ? -10.322 19.032 -12.775 1.00 87.69 224 GLU A O 1
ATOM 1827 N N . ALA A 1 225 ? -9.168 17.111 -12.648 1.00 86.75 225 ALA A N 1
ATOM 1828 C CA . ALA A 1 225 ? -9.453 16.867 -11.233 1.00 86.75 225 ALA A CA 1
ATOM 1829 C C . ALA A 1 225 ? -8.945 18.007 -10.327 1.00 86.75 225 ALA A C 1
ATOM 1831 O O . ALA A 1 225 ? -9.677 18.480 -9.455 1.00 86.75 225 ALA A O 1
ATOM 1832 N N . ALA A 1 226 ? -7.737 18.521 -10.575 1.00 86.94 226 ALA A N 1
ATOM 1833 C CA . ALA A 1 226 ? -7.167 19.640 -9.826 1.00 86.94 226 ALA A CA 1
ATOM 1834 C C . ALA A 1 226 ? -7.975 20.936 -9.980 1.00 86.94 226 ALA A C 1
ATOM 1836 O O . ALA A 1 226 ? -8.191 21.668 -9.008 1.00 86.94 226 ALA A O 1
ATOM 1837 N N . SER A 1 227 ? -8.467 21.210 -11.191 1.00 83.50 227 SER A N 1
ATOM 1838 C CA . SER A 1 227 ? -9.311 22.377 -11.460 1.00 83.50 227 SER A CA 1
ATOM 1839 C C . SER A 1 227 ? -10.648 22.306 -10.713 1.00 83.50 227 SER A C 1
ATOM 1841 O O . SER A 1 227 ? -11.064 23.298 -10.110 1.00 83.50 227 SER A O 1
ATOM 1843 N N . ARG A 1 228 ? -11.270 21.119 -10.660 1.00 78.31 228 ARG A N 1
ATOM 1844 C CA . ARG A 1 228 ? -12.529 20.876 -9.937 1.00 78.31 228 ARG A CA 1
ATOM 1845 C C . ARG A 1 228 ? -12.352 21.005 -8.422 1.00 78.31 228 ARG A C 1
ATOM 1847 O O . ARG A 1 228 ? -13.171 21.629 -7.747 1.00 78.31 228 ARG A O 1
ATOM 1854 N N . ASN A 1 229 ? -11.240 20.515 -7.873 1.00 77.50 229 ASN A N 1
ATOM 1855 C CA . ASN A 1 229 ? -10.961 20.661 -6.439 1.00 77.50 229 ASN A CA 1
ATOM 1856 C C . ASN A 1 229 ? -10.797 22.122 -6.008 1.00 77.50 229 ASN A C 1
ATOM 1858 O O . ASN A 1 229 ? -11.155 22.491 -4.884 1.00 77.50 229 ASN A O 1
ATOM 1862 N N . LYS A 1 230 ? -10.295 22.990 -6.894 1.00 68.94 230 LYS A N 1
ATOM 1863 C CA . LYS A 1 230 ? -10.204 24.430 -6.627 1.00 68.94 230 LYS A CA 1
ATOM 1864 C C . LYS A 1 230 ? -11.589 25.072 -6.467 1.00 68.94 230 LYS A C 1
ATOM 1866 O O . LYS A 1 230 ? -11.766 25.891 -5.566 1.00 68.94 230 LYS A O 1
ATOM 1871 N N . SER A 1 231 ? -12.574 24.689 -7.285 1.00 60.25 231 SER A N 1
ATOM 1872 C CA . SER A 1 231 ? -13.953 25.184 -7.139 1.00 60.25 231 SER A CA 1
ATOM 1873 C C . SER A 1 231 ? -14.628 24.676 -5.861 1.00 60.25 231 SER A C 1
ATOM 1875 O O . SER A 1 231 ? -15.307 25.444 -5.178 1.00 60.25 231 SER A O 1
ATOM 1877 N N . ASP A 1 232 ? -14.372 23.425 -5.475 1.00 59.44 232 ASP A N 1
ATOM 1878 C CA . ASP A 1 232 ? -14.969 22.820 -4.280 1.00 59.44 232 ASP A CA 1
ATOM 1879 C C . ASP A 1 232 ? -14.362 23.335 -2.971 1.00 59.44 232 ASP A C 1
ATOM 1881 O O . ASP A 1 232 ? -15.071 23.539 -1.985 1.00 59.44 232 ASP A O 1
ATOM 1885 N N . SER A 1 233 ? -13.050 23.575 -2.937 1.00 58.75 233 SER A N 1
ATOM 1886 C CA . SER A 1 233 ? -12.347 24.058 -1.741 1.00 58.75 233 SER A CA 1
ATOM 1887 C C . SER A 1 233 ? -12.763 25.479 -1.335 1.00 58.75 233 SER A C 1
ATOM 1889 O O . SER A 1 233 ? -12.884 25.758 -0.139 1.00 58.75 233 SER A O 1
ATOM 1891 N N . ALA A 1 234 ? -13.073 26.356 -2.298 1.00 55.69 234 ALA A N 1
ATOM 1892 C CA . ALA A 1 234 ? -13.633 27.685 -2.033 1.00 55.69 234 ALA A CA 1
ATOM 1893 C C . ALA A 1 234 ? -15.023 27.605 -1.371 1.00 55.69 234 ALA A C 1
ATOM 1895 O O . ALA A 1 234 ? -15.294 28.315 -0.400 1.00 55.69 234 ALA A O 1
ATOM 1896 N N . ARG A 1 235 ? -15.871 26.677 -1.834 1.00 55.00 235 ARG A N 1
ATOM 1897 C CA . ARG A 1 235 ? -17.202 26.408 -1.268 1.00 55.00 235 ARG A CA 1
ATOM 1898 C C . ARG A 1 235 ? -17.117 25.769 0.129 1.00 55.00 235 ARG A C 1
ATOM 1900 O O . ARG A 1 235 ? -17.798 26.211 1.050 1.00 55.00 235 ARG A O 1
ATOM 1907 N N . LYS A 1 236 ? -16.214 24.800 0.325 1.00 52.97 236 LYS A N 1
ATOM 1908 C CA . LYS A 1 236 ? -15.983 24.083 1.599 1.00 52.97 236 LYS A CA 1
ATOM 1909 C C . LYS A 1 236 ? -15.388 24.970 2.703 1.00 52.97 236 LYS A C 1
ATOM 1911 O O . LYS A 1 236 ? -15.720 24.798 3.878 1.00 52.97 236 LYS A O 1
ATOM 1916 N N . ARG A 1 237 ? -14.535 25.945 2.354 1.00 54.28 237 ARG A N 1
ATOM 1917 C CA . ARG A 1 237 ? -13.949 26.903 3.317 1.00 54.28 237 ARG A CA 1
ATOM 1918 C C . ARG A 1 237 ? -14.997 27.852 3.910 1.00 54.28 237 ARG A C 1
ATOM 1920 O O . ARG A 1 237 ? -14.892 28.178 5.089 1.00 54.28 237 ARG A O 1
ATOM 1927 N N . ALA A 1 238 ? -16.018 28.222 3.134 1.00 50.09 238 ALA A N 1
ATOM 1928 C CA . ALA A 1 238 ? -17.148 29.021 3.609 1.00 50.09 238 ALA A CA 1
ATOM 1929 C C . ALA A 1 238 ? -18.057 28.236 4.580 1.00 50.09 238 ALA A C 1
ATOM 1931 O O . ALA A 1 238 ? -18.497 28.784 5.586 1.00 50.09 238 ALA A O 1
ATOM 1932 N N . LEU A 1 239 ? -18.270 26.932 4.347 1.00 47.91 239 LEU A N 1
ATOM 1933 C CA . LEU A 1 239 ? -19.060 26.071 5.241 1.00 47.91 239 LEU A CA 1
ATOM 1934 C C . LEU A 1 239 ? -18.360 25.780 6.584 1.00 47.91 239 LEU A C 1
ATOM 1936 O O . LEU A 1 239 ? -19.002 25.827 7.632 1.00 47.91 239 LEU A O 1
ATOM 1940 N N . ARG A 1 240 ? -17.040 25.534 6.595 1.00 50.66 240 ARG A N 1
ATOM 1941 C CA . ARG A 1 240 ? -16.288 25.193 7.826 1.00 50.66 240 ARG A CA 1
ATOM 1942 C C . ARG A 1 240 ? -16.203 26.319 8.866 1.00 50.66 240 ARG A C 1
ATOM 1944 O O . ARG A 1 240 ? -15.973 26.026 10.036 1.00 50.66 240 ARG A O 1
ATOM 1951 N N . GLN A 1 241 ? -16.398 27.582 8.482 1.00 51.41 241 GLN A N 1
ATOM 1952 C CA . GLN A 1 241 ? -16.372 28.717 9.419 1.00 51.41 241 GLN A CA 1
ATOM 1953 C C . GLN A 1 241 ? -17.620 28.812 10.319 1.00 51.41 241 GLN A C 1
ATOM 1955 O O . GLN A 1 241 ? -17.592 29.551 11.295 1.00 51.41 241 GLN A O 1
ATOM 1960 N N . THR A 1 242 ? -18.684 28.043 10.049 1.00 44.91 242 THR A N 1
ATOM 1961 C CA . THR A 1 242 ? -19.977 28.157 10.761 1.00 44.91 242 THR A CA 1
ATOM 1962 C C . THR A 1 242 ? -20.225 27.120 11.867 1.00 44.91 242 THR A C 1
ATOM 1964 O O . THR A 1 242 ? -21.190 27.254 12.610 1.00 44.91 242 THR A O 1
ATOM 1967 N N . LYS A 1 243 ? -19.367 26.101 12.035 1.00 49.00 243 LYS A N 1
ATOM 1968 C CA . LYS A 1 243 ? -19.568 25.005 13.011 1.00 49.00 243 LYS A CA 1
ATOM 1969 C C . LYS A 1 243 ? -18.372 24.840 13.955 1.00 49.00 243 LYS A C 1
ATOM 1971 O O . LYS A 1 243 ? -17.687 23.819 13.918 1.00 49.00 243 LYS A O 1
ATOM 1976 N N . LYS A 1 244 ? -18.094 25.836 14.800 1.00 43.16 244 LYS A N 1
ATOM 1977 C CA . LYS A 1 244 ? -17.023 25.735 15.805 1.00 43.16 244 LYS A CA 1
ATOM 1978 C C . LYS A 1 244 ? -17.478 26.120 17.210 1.00 43.16 244 LYS A C 1
ATOM 1980 O O . LYS A 1 244 ? -16.778 26.861 17.871 1.00 43.16 244 LYS A O 1
ATOM 1985 N N . ASP A 1 245 ? -18.601 25.568 17.664 1.00 43.59 245 ASP A N 1
ATOM 1986 C CA . ASP A 1 245 ? -18.990 25.599 19.078 1.00 43.59 245 ASP A CA 1
ATOM 1987 C C . ASP A 1 245 ? -19.696 24.290 19.464 1.00 43.59 245 ASP A C 1
ATOM 1989 O O . ASP A 1 245 ? -20.829 24.027 19.066 1.00 43.59 245 ASP A O 1
ATOM 1993 N N . GLY A 1 246 ? -19.007 23.429 20.219 1.00 48.78 246 GLY A N 1
ATOM 1994 C CA . GLY A 1 246 ? -19.565 22.175 20.730 1.00 48.78 246 GLY A CA 1
ATOM 1995 C C . GLY A 1 246 ? -18.599 21.422 21.651 1.00 48.78 246 GLY A C 1
ATOM 1996 O O . GLY A 1 246 ? -17.405 21.346 21.379 1.00 48.78 246 GLY A O 1
ATOM 1997 N N . LYS A 1 247 ? -19.120 20.861 22.754 1.00 44.50 247 LYS A N 1
ATOM 1998 C CA . LYS A 1 247 ? -18.358 20.211 23.847 1.00 44.50 247 LYS A CA 1
ATOM 1999 C C . LYS A 1 247 ? -17.873 18.774 23.559 1.00 44.50 247 LYS A C 1
ATOM 2001 O O . LYS A 1 247 ? -17.305 18.155 24.452 1.00 44.50 247 LYS A O 1
ATOM 2006 N N . ASP A 1 248 ? -18.026 18.260 22.337 1.00 65.75 248 ASP A N 1
ATOM 2007 C CA . ASP A 1 248 ? -17.477 16.957 21.922 1.00 65.75 248 ASP A CA 1
ATOM 2008 C C . ASP A 1 248 ? -16.748 17.070 20.572 1.00 65.75 248 ASP A C 1
ATOM 2010 O O . ASP A 1 248 ? -17.293 16.797 19.500 1.00 65.75 248 ASP A O 1
ATOM 2014 N N . ALA A 1 249 ? -15.503 17.547 20.636 1.00 67.88 249 ALA A N 1
ATOM 2015 C CA . ALA A 1 249 ? -14.694 17.858 19.460 1.00 67.88 249 ALA A CA 1
ATOM 2016 C C . ALA A 1 249 ? -14.420 16.630 18.572 1.00 67.88 249 ALA A C 1
ATOM 2018 O O . ALA A 1 249 ? -14.346 16.770 17.353 1.00 67.88 249 ALA A O 1
ATOM 2019 N N . LEU A 1 250 ? -14.304 15.434 19.162 1.00 72.00 250 LEU A N 1
ATOM 2020 C CA . LEU A 1 250 ? -13.976 14.209 18.430 1.00 72.00 250 LEU A CA 1
ATOM 2021 C C . LEU A 1 250 ? -15.190 13.672 17.660 1.00 72.00 250 LEU A C 1
ATOM 2023 O O . LEU A 1 250 ? -15.071 13.361 16.475 1.00 72.00 250 LEU A O 1
ATOM 2027 N N . SER A 1 251 ? -16.371 13.641 18.285 1.00 72.81 251 SER A N 1
ATOM 2028 C CA . SER A 1 251 ? -17.613 13.268 17.590 1.00 72.81 251 SER A CA 1
ATOM 2029 C C . SER A 1 251 ? -17.970 14.271 16.488 1.00 72.81 251 SER A C 1
ATOM 2031 O O . SER A 1 251 ? -18.405 13.874 15.405 1.00 72.81 251 SER A O 1
ATOM 2033 N N . ALA A 1 252 ? -17.730 15.568 16.715 1.00 72.94 252 ALA A N 1
ATOM 2034 C CA . ALA A 1 252 ? -17.906 16.597 15.690 1.00 72.94 252 ALA A CA 1
ATOM 2035 C C . ALA A 1 252 ? -16.964 16.389 14.489 1.00 72.94 252 ALA A C 1
ATOM 2037 O O . ALA A 1 252 ? -17.385 16.528 13.340 1.00 72.94 252 ALA A O 1
ATOM 2038 N N . GLU A 1 253 ? -15.709 15.999 14.732 1.00 71.75 253 GLU A N 1
ATOM 2039 C CA . GLU A 1 253 ? -14.744 15.688 13.673 1.00 71.75 253 GLU A CA 1
ATOM 2040 C C . GLU A 1 253 ? -15.163 14.456 12.849 1.00 71.75 253 GLU A C 1
ATOM 2042 O O . GLU A 1 253 ? -15.021 14.442 11.623 1.00 71.75 253 GLU A O 1
ATOM 2047 N N . ILE A 1 254 ? -15.735 13.438 13.497 1.00 74.00 254 ILE A N 1
ATOM 2048 C CA . ILE A 1 254 ? -16.265 12.241 12.825 1.00 74.00 254 ILE A CA 1
ATOM 2049 C C . ILE A 1 254 ? -17.442 12.597 11.914 1.00 74.00 254 ILE A C 1
ATOM 2051 O O . ILE A 1 254 ? -17.483 12.150 10.764 1.00 74.00 254 ILE A O 1
ATOM 2055 N N . VAL A 1 255 ? -18.381 13.419 12.398 1.00 77.69 255 VAL A N 1
ATOM 2056 C CA . VAL A 1 255 ? -19.506 13.927 11.592 1.00 77.69 255 VAL A CA 1
ATOM 2057 C C . VAL A 1 255 ? -18.984 14.711 10.392 1.00 77.69 255 VAL A C 1
ATOM 2059 O O . VAL A 1 255 ? -19.373 14.425 9.261 1.00 77.69 255 VAL A O 1
ATOM 2062 N N . ALA A 1 256 ? -18.057 15.645 10.619 1.00 74.75 256 ALA A N 1
ATOM 2063 C CA . ALA A 1 256 ? -17.475 16.460 9.559 1.00 74.75 256 ALA A CA 1
ATOM 2064 C C . ALA A 1 256 ? -16.763 15.607 8.498 1.00 74.75 256 ALA A C 1
ATOM 2066 O O . ALA A 1 256 ? -16.850 15.903 7.308 1.00 74.75 256 ALA A O 1
ATOM 2067 N N . THR A 1 257 ? -16.093 14.525 8.907 1.00 74.25 257 THR A N 1
ATOM 2068 C CA . THR A 1 257 ? -15.441 13.589 7.979 1.00 74.25 257 THR A CA 1
ATOM 2069 C C . THR A 1 257 ? -16.468 12.919 7.059 1.00 74.25 257 THR A C 1
ATOM 2071 O O . THR A 1 257 ? -16.250 12.845 5.851 1.00 74.25 257 THR A O 1
ATOM 2074 N N . TYR A 1 258 ? -17.624 12.503 7.589 1.00 79.50 258 TYR A N 1
ATOM 2075 C CA . TYR A 1 258 ? -18.709 11.966 6.763 1.00 79.50 258 TYR A CA 1
ATOM 2076 C C . TYR A 1 258 ? -19.343 13.012 5.843 1.00 79.50 258 TYR A C 1
ATOM 2078 O O . TYR A 1 258 ? -19.587 12.703 4.680 1.00 79.50 258 TYR A O 1
ATOM 2086 N N . GLU A 1 259 ? -19.598 14.228 6.334 1.00 78.31 259 GLU A N 1
ATOM 2087 C CA . GLU A 1 259 ? -20.140 15.325 5.516 1.00 78.31 259 GLU A CA 1
ATOM 2088 C C . GLU A 1 259 ? -19.212 15.616 4.325 1.00 78.31 259 GLU A C 1
ATOM 2090 O O . GLU A 1 259 ? -19.659 15.623 3.181 1.00 78.31 259 GLU A O 1
ATOM 2095 N N . VAL A 1 260 ? -17.903 15.735 4.572 1.00 74.25 260 VAL A N 1
ATOM 2096 C CA . VAL A 1 260 ? -16.902 15.968 3.519 1.00 74.25 260 VAL A CA 1
ATOM 2097 C C . VAL A 1 260 ? -16.845 14.814 2.520 1.00 74.25 260 VAL A C 1
ATOM 2099 O O . VAL A 1 260 ? -16.743 15.067 1.322 1.00 74.25 260 VAL A O 1
ATOM 2102 N N . ALA A 1 261 ? -16.907 13.561 2.980 1.00 74.75 261 ALA A N 1
ATOM 2103 C CA . ALA A 1 261 ? -16.878 12.398 2.094 1.00 74.75 261 ALA A CA 1
ATOM 2104 C C . ALA A 1 261 ? -18.096 12.354 1.153 1.00 74.75 261 ALA A C 1
ATOM 2106 O O . ALA A 1 261 ? -17.955 11.977 -0.006 1.00 74.75 261 ALA A O 1
ATOM 2107 N N . LEU A 1 262 ? -19.276 12.773 1.624 1.00 78.00 262 LEU A N 1
ATOM 2108 C CA . LEU A 1 262 ? -20.502 12.820 0.815 1.00 78.00 262 LEU A CA 1
ATOM 2109 C C . LEU A 1 262 ? -20.487 13.903 -0.264 1.00 78.00 262 LEU A C 1
ATOM 2111 O O . LEU A 1 262 ? -21.207 13.780 -1.249 1.00 78.00 262 LEU A O 1
ATOM 2115 N N . GLU A 1 263 ? -19.688 14.950 -0.077 1.00 76.50 263 GLU A N 1
ATOM 2116 C CA . GLU A 1 263 ? -19.514 16.018 -1.062 1.00 76.50 263 GLU A CA 1
ATOM 2117 C C . GLU A 1 263 ? -18.496 15.669 -2.157 1.00 76.50 263 GLU A C 1
ATOM 2119 O O . GLU A 1 263 ? -18.317 16.454 -3.085 1.00 76.50 263 GLU A O 1
ATOM 2124 N N . ARG A 1 264 ? -17.772 14.547 -2.051 1.00 74.06 264 ARG A N 1
ATOM 2125 C CA . ARG A 1 264 ? -16.812 14.129 -3.082 1.00 74.06 264 ARG A CA 1
ATOM 2126 C C . ARG A 1 264 ? -17.546 13.519 -4.278 1.00 74.06 264 ARG A C 1
ATOM 2128 O O . ARG A 1 264 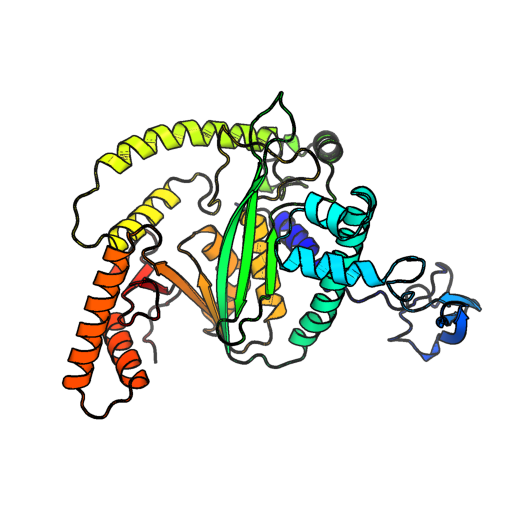? -18.472 12.732 -4.097 1.00 74.06 264 ARG A O 1
ATOM 2135 N N . GLU A 1 265 ? -17.083 13.836 -5.489 1.00 71.62 265 GLU A N 1
ATOM 2136 C CA . GLU A 1 265 ? -17.562 13.208 -6.733 1.00 71.62 265 GLU A CA 1
ATOM 2137 C C . GLU A 1 265 ? -17.301 11.693 -6.710 1.00 71.62 265 GLU A C 1
ATOM 2139 O O . GLU A 1 265 ? -18.211 10.891 -6.924 1.00 71.62 265 GLU A O 1
ATOM 2144 N N . ASP A 1 266 ? -16.070 11.308 -6.361 1.00 76.25 266 ASP A N 1
ATOM 2145 C CA . ASP A 1 266 ? -15.723 9.939 -5.992 1.00 76.25 266 ASP A CA 1
ATOM 2146 C C . ASP A 1 266 ? -15.514 9.859 -4.479 1.00 76.25 266 ASP A C 1
ATOM 2148 O O . ASP A 1 266 ? -14.508 10.318 -3.933 1.00 76.25 266 ASP A O 1
ATOM 2152 N N . ILE A 1 267 ? -16.484 9.260 -3.795 1.00 77.69 267 ILE A N 1
ATOM 2153 C CA . ILE A 1 267 ? -16.442 9.070 -2.349 1.00 77.69 267 ILE A CA 1
ATOM 2154 C C . ILE A 1 267 ? -15.223 8.248 -1.905 1.00 77.69 267 ILE A C 1
ATOM 2156 O O . ILE A 1 267 ? -14.737 8.440 -0.793 1.00 77.69 267 ILE A O 1
ATOM 2160 N N . GLU A 1 268 ? -14.701 7.355 -2.748 1.00 80.25 268 GLU A N 1
ATOM 2161 C CA . GLU A 1 268 ? -13.575 6.475 -2.415 1.00 80.25 268 GLU A CA 1
ATOM 2162 C C . GLU A 1 268 ? -12.208 7.152 -2.591 1.00 80.25 268 GLU A C 1
ATOM 2164 O O . GLU A 1 268 ? -11.214 6.671 -2.043 1.00 80.25 268 GLU A O 1
ATOM 2169 N N . ALA A 1 269 ? -12.151 8.273 -3.316 1.00 79.19 269 ALA A N 1
ATOM 2170 C CA . ALA A 1 269 ? -10.931 9.036 -3.538 1.00 79.19 269 ALA A CA 1
ATOM 2171 C C . ALA A 1 269 ? -10.681 9.986 -2.359 1.00 79.19 269 ALA A C 1
ATOM 2173 O O . ALA A 1 269 ? -11.319 11.032 -2.220 1.00 79.19 269 ALA A O 1
ATOM 2174 N N . SER A 1 270 ? -9.747 9.617 -1.483 1.00 71.06 270 SER A N 1
ATOM 2175 C CA . SER A 1 270 ? -9.471 10.401 -0.278 1.00 71.06 270 SER A CA 1
ATOM 2176 C C . SER A 1 270 ? -8.605 11.628 -0.554 1.00 71.06 270 SER A C 1
ATOM 2178 O O . SER A 1 270 ? -8.846 12.700 0.007 1.00 71.06 270 SER A O 1
ATOM 2180 N N . HIS A 1 271 ? -7.619 11.463 -1.439 1.00 74.00 271 HIS A N 1
ATOM 2181 C CA . HIS A 1 271 ? -6.714 12.503 -1.878 1.00 74.00 271 HIS A CA 1
ATOM 2182 C C . HIS A 1 271 ? -7.090 12.954 -3.285 1.00 74.00 271 HIS A C 1
ATOM 2184 O O . HIS A 1 271 ? -6.930 12.223 -4.265 1.00 74.00 271 HIS A O 1
ATOM 2190 N N . ALA A 1 272 ? -7.564 14.187 -3.383 1.00 77.31 272 ALA A N 1
ATOM 2191 C CA . ALA A 1 272 ? -7.958 14.782 -4.642 1.00 77.31 272 ALA A CA 1
ATOM 2192 C C . ALA A 1 272 ? -6.828 15.721 -5.126 1.00 77.31 272 ALA A C 1
ATOM 2194 O O . ALA A 1 272 ? -6.355 16.522 -4.317 1.00 77.31 272 ALA A O 1
ATOM 2195 N N . PRO A 1 273 ? -6.383 15.630 -6.398 1.00 84.25 273 PRO A N 1
ATOM 2196 C CA . PRO A 1 273 ? -5.294 16.452 -6.934 1.00 84.25 273 PRO A CA 1
ATOM 2197 C C . PRO A 1 273 ? -5.447 17.947 -6.638 1.00 84.25 273 PRO A C 1
ATOM 2199 O O . PRO A 1 273 ? -6.539 18.493 -6.790 1.00 84.25 273 PRO A O 1
ATOM 2202 N N . SER A 1 274 ? -4.376 18.636 -6.251 1.00 85.06 274 SER A N 1
ATOM 2203 C CA . SER A 1 274 ? -4.401 20.092 -6.059 1.00 85.06 274 SER A CA 1
ATOM 2204 C C . SER A 1 274 ? -3.782 20.854 -7.237 1.00 85.06 274 SER A C 1
ATOM 2206 O O . SER A 1 274 ? -3.045 20.306 -8.051 1.00 85.06 274 SER A O 1
ATOM 2208 N N . ALA A 1 275 ? -4.068 22.157 -7.345 1.00 82.94 275 ALA A N 1
ATOM 2209 C CA . ALA A 1 275 ? -3.489 23.006 -8.395 1.00 82.94 275 ALA A CA 1
ATOM 2210 C C . ALA A 1 275 ? -1.962 23.192 -8.258 1.00 82.94 275 ALA A C 1
ATOM 2212 O O . ALA A 1 275 ? -1.299 23.608 -9.209 1.00 82.94 275 ALA A O 1
ATOM 2213 N N . GLU A 1 276 ? -1.411 22.898 -7.078 1.00 85.38 276 GLU A N 1
ATOM 2214 C CA . GLU A 1 276 ? 0.024 22.953 -6.780 1.00 85.38 276 GLU A CA 1
ATOM 2215 C C . GLU A 1 276 ? 0.725 21.612 -7.042 1.00 85.38 276 GLU A C 1
ATOM 2217 O O . GLU A 1 276 ? 1.946 21.503 -6.895 1.00 85.38 276 GLU A O 1
ATOM 2222 N N . GLU A 1 277 ? -0.039 20.602 -7.457 1.00 90.00 277 GLU A N 1
ATOM 2223 C CA . GLU A 1 277 ? 0.440 19.261 -7.741 1.00 90.00 277 GLU A CA 1
ATOM 2224 C C . GLU A 1 277 ? 0.481 18.961 -9.238 1.00 90.00 277 GLU A C 1
ATOM 2226 O O . GLU A 1 277 ? -0.182 19.589 -10.070 1.00 90.00 277 GLU A O 1
ATOM 2231 N N . THR A 1 278 ? 1.297 17.974 -9.584 1.00 91.50 278 THR A N 1
ATOM 2232 C CA . THR A 1 278 ? 1.385 17.420 -10.929 1.00 91.50 278 THR A CA 1
ATOM 2233 C C . THR A 1 278 ? 1.707 15.929 -10.877 1.00 91.50 278 THR A C 1
ATOM 2235 O O . THR A 1 278 ? 2.161 15.408 -9.855 1.00 91.50 278 THR A O 1
ATOM 2238 N N . VAL A 1 279 ? 1.487 15.245 -11.997 1.00 91.75 279 VAL A N 1
ATOM 2239 C CA . VAL A 1 279 ? 1.865 13.840 -12.169 1.00 91.75 279 VAL A CA 1
ATOM 2240 C C . VAL A 1 279 ? 3.394 13.676 -12.271 1.00 91.75 279 VAL A C 1
ATOM 2242 O O . VAL A 1 279 ? 4.104 14.621 -12.637 1.00 91.75 279 VAL A O 1
ATOM 2245 N N . PRO A 1 280 ? 3.942 12.487 -11.953 1.00 92.00 280 PRO A N 1
ATOM 2246 C CA . PRO A 1 280 ? 5.350 12.174 -12.181 1.00 92.00 280 PRO A CA 1
ATOM 2247 C C . PRO A 1 280 ? 5.771 12.374 -13.644 1.00 92.00 280 PRO A C 1
ATOM 2249 O O . PRO A 1 280 ? 5.000 12.121 -14.562 1.00 92.00 280 PRO A O 1
ATOM 2252 N N . ARG A 1 281 ? 7.030 12.776 -13.865 1.00 88.31 281 ARG A N 1
ATOM 2253 C CA . ARG A 1 281 ? 7.612 12.903 -15.219 1.00 88.31 281 ARG A CA 1
ATOM 2254 C C . ARG A 1 281 ? 8.069 11.585 -15.833 1.00 88.31 281 ARG A C 1
ATOM 2256 O O . ARG A 1 281 ? 8.226 11.501 -17.040 1.00 88.31 281 ARG A O 1
ATOM 2263 N N . ALA A 1 282 ? 8.404 10.625 -14.984 1.00 89.62 282 ALA A N 1
ATOM 2264 C CA . ALA A 1 282 ? 8.845 9.295 -15.362 1.00 89.62 282 ALA A CA 1
ATOM 2265 C C . ALA A 1 282 ? 8.088 8.311 -14.481 1.00 89.62 282 ALA A C 1
ATOM 2267 O O . ALA A 1 282 ? 7.888 8.594 -13.293 1.00 89.62 282 ALA A O 1
ATOM 2268 N N . GLY A 1 283 ? 7.673 7.188 -15.060 1.00 93.38 283 GLY A N 1
ATOM 2269 C CA . GLY A 1 283 ? 6.640 6.365 -14.452 1.00 93.38 283 GLY A CA 1
ATOM 2270 C C . GLY A 1 283 ? 5.276 7.052 -14.481 1.00 93.38 283 GLY A C 1
ATOM 2271 O O . GLY A 1 283 ? 5.127 8.190 -14.929 1.00 93.38 283 GLY A O 1
ATOM 2272 N N . MET A 1 284 ? 4.277 6.372 -13.940 1.00 95.69 284 MET A N 1
ATOM 2273 C CA . MET A 1 284 ? 2.918 6.885 -13.832 1.00 95.69 284 MET A CA 1
ATOM 2274 C C . MET A 1 284 ? 2.387 6.749 -12.410 1.00 95.69 284 MET A C 1
ATOM 2276 O O . MET A 1 284 ? 2.710 5.812 -11.679 1.00 95.69 284 MET A O 1
ATOM 2280 N N . GLN A 1 285 ? 1.559 7.708 -12.002 1.00 95.69 285 GLN A N 1
ATOM 2281 C CA . GLN A 1 285 ? 0.893 7.663 -10.707 1.00 95.69 285 GLN A CA 1
ATOM 2282 C C . GLN A 1 285 ? -0.364 6.801 -10.798 1.00 95.69 285 GLN A C 1
ATOM 2284 O O . GLN A 1 285 ? -1.222 7.039 -11.642 1.00 95.69 285 GLN A O 1
ATOM 2289 N N . VAL A 1 286 ? -0.496 5.832 -9.900 1.00 96.00 286 VAL A N 1
ATOM 2290 C CA . VAL A 1 286 ? -1.687 4.989 -9.775 1.00 96.00 286 VAL A CA 1
ATOM 2291 C C . VAL A 1 286 ? -2.745 5.735 -8.960 1.00 96.00 286 VAL A C 1
ATOM 2293 O O . VAL A 1 286 ? -2.438 6.439 -7.991 1.00 96.00 286 VAL A O 1
ATOM 2296 N N . HIS A 1 287 ? -4.010 5.593 -9.342 1.00 94.19 287 HIS A N 1
ATOM 2297 C CA . HIS A 1 287 ? -5.125 6.108 -8.560 1.00 94.19 287 HIS A CA 1
ATOM 2298 C C . HIS A 1 287 ? -5.118 5.513 -7.149 1.00 94.19 287 HIS A C 1
ATOM 2300 O O . HIS A 1 287 ? -5.034 4.297 -6.971 1.00 94.19 287 HIS A O 1
ATOM 2306 N N . GLU A 1 288 ? -5.239 6.370 -6.135 1.00 92.62 288 GLU A N 1
ATOM 2307 C CA . GLU A 1 288 ? -5.122 5.963 -4.734 1.00 92.62 288 GLU A CA 1
ATOM 2308 C C . GLU A 1 288 ? -6.099 4.836 -4.383 1.00 92.62 288 GLU A C 1
ATOM 2310 O O . GLU A 1 288 ? -5.710 3.832 -3.793 1.00 92.62 288 GLU A O 1
ATOM 2315 N N . GLN A 1 289 ? -7.359 4.964 -4.792 1.00 92.06 289 GLN A N 1
ATOM 2316 C CA . GLN A 1 289 ? -8.391 3.977 -4.512 1.00 92.06 289 GLN A CA 1
ATOM 2317 C C . GLN A 1 289 ? -8.135 2.624 -5.183 1.00 92.06 289 GLN A C 1
ATOM 2319 O O . GLN A 1 289 ? -8.504 1.586 -4.627 1.00 92.06 289 GLN A O 1
ATOM 2324 N N . VAL A 1 290 ? -7.438 2.609 -6.323 1.00 95.12 290 VAL A N 1
ATOM 2325 C CA . VAL A 1 290 ? -7.003 1.371 -6.979 1.00 95.12 290 VAL A CA 1
ATOM 2326 C C . VAL A 1 290 ? -5.888 0.717 -6.164 1.00 95.12 290 VAL A C 1
ATOM 2328 O O . VAL A 1 290 ? -6.001 -0.464 -5.837 1.00 95.12 290 VAL A O 1
ATOM 2331 N N . SER A 1 291 ? -4.876 1.481 -5.736 1.00 95.50 291 SER A N 1
ATOM 2332 C CA . SER A 1 291 ? -3.811 0.973 -4.858 1.00 95.50 291 SER A CA 1
ATOM 2333 C C . SER A 1 291 ? -4.342 0.507 -3.495 1.00 95.50 291 SER A C 1
ATOM 2335 O O . SER A 1 291 ? -3.885 -0.517 -2.991 1.00 95.50 291 SER A O 1
ATOM 2337 N N . MET A 1 292 ? -5.339 1.187 -2.911 1.00 95.31 292 MET A N 1
ATOM 2338 C CA . MET A 1 292 ? -5.994 0.757 -1.666 1.00 95.31 292 MET A CA 1
ATOM 2339 C C . MET A 1 292 ? -6.690 -0.597 -1.835 1.00 95.31 292 MET A C 1
ATOM 2341 O O . MET A 1 292 ? -6.452 -1.517 -1.050 1.00 95.31 292 MET A O 1
ATOM 2345 N N . ASN A 1 293 ? -7.516 -0.739 -2.877 1.00 95.94 293 ASN A N 1
ATOM 2346 C CA . ASN A 1 293 ? -8.191 -2.000 -3.183 1.00 95.94 293 ASN A CA 1
ATOM 2347 C C . ASN A 1 293 ? -7.179 -3.126 -3.424 1.00 95.94 293 ASN A C 1
ATOM 2349 O O . ASN A 1 293 ? -7.280 -4.186 -2.810 1.00 95.94 293 ASN A O 1
ATOM 2353 N N . ALA A 1 294 ? -6.174 -2.883 -4.263 1.00 97.25 294 ALA A N 1
ATOM 2354 C CA . ALA A 1 294 ? -5.138 -3.856 -4.579 1.00 97.25 294 ALA A CA 1
ATOM 2355 C C . ALA A 1 294 ? -4.337 -4.297 -3.343 1.00 97.25 294 ALA A C 1
ATOM 2357 O O . ALA A 1 294 ? -4.131 -5.495 -3.139 1.00 97.25 294 ALA A O 1
ATOM 2358 N N . HIS A 1 295 ? -3.941 -3.352 -2.483 1.00 97.62 295 HIS A N 1
ATOM 2359 C CA . HIS A 1 295 ? -3.225 -3.637 -1.240 1.00 97.62 295 HIS A CA 1
ATOM 2360 C C . HIS A 1 295 ? -4.054 -4.529 -0.308 1.00 97.62 295 HIS A C 1
ATOM 2362 O O . HIS A 1 295 ? -3.564 -5.551 0.166 1.00 97.62 295 HIS A O 1
ATOM 2368 N N . ILE A 1 296 ? -5.319 -4.179 -0.058 1.00 97.12 296 ILE A N 1
ATOM 2369 C CA . ILE A 1 296 ? -6.174 -4.948 0.856 1.00 97.12 296 ILE A CA 1
ATOM 2370 C C . ILE A 1 296 ? -6.506 -6.331 0.283 1.00 97.12 296 ILE A C 1
ATOM 2372 O O . ILE A 1 296 ? -6.530 -7.306 1.037 1.00 97.12 296 ILE A O 1
ATOM 2376 N N . GLN A 1 297 ? -6.700 -6.451 -1.034 1.00 96.38 297 GLN A N 1
ATOM 2377 C CA . GLN A 1 297 ? -6.855 -7.745 -1.708 1.00 96.38 297 GLN A CA 1
ATOM 2378 C C . GLN A 1 297 ? -5.613 -8.626 -1.521 1.00 96.38 297 GLN A C 1
ATOM 2380 O O . GLN A 1 297 ? -5.740 -9.791 -1.145 1.00 96.38 297 GLN A O 1
ATOM 2385 N N . LEU A 1 298 ? -4.414 -8.069 -1.716 1.00 96.69 298 LEU A N 1
ATOM 2386 C CA . LEU A 1 298 ? -3.152 -8.781 -1.510 1.00 96.69 298 LEU A CA 1
ATOM 2387 C C . LEU A 1 298 ? -2.991 -9.248 -0.056 1.00 96.69 298 LEU A C 1
ATOM 2389 O O . LEU A 1 298 ? -2.794 -10.438 0.183 1.00 96.69 298 LEU A O 1
ATOM 2393 N N . VAL A 1 299 ? -3.153 -8.349 0.919 1.00 96.38 299 VAL A N 1
ATOM 2394 C CA . VAL A 1 299 ? -3.046 -8.683 2.351 1.00 96.38 299 VAL A CA 1
ATOM 2395 C C . VAL A 1 299 ? -4.071 -9.749 2.746 1.00 96.38 299 VAL A C 1
ATOM 2397 O O . VAL A 1 299 ? -3.744 -10.708 3.443 1.00 96.38 299 VAL A O 1
ATOM 2400 N N . SER A 1 300 ? -5.306 -9.639 2.255 1.00 95.12 300 SER A N 1
ATOM 2401 C CA . SER A 1 300 ? -6.359 -10.622 2.536 1.00 95.12 300 SER A CA 1
ATOM 2402 C C . SER A 1 300 ? -6.039 -12.001 1.953 1.00 95.12 300 SER A C 1
ATOM 2404 O O . SER A 1 300 ? -6.343 -13.011 2.588 1.00 95.12 300 SER A O 1
ATOM 2406 N N . ARG A 1 301 ? -5.393 -12.056 0.779 1.00 94.31 301 ARG A N 1
ATOM 2407 C CA . ARG A 1 301 ? -4.912 -13.305 0.167 1.00 94.31 301 ARG A CA 1
ATOM 2408 C C . ARG A 1 301 ? -3.737 -13.902 0.926 1.00 94.31 301 ARG A C 1
ATOM 2410 O O . ARG A 1 301 ? -3.749 -15.103 1.156 1.00 94.31 301 ARG A O 1
ATOM 2417 N N . LEU A 1 302 ? -2.772 -13.098 1.370 1.00 94.50 302 LEU A N 1
ATOM 2418 C CA . LEU A 1 302 ? -1.674 -13.574 2.225 1.00 94.50 302 LEU A CA 1
ATOM 2419 C C . LEU A 1 302 ? -2.198 -14.184 3.532 1.00 94.50 302 LEU A C 1
ATOM 2421 O O . LEU A 1 302 ? -1.660 -15.169 4.031 1.00 94.50 302 LEU A O 1
ATOM 2425 N N . LEU A 1 303 ? -3.290 -13.627 4.057 1.00 95.00 303 LEU A N 1
ATOM 2426 C CA . LEU A 1 303 ? -3.889 -14.017 5.328 1.00 95.00 303 LEU A CA 1
ATOM 2427 C C . LEU A 1 303 ? -5.115 -14.930 5.192 1.00 95.00 303 LEU A C 1
ATOM 2429 O O . LEU A 1 303 ? -5.921 -15.031 6.124 1.00 95.00 303 LEU A O 1
ATOM 2433 N N . TYR A 1 304 ? -5.287 -15.612 4.057 1.00 93.44 304 TYR A N 1
ATOM 2434 C CA . TYR A 1 304 ? -6.488 -16.419 3.820 1.00 93.44 304 TYR A CA 1
ATOM 2435 C C . TYR A 1 304 ? -6.664 -17.548 4.854 1.00 93.44 304 TYR A C 1
ATOM 2437 O O . TYR A 1 304 ? -7.795 -17.906 5.179 1.00 93.44 304 TYR A O 1
ATOM 2445 N N . ARG A 1 305 ? -5.559 -18.066 5.419 1.00 94.31 305 ARG A N 1
ATOM 2446 C CA . ARG A 1 305 ? -5.560 -19.086 6.483 1.00 94.31 305 ARG A CA 1
ATOM 2447 C C . ARG A 1 305 ? -5.838 -18.557 7.888 1.00 94.31 305 ARG A C 1
ATOM 2449 O O . ARG A 1 305 ? -5.964 -19.351 8.817 1.00 94.31 305 ARG A O 1
ATOM 2456 N N . ALA A 1 306 ? -5.940 -17.245 8.084 1.00 95.44 306 ALA A N 1
ATOM 2457 C CA . ALA A 1 306 ? -6.334 -16.707 9.379 1.00 95.44 306 ALA A CA 1
ATOM 2458 C C . ALA A 1 306 ? -7.787 -17.091 9.677 1.00 95.44 306 ALA A C 1
ATOM 2460 O O . ALA A 1 306 ? -8.688 -16.745 8.911 1.00 95.44 306 ALA A O 1
ATOM 2461 N N . LYS A 1 307 ? -8.040 -17.743 10.816 1.00 94.88 307 LYS A N 1
ATOM 2462 C CA . LYS A 1 307 ? -9.393 -18.104 11.279 1.00 94.88 307 LYS A CA 1
ATOM 2463 C C . LYS A 1 307 ? -10.289 -16.878 11.411 1.00 94.88 307 LYS A C 1
ATOM 2465 O O . LYS A 1 307 ? -11.472 -16.923 11.075 1.00 94.88 307 LYS A O 1
ATOM 2470 N N . LYS A 1 308 ? -9.714 -15.768 11.881 1.00 95.88 308 LYS A N 1
ATOM 2471 C CA . LYS A 1 308 ? -10.417 -14.498 12.017 1.00 95.88 308 LYS A CA 1
ATOM 2472 C C . LYS A 1 308 ? -9.514 -13.314 11.689 1.00 95.88 308 LYS A C 1
ATOM 2474 O O . LYS A 1 308 ? -8.389 -13.248 12.169 1.00 95.88 308 LYS A O 1
ATOM 2479 N N . LEU A 1 309 ? -10.017 -12.378 10.891 1.00 96.31 309 LEU A N 1
ATOM 2480 C CA . LEU A 1 309 ? -9.343 -11.108 10.611 1.00 96.31 309 LEU A CA 1
ATOM 2481 C C . LEU A 1 309 ? -10.059 -9.963 11.316 1.00 96.31 309 LEU A C 1
ATOM 2483 O O . LEU A 1 309 ? -11.284 -9.922 11.340 1.00 96.31 309 LEU A O 1
ATOM 2487 N N . ARG A 1 310 ? -9.311 -9.022 11.881 1.00 96.06 310 ARG A N 1
ATOM 2488 C CA . ARG A 1 310 ? -9.864 -7.777 12.419 1.00 96.06 310 ARG A CA 1
ATOM 2489 C C . ARG A 1 310 ? -9.083 -6.610 11.852 1.00 96.06 310 ARG A C 1
ATOM 2491 O O . ARG A 1 310 ? -7.924 -6.448 12.204 1.00 96.06 310 ARG A O 1
ATOM 2498 N N . PHE A 1 311 ? -9.705 -5.836 10.973 1.00 96.12 311 PHE A N 1
ATOM 2499 C CA . PHE A 1 311 ? -9.089 -4.657 10.372 1.00 96.12 311 PHE A CA 1
ATOM 2500 C C . PHE A 1 311 ? -9.363 -3.420 11.227 1.00 96.12 311 PHE A C 1
ATOM 2502 O O . PHE A 1 311 ? -10.508 -3.186 11.606 1.00 96.12 311 PHE A O 1
ATOM 2509 N N . PHE A 1 312 ? -8.338 -2.617 11.484 1.00 94.31 312 PHE A N 1
ATOM 2510 C CA . PHE A 1 312 ? -8.413 -1.300 12.108 1.00 94.31 312 PHE A CA 1
ATOM 2511 C C . PHE A 1 312 ? -7.872 -0.289 11.111 1.00 94.31 312 PHE A C 1
ATOM 2513 O O . PHE A 1 312 ? -6.739 -0.422 10.657 1.00 94.31 312 PHE A O 1
ATOM 2520 N N . MET A 1 313 ? -8.684 0.690 10.740 1.00 93.19 313 MET A N 1
ATOM 2521 C CA . MET A 1 313 ? -8.342 1.641 9.688 1.00 93.19 313 MET A CA 1
ATOM 2522 C C . MET A 1 313 ? -8.870 3.033 10.022 1.00 93.19 313 MET A C 1
ATOM 2524 O O . MET A 1 313 ? -9.811 3.177 10.805 1.00 93.19 313 MET A O 1
ATOM 2528 N N . ASP A 1 314 ? -8.288 4.060 9.414 1.00 88.50 314 ASP A N 1
ATOM 2529 C CA . ASP A 1 314 ? -8.816 5.421 9.508 1.00 88.50 314 ASP A CA 1
ATOM 2530 C C . ASP A 1 314 ? -10.239 5.513 8.919 1.00 88.50 314 ASP A C 1
ATOM 2532 O O . ASP A 1 314 ? -10.640 4.709 8.074 1.00 88.50 314 ASP A O 1
ATOM 2536 N N . GLN A 1 315 ? -11.004 6.518 9.362 1.00 85.56 315 GLN A N 1
ATOM 2537 C CA . GLN A 1 315 ? -12.358 6.811 8.878 1.00 85.56 315 GLN A CA 1
ATOM 2538 C C . GLN A 1 315 ? -12.343 7.322 7.427 1.00 85.56 315 GLN A C 1
ATOM 2540 O O . GLN A 1 315 ? -12.499 8.513 7.171 1.00 85.56 315 GLN A O 1
ATOM 2545 N N . GLU A 1 316 ? -12.160 6.408 6.477 1.00 86.31 316 GLU A N 1
ATOM 2546 C CA . GLU A 1 316 ? -12.046 6.712 5.055 1.00 86.31 316 GLU A CA 1
ATOM 2547 C C . GLU A 1 316 ? -12.863 5.731 4.205 1.00 86.31 316 GLU A C 1
ATOM 2549 O O . GLU A 1 316 ? -12.743 4.508 4.328 1.00 86.31 316 GLU A O 1
ATOM 2554 N N . SER A 1 317 ? -13.682 6.267 3.301 1.00 85.94 317 SER A N 1
ATOM 2555 C CA . SER A 1 317 ? -14.612 5.487 2.476 1.00 85.94 317 SER A CA 1
ATOM 2556 C C . SER A 1 317 ? -13.901 4.552 1.506 1.00 85.94 317 SER A C 1
ATOM 2558 O O . SER A 1 317 ? -14.370 3.432 1.312 1.00 85.94 317 SER A O 1
ATOM 2560 N N . GLY A 1 318 ? -12.759 4.968 0.949 1.00 88.94 318 GLY A N 1
ATOM 2561 C CA . GLY A 1 318 ? -11.955 4.117 0.069 1.00 88.94 318 GLY A CA 1
ATOM 2562 C C . GLY A 1 318 ? -11.416 2.866 0.771 1.00 88.94 318 GLY A C 1
ATOM 2563 O O . GLY A 1 318 ? -11.456 1.775 0.205 1.00 88.94 318 GLY A O 1
ATOM 2564 N N . LEU A 1 319 ? -11.004 2.983 2.041 1.00 91.31 319 LEU A N 1
ATOM 2565 C CA . LEU A 1 319 ? -10.561 1.834 2.842 1.00 91.31 319 LEU A CA 1
ATOM 2566 C C . LEU A 1 319 ? -11.727 0.901 3.183 1.00 91.31 319 LEU A C 1
ATOM 2568 O O . LEU A 1 319 ? -11.603 -0.318 3.052 1.00 91.31 319 LEU A O 1
ATOM 2572 N N . ARG A 1 320 ? -12.892 1.457 3.544 1.00 90.69 320 ARG A N 1
ATOM 2573 C CA . ARG A 1 320 ? -14.117 0.662 3.719 1.00 90.69 320 ARG A CA 1
ATOM 2574 C C . ARG A 1 320 ? -14.476 -0.099 2.448 1.00 90.69 320 ARG A C 1
ATOM 2576 O O . ARG A 1 320 ? -14.772 -1.287 2.544 1.00 90.69 320 ARG A O 1
ATOM 2583 N N . ALA A 1 321 ? -14.458 0.555 1.287 1.00 91.12 321 ALA A N 1
ATOM 2584 C CA . ALA A 1 321 ? -14.752 -0.087 0.010 1.00 91.12 321 ALA A CA 1
ATOM 2585 C C . ALA A 1 321 ? -13.767 -1.231 -0.270 1.00 91.12 321 ALA A C 1
ATOM 2587 O O . ALA A 1 321 ? -14.200 -2.351 -0.536 1.00 91.12 321 ALA A O 1
ATOM 2588 N N . ALA A 1 322 ? -12.466 -0.990 -0.079 1.00 94.06 322 ALA A N 1
ATOM 2589 C CA . ALA A 1 322 ? -11.417 -1.991 -0.256 1.00 94.06 322 ALA A CA 1
ATOM 2590 C C . ALA A 1 322 ? -11.596 -3.221 0.651 1.00 94.06 322 ALA A C 1
ATOM 2592 O O . ALA A 1 322 ? -11.517 -4.360 0.187 1.00 94.06 322 ALA A O 1
ATOM 2593 N N . VAL A 1 323 ? -11.895 -3.015 1.938 1.00 94.19 323 VAL A N 1
ATOM 2594 C CA . VAL A 1 323 ? -12.138 -4.111 2.889 1.00 94.19 323 VAL A CA 1
ATOM 2595 C C . VAL A 1 323 ? -13.416 -4.874 2.544 1.00 94.19 323 VAL A C 1
ATOM 2597 O O . VAL A 1 323 ? -13.412 -6.105 2.537 1.00 94.19 323 VAL A O 1
ATOM 2600 N N . MET A 1 324 ? -14.502 -4.181 2.204 1.00 92.44 324 MET A N 1
ATOM 2601 C CA . MET A 1 324 ? -15.751 -4.840 1.808 1.00 92.44 324 MET A CA 1
ATOM 2602 C C . MET A 1 324 ? -15.594 -5.635 0.507 1.00 92.44 324 MET A C 1
ATOM 2604 O O . MET A 1 324 ? -16.150 -6.728 0.401 1.00 92.44 324 MET A O 1
ATOM 2608 N N . ALA A 1 325 ? -14.804 -5.138 -0.448 1.00 92.56 325 ALA A N 1
ATOM 2609 C CA . ALA A 1 325 ? -14.507 -5.834 -1.696 1.00 92.56 325 ALA A CA 1
ATOM 2610 C C . ALA A 1 325 ? -13.622 -7.076 -1.489 1.00 92.56 325 ALA A C 1
ATOM 2612 O O . ALA A 1 325 ? -13.812 -8.081 -2.171 1.00 92.56 325 ALA A O 1
ATOM 2613 N N . ALA A 1 326 ? -12.664 -7.034 -0.557 1.00 94.56 326 ALA A N 1
ATOM 2614 C CA . ALA A 1 326 ? -11.729 -8.138 -0.327 1.00 94.56 326 ALA A CA 1
ATOM 2615 C C . ALA A 1 326 ? -12.262 -9.223 0.620 1.00 94.56 326 ALA A C 1
ATOM 2617 O O . ALA A 1 326 ? -12.017 -10.408 0.407 1.00 94.56 326 ALA A O 1
ATOM 2618 N N . VAL A 1 327 ? -12.973 -8.837 1.686 1.00 94.69 327 VAL A N 1
ATOM 2619 C CA . VAL A 1 327 ? -13.385 -9.756 2.763 1.00 94.69 327 VAL A CA 1
ATOM 2620 C C . VAL A 1 327 ? -14.868 -9.659 3.118 1.00 94.69 327 VAL A C 1
ATOM 2622 O O . VAL A 1 327 ? -15.282 -10.157 4.166 1.00 94.69 327 VAL A O 1
ATOM 2625 N N . GLY A 1 328 ? -15.700 -9.074 2.251 1.00 93.50 328 GLY A N 1
ATOM 2626 C CA . GLY A 1 328 ? -17.138 -8.912 2.489 1.00 93.50 328 GLY A CA 1
ATOM 2627 C C . GLY A 1 328 ? -17.857 -10.214 2.862 1.00 93.50 328 GLY A C 1
ATOM 2628 O O . GLY A 1 328 ? -18.676 -10.227 3.782 1.00 93.50 328 GLY A O 1
ATOM 2629 N N . ASP A 1 329 ? -17.509 -11.338 2.233 1.00 93.88 329 ASP A N 1
ATOM 2630 C CA . ASP A 1 329 ? -18.108 -12.636 2.571 1.00 93.88 329 ASP A CA 1
ATOM 2631 C C . ASP A 1 329 ? -17.632 -13.179 3.922 1.00 93.88 329 ASP A C 1
ATOM 2633 O O . ASP A 1 329 ? -18.422 -13.749 4.678 1.00 93.88 329 ASP A O 1
ATOM 2637 N N . ARG A 1 330 ? -16.378 -12.914 4.302 1.00 95.00 330 ARG A N 1
ATOM 2638 C CA . ARG A 1 330 ? -15.872 -13.246 5.642 1.00 95.00 330 ARG A CA 1
ATOM 2639 C C . ARG A 1 330 ? -16.551 -12.418 6.728 1.00 95.00 330 ARG A C 1
ATOM 2641 O O . ARG A 1 330 ? -16.822 -12.938 7.809 1.00 95.00 330 ARG A O 1
ATOM 2648 N N . ILE A 1 331 ? -16.867 -11.157 6.434 1.00 93.44 331 ILE A N 1
ATOM 2649 C CA . ILE A 1 331 ? -17.636 -10.286 7.330 1.00 93.44 331 ILE A CA 1
ATOM 2650 C C . ILE A 1 331 ? -19.040 -10.858 7.539 1.00 93.44 331 ILE A C 1
ATOM 2652 O O . ILE A 1 331 ? -19.479 -11.016 8.680 1.00 93.44 331 ILE A O 1
ATOM 2656 N N . LYS A 1 332 ? -19.726 -11.263 6.459 1.00 91.81 332 LYS A N 1
ATOM 2657 C CA . LYS A 1 332 ? -21.030 -11.946 6.557 1.00 91.81 332 LYS A CA 1
ATOM 2658 C C . LYS A 1 332 ? -20.938 -13.232 7.389 1.00 91.81 332 LYS A C 1
ATOM 2660 O O . LYS A 1 332 ? -21.827 -13.493 8.195 1.00 91.81 332 LYS A O 1
ATOM 2665 N N . ALA A 1 333 ? -19.851 -13.990 7.240 1.00 93.62 333 ALA A N 1
ATOM 2666 C CA . ALA A 1 333 ? -19.582 -15.218 7.988 1.00 93.62 333 ALA A CA 1
ATOM 2667 C C . ALA A 1 333 ? -19.040 -14.995 9.419 1.00 93.62 333 ALA A C 1
ATOM 2669 O O . ALA A 1 333 ? -18.772 -15.968 10.120 1.00 93.62 333 ALA A O 1
ATOM 2670 N N . ARG A 1 334 ? -18.864 -13.743 9.875 1.00 93.25 334 ARG A N 1
ATOM 2671 C CA . ARG A 1 334 ? -18.266 -13.374 11.180 1.00 93.25 334 ARG A CA 1
ATOM 2672 C C . ARG A 1 334 ? -16.818 -13.852 11.393 1.00 93.25 334 ARG A C 1
ATOM 2674 O O . ARG A 1 334 ? -16.310 -13.828 12.522 1.00 93.25 334 ARG A O 1
ATOM 2681 N N . THR A 1 335 ? -16.133 -14.226 10.313 1.00 94.31 335 THR A N 1
ATOM 2682 C CA . THR A 1 335 ? -14.703 -14.579 10.283 1.00 94.31 335 THR A CA 1
ATOM 2683 C C . THR A 1 335 ? -13.820 -13.402 9.861 1.00 94.31 335 THR A C 1
ATOM 2685 O O . THR A 1 335 ? -12.601 -13.548 9.764 1.00 94.31 335 THR A O 1
ATOM 2688 N N . ALA A 1 336 ? -14.404 -12.227 9.630 1.00 95.56 336 ALA A N 1
ATOM 2689 C CA . ALA A 1 336 ? -13.699 -10.956 9.564 1.00 95.56 336 ALA A CA 1
ATOM 2690 C C . ALA A 1 336 ? -14.529 -9.847 10.231 1.00 95.56 336 ALA A C 1
ATOM 2692 O O . ALA A 1 336 ? -15.750 -9.843 10.112 1.00 95.56 336 ALA A O 1
ATOM 2693 N N . ASP A 1 337 ? -13.867 -8.907 10.900 1.00 93.88 337 ASP A N 1
ATOM 2694 C CA . ASP A 1 337 ? -14.458 -7.670 11.411 1.00 93.88 337 ASP A CA 1
ATOM 2695 C C . ASP A 1 337 ? -13.642 -6.476 10.880 1.00 93.88 337 ASP A C 1
ATOM 2697 O O . ASP A 1 337 ? -12.443 -6.600 10.622 1.00 93.88 337 ASP A O 1
ATOM 2701 N N . ALA A 1 338 ? -14.273 -5.313 10.730 1.00 92.44 338 ALA A N 1
ATOM 2702 C CA . ALA A 1 338 ? -13.629 -4.104 10.225 1.00 92.44 338 ALA A CA 1
ATOM 2703 C C . ALA A 1 338 ? -14.047 -2.895 11.061 1.00 92.44 338 ALA A C 1
ATOM 2705 O O . ALA A 1 338 ? -15.243 -2.645 11.222 1.00 92.44 338 ALA A O 1
ATOM 2706 N N . PHE A 1 339 ? -13.072 -2.156 11.580 1.00 90.88 339 PHE A N 1
ATOM 2707 C CA . PHE A 1 339 ? -13.277 -1.050 12.501 1.00 90.88 339 PHE A CA 1
ATOM 2708 C C . PHE A 1 339 ? -12.670 0.238 11.951 1.00 90.88 339 PHE A C 1
ATOM 2710 O O . PHE A 1 339 ? -11.495 0.258 11.580 1.00 90.88 339 PHE A O 1
ATOM 2717 N N . TYR A 1 340 ? -13.443 1.323 11.965 1.00 89.94 340 TYR A N 1
ATOM 2718 C CA . TYR A 1 340 ? -12.855 2.656 11.933 1.00 89.94 340 TYR A CA 1
ATOM 2719 C C . TYR A 1 340 ? -12.280 2.996 13.297 1.00 89.94 340 TYR A C 1
ATOM 2721 O O . TYR A 1 340 ? -12.898 2.720 14.325 1.00 89.94 340 TYR A O 1
ATOM 2729 N N . VAL A 1 341 ? -11.120 3.637 13.294 1.00 87.62 341 VAL A N 1
ATOM 2730 C CA . VAL A 1 341 ? -10.483 4.194 14.481 1.00 87.62 341 VAL A CA 1
ATOM 2731 C C . VAL A 1 341 ? -10.233 5.674 14.228 1.00 87.62 341 VAL A C 1
ATOM 2733 O O . VAL A 1 341 ? -9.664 6.062 13.211 1.00 87.62 341 VAL A O 1
ATOM 2736 N N . LYS A 1 342 ? -10.671 6.513 15.163 1.00 82.50 342 LYS A N 1
ATOM 2737 C CA . LYS A 1 342 ? -10.415 7.949 15.165 1.00 82.50 342 LYS A CA 1
ATOM 2738 C C . LYS A 1 342 ? -9.747 8.320 16.478 1.00 82.50 342 LYS A C 1
ATOM 2740 O O . LYS A 1 342 ? -10.247 8.010 17.555 1.00 82.50 342 LYS A O 1
ATOM 2745 N N . VAL A 1 343 ? -8.618 9.004 16.390 1.00 78.44 343 VAL A N 1
ATOM 2746 C CA . VAL A 1 343 ? -7.894 9.545 17.544 1.00 78.44 343 VAL A CA 1
ATOM 2747 C C . VAL A 1 343 ? -7.736 11.045 17.364 1.00 78.44 343 VAL A C 1
ATOM 2749 O O . VAL A 1 343 ? -7.792 11.542 16.237 1.00 78.44 343 VAL A O 1
ATOM 2752 N N . MET A 1 344 ? -7.507 11.769 18.456 1.00 70.25 344 MET A N 1
ATOM 2753 C CA . MET A 1 344 ? -7.237 13.206 18.396 1.00 70.25 344 MET A CA 1
ATOM 2754 C C . MET A 1 344 ? -5.844 13.473 17.791 1.00 70.25 344 MET A C 1
ATOM 2756 O O . MET A 1 344 ? -4.890 13.751 18.515 1.00 70.25 344 MET A O 1
ATOM 2760 N N . LYS A 1 345 ? -5.685 13.348 16.465 1.00 67.06 345 LYS A N 1
ATOM 2761 C CA . LYS A 1 345 ? -4.382 13.499 15.787 1.00 67.06 345 LYS A CA 1
ATOM 2762 C C . LYS A 1 345 ? -3.864 14.944 15.897 1.00 67.06 345 LYS A C 1
ATOM 2764 O O . LYS A 1 345 ? -2.727 15.137 16.330 1.00 67.06 345 LYS A O 1
ATOM 2769 N N . GLU A 1 346 ? -4.722 15.930 15.620 1.00 67.00 346 GLU A N 1
ATOM 2770 C CA . GLU A 1 346 ? -4.382 17.365 15.517 1.00 67.00 346 GLU A CA 1
ATOM 2771 C C . GLU A 1 346 ? -4.535 18.175 16.822 1.00 67.00 346 GLU A C 1
ATOM 2773 O O . GLU A 1 346 ? -4.461 19.403 16.812 1.00 67.00 346 GLU A O 1
ATOM 2778 N N . SER A 1 347 ? -4.753 17.522 17.967 1.00 68.81 347 SER A N 1
ATOM 2779 C CA . SER A 1 347 ? -4.848 18.224 19.252 1.00 68.81 347 SER A CA 1
ATOM 2780 C C . SER A 1 347 ? -3.472 18.572 19.831 1.00 68.81 347 SER A C 1
ATOM 2782 O O . SER A 1 347 ? -2.462 17.922 19.547 1.00 68.81 347 SER A O 1
ATOM 2784 N N . THR A 1 348 ? -3.422 19.609 20.673 1.00 73.19 348 THR A N 1
ATOM 2785 C CA . THR A 1 348 ? -2.190 19.989 21.375 1.00 73.19 348 THR A CA 1
ATOM 2786 C C . THR A 1 348 ? -1.754 18.890 22.343 1.00 73.19 348 THR A C 1
ATOM 2788 O O . THR A 1 348 ? -2.572 18.120 22.853 1.00 73.19 348 THR A O 1
ATOM 2791 N N . VAL A 1 349 ? -0.451 18.831 22.638 1.00 74.25 349 VAL A N 1
ATOM 2792 C CA . VAL A 1 349 ? 0.105 17.876 23.612 1.00 74.25 349 VAL A CA 1
ATOM 2793 C C . VAL A 1 349 ? -0.618 17.983 24.959 1.00 74.25 349 VAL A C 1
ATOM 2795 O O . VAL A 1 349 ? -0.935 16.959 25.564 1.00 74.25 349 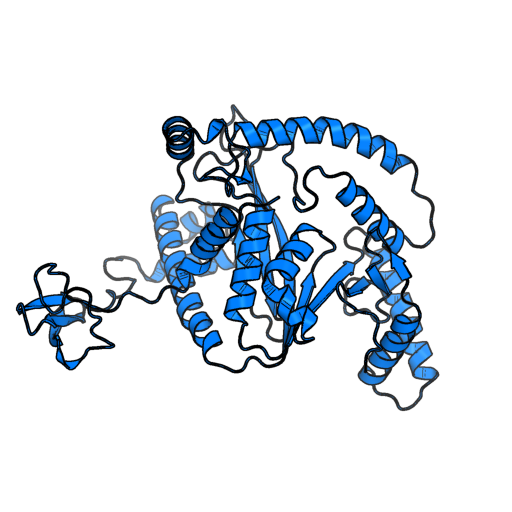VAL A O 1
ATOM 2798 N N . ASP A 1 350 ? -0.954 19.197 25.395 1.00 74.06 350 ASP A N 1
ATOM 2799 C CA . ASP A 1 350 ? -1.673 19.427 26.649 1.00 74.06 350 ASP A CA 1
ATOM 2800 C C . ASP A 1 350 ? -3.106 18.892 26.610 1.00 74.06 350 ASP A C 1
ATOM 2802 O O . ASP A 1 350 ? -3.535 18.230 27.554 1.00 74.06 350 ASP A O 1
ATOM 2806 N N . ALA A 1 351 ? -3.826 19.069 25.497 1.00 71.56 351 ALA A N 1
ATOM 2807 C CA . ALA A 1 351 ? -5.158 18.491 25.324 1.00 71.56 351 ALA A CA 1
ATOM 2808 C C . ALA A 1 351 ? -5.119 16.950 25.342 1.00 71.56 351 ALA A C 1
ATOM 2810 O O . ALA A 1 351 ? -5.955 16.316 25.990 1.00 71.56 351 ALA A O 1
ATOM 2811 N N . LYS A 1 352 ? -4.110 16.331 24.706 1.00 71.19 352 LYS A N 1
ATOM 2812 C CA . LYS A 1 352 ? -3.900 14.870 24.752 1.00 71.19 352 LYS A CA 1
ATOM 2813 C C . LYS A 1 352 ? -3.597 14.385 26.167 1.00 71.19 352 LYS A C 1
ATOM 2815 O O . LYS A 1 352 ? -4.161 13.378 26.604 1.00 71.19 352 LYS A O 1
ATOM 2820 N N . ARG A 1 353 ? -2.735 15.099 26.899 1.00 76.06 353 ARG A N 1
ATOM 2821 C CA . ARG A 1 353 ? -2.397 14.797 28.300 1.00 76.06 353 ARG A CA 1
ATOM 2822 C C . ARG A 1 353 ? -3.615 14.914 29.203 1.00 76.06 353 ARG A C 1
ATOM 2824 O O . ARG A 1 353 ? -3.850 14.009 29.998 1.00 76.06 353 ARG A O 1
ATOM 2831 N N . GLN A 1 354 ? -4.413 15.966 29.040 1.00 77.62 354 GLN A N 1
ATOM 2832 C CA . GLN A 1 354 ? -5.628 16.170 29.821 1.00 77.62 354 GLN A CA 1
ATOM 2833 C C . GLN A 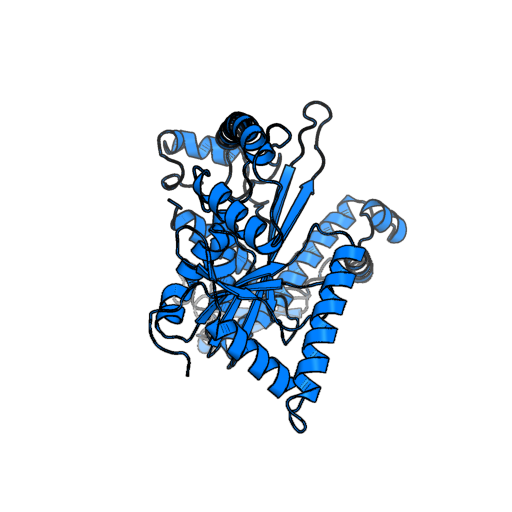1 354 ? -6.650 15.059 29.570 1.00 77.62 354 GLN A C 1
ATOM 2835 O O . GLN A 1 354 ? -7.162 14.475 30.519 1.00 77.62 354 GLN A O 1
ATOM 2840 N N . ALA A 1 355 ? -6.894 14.694 28.311 1.00 74.00 355 ALA A N 1
ATOM 2841 C CA . ALA A 1 355 ? -7.805 13.600 27.986 1.00 74.00 355 ALA A CA 1
ATOM 2842 C C . ALA A 1 355 ? -7.309 12.244 28.521 1.00 74.00 355 ALA A C 1
ATOM 2844 O O . ALA A 1 355 ? -8.090 11.455 29.049 1.00 74.00 355 ALA A O 1
ATOM 2845 N N . THR A 1 356 ? -5.996 12.002 28.460 1.00 77.44 356 THR A N 1
ATOM 2846 C CA . THR A 1 356 ? -5.357 10.821 29.064 1.00 77.44 356 THR A CA 1
ATOM 2847 C C . THR A 1 356 ? -5.538 10.808 30.582 1.00 77.44 356 THR A C 1
ATOM 2849 O O . THR A 1 356 ? -5.816 9.760 31.161 1.00 77.44 356 THR A O 1
ATOM 2852 N N . LYS A 1 357 ? -5.404 11.965 31.240 1.00 79.56 357 LYS A N 1
ATOM 2853 C CA . LYS A 1 357 ? -5.606 12.109 32.684 1.00 79.56 357 LYS A CA 1
ATOM 2854 C C . LYS A 1 357 ? -7.047 11.784 33.075 1.00 79.56 357 LYS A C 1
ATOM 2856 O O . LYS A 1 357 ? -7.247 10.932 33.931 1.00 79.56 357 LYS A O 1
ATOM 2861 N N . VAL A 1 358 ? -8.027 12.372 32.387 1.00 80.38 358 VAL A N 1
ATOM 2862 C CA . VAL A 1 358 ? -9.459 12.114 32.619 1.00 80.38 358 VAL A CA 1
ATOM 2863 C C . VAL A 1 358 ? -9.797 10.631 32.427 1.00 80.38 358 VAL A C 1
ATOM 2865 O O . VAL A 1 358 ? -10.505 10.043 33.241 1.00 80.38 358 VAL A O 1
ATOM 2868 N N . ALA A 1 359 ? -9.257 9.991 31.385 1.00 78.19 359 ALA A N 1
ATOM 2869 C CA . ALA A 1 359 ? -9.468 8.563 31.152 1.00 78.19 359 ALA A CA 1
ATOM 2870 C C . ALA A 1 359 ? -8.848 7.687 32.255 1.00 78.19 359 ALA A C 1
ATOM 2872 O O . ALA A 1 359 ? -9.468 6.717 32.688 1.00 78.19 359 ALA A O 1
ATOM 2873 N N . LYS A 1 360 ? -7.651 8.041 32.747 1.00 81.81 360 LYS A N 1
ATOM 2874 C CA . LYS A 1 360 ? -7.020 7.357 33.887 1.00 81.81 360 LYS A CA 1
ATOM 2875 C C . LYS A 1 360 ? -7.825 7.531 35.173 1.00 81.81 360 LYS A C 1
ATOM 2877 O O . LYS A 1 360 ? -8.089 6.544 35.843 1.00 81.81 360 LYS A O 1
ATOM 2882 N N . GLU A 1 361 ? -8.264 8.748 35.488 1.00 84.38 361 GLU A N 1
ATOM 2883 C CA . GLU A 1 361 ? -9.097 9.029 36.668 1.00 84.38 361 GLU A CA 1
ATOM 2884 C C . GLU A 1 361 ? -10.402 8.218 36.638 1.00 84.38 361 GLU A C 1
ATOM 2886 O O . GLU A 1 361 ? -10.788 7.615 37.642 1.00 84.38 361 GLU A O 1
ATOM 2891 N N . ARG A 1 362 ? -11.045 8.121 35.465 1.00 82.00 362 ARG A N 1
ATOM 2892 C CA . ARG A 1 362 ? -12.224 7.270 35.258 1.00 82.00 362 ARG A CA 1
ATOM 2893 C C . ARG A 1 362 ? -11.913 5.788 35.486 1.00 82.00 362 ARG A C 1
ATOM 2895 O O . ARG A 1 362 ? -12.712 5.096 36.114 1.00 82.00 362 ARG A O 1
ATOM 2902 N N . PHE A 1 363 ? -10.778 5.305 34.982 1.00 83.81 363 PHE A N 1
ATOM 2903 C CA . PHE A 1 363 ? -10.360 3.912 35.141 1.00 83.81 363 PHE A CA 1
ATOM 2904 C C . PHE A 1 363 ? -10.102 3.550 36.611 1.00 83.81 363 PHE A C 1
ATOM 2906 O O . PHE A 1 363 ? -10.640 2.556 37.094 1.00 83.81 363 PHE A O 1
ATOM 2913 N N . GLU A 1 364 ? -9.356 4.383 37.342 1.00 84.62 364 GLU A N 1
ATOM 2914 C CA . GLU A 1 364 ? -9.064 4.166 38.768 1.00 84.62 364 GLU A CA 1
ATOM 2915 C C . GLU A 1 364 ? -10.327 4.248 39.639 1.00 84.62 364 GLU A C 1
ATOM 2917 O O . GLU A 1 364 ? -10.533 3.433 40.542 1.00 84.62 364 GLU A O 1
ATOM 2922 N N . SER A 1 365 ? -11.232 5.183 39.329 1.00 85.69 365 SER A N 1
ATOM 2923 C CA . SER A 1 365 ? -12.533 5.273 40.006 1.00 85.69 365 SER A CA 1
ATOM 2924 C C . SER A 1 365 ? -13.354 3.995 39.812 1.00 85.69 365 SER A C 1
ATOM 2926 O O . SER A 1 365 ? -13.940 3.475 40.760 1.00 85.69 365 SER A O 1
ATOM 2928 N N . ALA A 1 366 ? -13.360 3.444 38.596 1.00 84.06 366 ALA A N 1
ATOM 2929 C CA . ALA A 1 366 ? -14.080 2.213 38.297 1.00 84.06 366 ALA A CA 1
ATOM 2930 C C . ALA A 1 366 ? -13.442 0.984 38.972 1.00 84.06 366 ALA A C 1
ATOM 2932 O O . ALA A 1 366 ? -14.155 0.130 39.492 1.00 84.06 366 ALA A O 1
ATOM 2933 N N . LYS A 1 367 ? -12.108 0.934 39.061 1.00 84.31 367 LYS A N 1
ATOM 2934 C CA . LYS A 1 367 ? -11.377 -0.107 39.802 1.00 84.31 367 LYS A CA 1
ATOM 2935 C C . LYS A 1 367 ? -11.695 -0.093 41.300 1.00 84.31 367 LYS A C 1
ATOM 2937 O O . LYS A 1 367 ? -11.792 -1.147 41.920 1.00 84.31 367 LYS A O 1
ATOM 2942 N N . THR A 1 368 ? -11.914 1.093 41.864 1.00 85.62 368 THR A N 1
ATOM 2943 C CA . THR A 1 368 ? -12.322 1.258 43.268 1.00 85.62 368 THR A CA 1
ATOM 2944 C C . THR A 1 368 ? -13.744 0.731 43.510 1.00 85.62 368 THR A C 1
ATOM 2946 O O . THR A 1 368 ? -14.018 0.165 44.564 1.00 85.62 368 THR A O 1
ATOM 2949 N N . ALA A 1 369 ? -14.640 0.867 42.525 1.00 84.25 369 ALA A N 1
ATOM 2950 C CA . ALA A 1 369 ? -16.015 0.363 42.593 1.00 84.25 369 ALA A CA 1
ATOM 2951 C C . ALA A 1 369 ? -16.131 -1.167 42.425 1.00 84.25 369 ALA A C 1
ATOM 2953 O O . ALA A 1 369 ? -17.102 -1.754 42.898 1.00 84.25 369 ALA A O 1
ATOM 2954 N N . TYR A 1 370 ? -15.150 -1.816 41.787 1.00 82.69 370 TYR A N 1
ATOM 2955 C CA . TYR A 1 370 ? -15.107 -3.270 41.579 1.00 82.69 370 TYR A CA 1
ATOM 2956 C C . TYR A 1 370 ? -13.816 -3.892 42.145 1.00 82.69 370 TYR A C 1
ATOM 2958 O O . TYR A 1 370 ? -12.951 -4.340 41.381 1.00 82.69 370 TYR A O 1
ATOM 2966 N N . PRO A 1 371 ? -13.659 -3.943 43.482 1.00 78.31 371 PRO A N 1
ATOM 2967 C CA . PRO A 1 371 ? -12.483 -4.539 44.099 1.00 78.31 371 PRO A CA 1
ATOM 2968 C C . PRO A 1 371 ? -12.417 -6.039 43.775 1.00 78.31 371 PRO A C 1
ATOM 2970 O O . PRO A 1 371 ? -13.342 -6.790 44.072 1.00 78.31 371 PRO A O 1
ATOM 2973 N N . GLY A 1 372 ? -11.318 -6.474 43.153 1.00 82.44 372 GLY A N 1
ATOM 2974 C CA . GLY A 1 372 ? -11.052 -7.883 42.833 1.00 82.44 372 GLY A CA 1
ATOM 2975 C C . GLY A 1 372 ? -10.949 -8.216 41.342 1.00 82.44 372 GLY A C 1
ATOM 2976 O O . GLY A 1 372 ? -10.482 -9.303 41.014 1.00 82.44 372 GLY A O 1
ATOM 2977 N N . LEU A 1 373 ? -11.317 -7.301 40.438 1.00 85.50 373 LEU A N 1
ATOM 2978 C CA . LEU A 1 373 ? -11.091 -7.485 39.000 1.00 85.50 373 LEU A CA 1
ATOM 2979 C C . LEU A 1 373 ? -9.651 -7.137 38.609 1.00 85.50 373 LEU A C 1
ATOM 2981 O O . LEU A 1 373 ? -9.077 -6.153 39.082 1.00 85.50 373 LEU A O 1
ATOM 2985 N N . SER A 1 374 ? -9.081 -7.913 37.687 1.00 86.44 374 SER A N 1
ATOM 2986 C CA . SER A 1 374 ? -7.822 -7.550 37.035 1.00 86.44 374 SER A CA 1
ATOM 2987 C C . SER A 1 374 ? -7.994 -6.321 36.134 1.00 86.44 374 SER A C 1
ATOM 2989 O O . SER A 1 374 ? -9.087 -6.020 35.646 1.00 86.44 374 SER A O 1
ATOM 2991 N N . ASP A 1 375 ? -6.890 -5.634 35.824 1.00 82.56 375 ASP A N 1
ATOM 2992 C CA . ASP A 1 375 ? -6.907 -4.482 34.912 1.00 82.56 375 ASP A CA 1
ATOM 2993 C C . ASP A 1 375 ? -7.503 -4.829 33.536 1.00 82.56 375 ASP A C 1
ATOM 2995 O O . ASP A 1 375 ? -8.148 -3.992 32.903 1.00 82.56 375 ASP A O 1
ATOM 2999 N N . HIS A 1 376 ? -7.298 -6.061 33.058 1.00 81.44 376 HIS A N 1
ATOM 3000 C CA . HIS A 1 376 ? -7.859 -6.530 31.793 1.00 81.44 376 HIS A CA 1
ATOM 3001 C C . HIS A 1 376 ? -9.378 -6.713 31.876 1.00 81.44 376 HIS A C 1
ATOM 3003 O O . HIS A 1 376 ? -10.106 -6.227 31.010 1.00 81.44 376 HIS A O 1
ATOM 3009 N N . GLU A 1 377 ? -9.874 -7.367 32.925 1.00 84.81 377 GLU A N 1
ATOM 3010 C CA . GLU A 1 377 ? -11.312 -7.571 33.125 1.00 84.81 377 GLU A CA 1
ATOM 3011 C C . GLU A 1 377 ? -12.042 -6.241 33.324 1.00 84.81 377 GLU A C 1
ATOM 3013 O O . GLU A 1 377 ? -13.110 -6.037 32.747 1.00 84.81 377 GLU A O 1
ATOM 3018 N N . MET A 1 378 ? -11.426 -5.301 34.047 1.00 84.88 378 MET A N 1
ATOM 3019 C CA . MET A 1 378 ? -11.953 -3.950 34.235 1.00 84.88 378 MET A CA 1
ATOM 3020 C C . MET A 1 378 ? -12.045 -3.188 32.905 1.00 84.88 378 MET A C 1
ATOM 3022 O O . MET A 1 378 ? -13.075 -2.584 32.603 1.00 84.88 378 MET A O 1
ATOM 3026 N N . LYS A 1 379 ? -11.006 -3.261 32.057 1.00 83.50 379 LYS A N 1
ATOM 3027 C CA . LYS A 1 379 ? -11.039 -2.703 30.691 1.00 83.50 379 LYS A CA 1
ATOM 3028 C C . LYS A 1 379 ? -12.182 -3.294 29.875 1.00 83.50 379 LYS A C 1
ATOM 3030 O O . LYS A 1 379 ? -12.931 -2.553 29.245 1.00 83.50 379 LYS A O 1
ATOM 3035 N N . MET A 1 380 ? -12.335 -4.616 29.904 1.00 83.00 380 MET A N 1
ATOM 3036 C CA . MET A 1 380 ? -13.402 -5.303 29.180 1.00 83.00 380 MET A CA 1
ATOM 3037 C C . MET A 1 380 ? -14.792 -4.914 29.689 1.00 83.00 380 MET A C 1
ATOM 3039 O O . MET A 1 380 ? -15.709 -4.776 28.881 1.00 83.00 380 MET A O 1
ATOM 3043 N N . LEU A 1 381 ? -14.958 -4.708 30.998 1.00 85.38 381 LEU A N 1
ATOM 3044 C CA . LEU A 1 381 ? -16.211 -4.244 31.591 1.00 85.38 381 LEU A CA 1
ATOM 3045 C C . LEU A 1 381 ? -16.558 -2.831 31.115 1.00 85.38 381 LEU A C 1
ATOM 3047 O O . LEU A 1 381 ? -17.650 -2.625 30.591 1.00 85.38 381 LEU A O 1
ATOM 3051 N N . LEU A 1 382 ? -15.612 -1.890 31.192 1.00 84.25 382 LEU A N 1
ATOM 3052 C CA . LEU A 1 382 ? -15.824 -0.520 30.713 1.00 84.25 382 LEU A CA 1
ATOM 3053 C C . LEU A 1 382 ? -16.135 -0.475 29.217 1.00 84.25 382 LEU A C 1
ATOM 3055 O O . LEU A 1 382 ? -17.005 0.278 28.789 1.00 84.25 382 LEU A O 1
ATOM 3059 N N . VAL A 1 383 ? -15.455 -1.300 28.414 1.00 84.12 383 VAL A N 1
ATOM 3060 C CA . VAL A 1 383 ? -15.769 -1.414 26.986 1.00 84.12 383 VAL A CA 1
ATOM 3061 C C . VAL A 1 383 ? -17.195 -1.927 26.812 1.00 84.12 383 VAL A C 1
ATOM 3063 O O . VAL A 1 383 ? -17.951 -1.317 26.069 1.00 84.12 383 VAL A O 1
ATOM 3066 N N . LYS A 1 384 ? -17.616 -2.985 27.520 1.00 85.00 384 LYS A N 1
ATOM 3067 C CA . LYS A 1 384 ? -18.995 -3.504 27.441 1.00 85.00 384 LYS A CA 1
ATOM 3068 C C . LYS A 1 384 ? -20.047 -2.461 27.835 1.00 85.00 384 LYS A C 1
ATOM 3070 O O . LYS A 1 384 ? -21.099 -2.419 27.202 1.00 85.00 384 LYS A O 1
ATOM 3075 N N . GLU A 1 385 ? -19.780 -1.621 28.832 1.00 85.00 385 GLU A N 1
ATOM 3076 C CA . GLU A 1 385 ? -20.665 -0.507 29.202 1.00 85.00 385 GLU A CA 1
ATOM 3077 C C . GLU A 1 385 ? -20.754 0.544 28.089 1.00 85.00 385 GLU A C 1
ATOM 3079 O O . GLU A 1 385 ? -21.849 0.940 27.690 1.00 85.00 385 GLU A O 1
ATOM 3084 N N . GLU A 1 386 ? -19.617 0.956 27.526 1.00 83.06 386 GLU A N 1
ATOM 3085 C CA . GLU A 1 386 ? -19.581 1.883 26.389 1.00 83.06 386 GLU A CA 1
ATOM 3086 C C . GLU A 1 386 ? -20.248 1.282 25.141 1.00 83.06 386 GLU A C 1
ATOM 3088 O O . GLU A 1 386 ? -20.893 1.991 24.370 1.00 83.06 386 GLU A O 1
ATOM 3093 N N . MET A 1 387 ? -20.194 -0.043 24.964 1.00 82.06 387 MET A N 1
ATOM 3094 C CA . MET A 1 387 ? -20.884 -0.731 23.869 1.00 82.06 387 MET A CA 1
ATOM 3095 C C . MET A 1 387 ? -22.407 -0.598 23.965 1.00 82.06 387 MET A C 1
ATOM 3097 O O . MET A 1 387 ? -23.085 -0.593 22.936 1.00 82.06 387 MET A O 1
ATOM 3101 N N . GLN A 1 388 ? -22.957 -0.468 25.175 1.00 83.25 388 GLN A N 1
ATOM 3102 C CA . GLN A 1 388 ? -24.385 -0.212 25.378 1.00 83.25 388 GLN A CA 1
ATOM 3103 C C . GLN A 1 388 ? -24.764 1.244 25.077 1.00 83.25 388 GLN A C 1
ATOM 3105 O O . GLN A 1 388 ? -25.929 1.524 24.801 1.00 83.25 388 GLN A O 1
ATOM 3110 N N . ARG A 1 389 ? -23.788 2.159 25.095 1.00 82.81 389 ARG A N 1
ATOM 3111 C CA . ARG A 1 389 ? -23.966 3.606 24.905 1.00 82.81 389 ARG A CA 1
ATOM 3112 C C . ARG A 1 389 ? -23.499 4.100 23.533 1.00 82.81 389 ARG A C 1
ATOM 3114 O O . ARG A 1 389 ? -23.351 5.304 23.346 1.00 82.81 389 ARG A O 1
ATOM 3121 N N . MET A 1 390 ? -23.266 3.197 22.577 1.00 83.50 390 MET A N 1
ATOM 3122 C CA . MET A 1 390 ? -22.770 3.583 21.255 1.00 83.50 390 MET A CA 1
ATOM 3123 C C . MET A 1 390 ? -23.697 4.585 20.562 1.00 83.50 390 MET A C 1
ATOM 3125 O O . MET A 1 390 ? -24.901 4.351 20.432 1.00 83.50 390 MET A O 1
ATOM 3129 N N . ALA A 1 391 ? -23.110 5.654 20.031 1.00 80.62 391 ALA A N 1
ATOM 3130 C CA . ALA A 1 391 ? -23.818 6.641 19.226 1.00 80.62 391 ALA A CA 1
ATOM 3131 C C . ALA A 1 391 ? -23.809 6.233 17.746 1.00 80.62 391 ALA A C 1
ATOM 3133 O O . ALA A 1 391 ? -22.811 5.719 17.245 1.00 80.62 391 ALA A O 1
ATOM 3134 N N . SER A 1 392 ? -24.912 6.467 17.032 1.00 83.31 392 SER A N 1
ATOM 3135 C CA . SER A 1 392 ? -24.959 6.288 15.573 1.00 83.31 392 SER A CA 1
ATOM 3136 C C . SER A 1 392 ? -24.576 7.601 14.895 1.00 83.31 392 SER A C 1
ATOM 3138 O O . SER A 1 392 ? -25.200 8.625 15.166 1.00 83.31 392 SER A O 1
ATOM 3140 N N . ILE A 1 393 ? -23.551 7.583 14.042 1.00 79.69 393 ILE A N 1
ATOM 3141 C CA . ILE A 1 393 ? -23.007 8.784 13.397 1.00 79.69 393 ILE A CA 1
ATOM 3142 C C . ILE A 1 393 ? -22.827 8.542 11.891 1.00 79.69 393 ILE A C 1
ATOM 3144 O O . ILE A 1 393 ? -22.315 7.503 11.473 1.00 79.69 393 ILE A O 1
ATOM 3148 N N . GLY A 1 394 ? -23.201 9.534 11.076 1.00 74.31 394 GLY A N 1
ATOM 3149 C CA . GLY A 1 394 ? -23.017 9.530 9.620 1.00 74.31 394 GLY A CA 1
ATOM 3150 C C . GLY A 1 394 ? -24.147 8.858 8.834 1.00 74.31 394 GLY A C 1
ATOM 3151 O O . GLY A 1 394 ? -25.026 8.212 9.396 1.00 74.31 394 GLY A O 1
ATOM 3152 N N . LYS A 1 395 ? -24.110 8.989 7.499 1.00 75.19 395 LYS A N 1
ATOM 3153 C CA . LYS A 1 395 ? -25.161 8.491 6.582 1.00 75.19 395 LYS A CA 1
ATOM 3154 C C . LYS A 1 395 ? -25.420 6.986 6.699 1.00 75.19 395 LYS A C 1
ATOM 3156 O O . LYS A 1 395 ? -26.543 6.541 6.485 1.00 75.19 395 LYS A O 1
ATOM 3161 N N . TRP A 1 396 ? -24.389 6.207 7.017 1.00 76.44 396 TRP A N 1
ATOM 3162 C CA . TRP A 1 396 ? -24.477 4.748 7.136 1.00 76.44 396 TRP A CA 1
ATOM 3163 C C . TRP A 1 396 ? -24.872 4.275 8.542 1.00 76.44 396 TRP A C 1
ATOM 3165 O O . TRP A 1 396 ? -24.916 3.070 8.772 1.00 76.44 396 TRP A O 1
ATOM 3175 N N . ASN A 1 397 ? -25.195 5.196 9.464 1.00 79.25 397 ASN A N 1
ATOM 3176 C CA . ASN A 1 397 ? -25.526 4.907 10.864 1.00 79.25 397 ASN A CA 1
ATOM 3177 C C . ASN A 1 397 ? -24.457 4.054 11.562 1.00 79.25 397 ASN A C 1
ATOM 3179 O O . ASN A 1 397 ? -24.760 3.092 12.274 1.00 79.25 397 ASN A O 1
ATOM 3183 N N . ASP A 1 398 ? -23.195 4.420 11.346 1.00 82.38 398 ASP A N 1
ATOM 3184 C CA . ASP A 1 398 ? -22.062 3.728 11.938 1.00 82.38 398 ASP A CA 1
ATOM 3185 C C . ASP A 1 398 ? -22.077 3.908 13.454 1.00 82.38 398 ASP A C 1
ATOM 3187 O O . ASP A 1 398 ? -22.243 5.020 13.956 1.00 82.38 398 ASP A O 1
ATOM 3191 N N . ARG A 1 399 ? -21.949 2.801 14.192 1.00 84.12 399 ARG A N 1
ATOM 3192 C CA . ARG A 1 399 ? -22.013 2.810 15.658 1.00 84.12 399 ARG A CA 1
ATOM 3193 C C . ARG A 1 399 ? -20.635 3.064 16.235 1.00 84.12 399 ARG A C 1
ATOM 3195 O O . ARG A 1 399 ? -19.747 2.235 16.041 1.00 84.12 399 ARG A O 1
ATOM 3202 N N . TRP A 1 400 ? -20.469 4.183 16.924 1.00 82.38 400 TRP A N 1
ATOM 3203 C CA . TRP A 1 400 ? -19.217 4.608 17.540 1.00 82.38 400 TRP A CA 1
ATOM 3204 C C . TRP A 1 400 ? -19.225 4.338 19.037 1.00 82.38 400 TRP A C 1
ATOM 3206 O O . TRP A 1 400 ? -20.199 4.614 19.734 1.00 82.38 400 TRP A O 1
ATOM 3216 N N . LEU A 1 401 ? -18.107 3.810 19.512 1.00 84.69 401 LEU A N 1
ATOM 3217 C CA . LEU A 1 401 ? -17.780 3.583 20.906 1.00 84.69 401 LEU A CA 1
ATOM 3218 C C . LEU A 1 401 ? -16.630 4.509 21.295 1.00 84.69 401 LEU A C 1
ATOM 3220 O O . LEU A 1 401 ? -15.617 4.579 20.593 1.00 84.69 401 LEU A O 1
ATOM 3224 N N . SER A 1 402 ? -16.762 5.177 22.438 1.00 79.69 402 SER A N 1
ATOM 3225 C CA . SER A 1 402 ? -15.642 5.876 23.058 1.00 79.69 402 SER A CA 1
ATOM 3226 C C . SER A 1 402 ? -14.731 4.871 23.741 1.00 79.69 402 SER A C 1
ATOM 3228 O O . SER A 1 402 ? -15.187 4.082 24.566 1.00 79.69 402 SER A O 1
ATOM 3230 N N . GLN A 1 403 ? -13.437 4.902 23.428 1.00 76.06 403 GLN A N 1
ATOM 3231 C CA . GLN A 1 403 ? -12.491 4.002 24.066 1.00 76.06 403 GLN A CA 1
ATOM 3232 C C . GLN A 1 403 ? -12.293 4.431 25.530 1.00 76.06 403 GLN A C 1
ATOM 3234 O O . GLN A 1 403 ? -11.808 5.540 25.775 1.00 76.06 403 GLN A O 1
ATOM 3239 N N . PRO A 1 404 ? -12.634 3.581 26.518 1.00 69.38 404 PRO A N 1
ATOM 3240 C CA . PRO A 1 404 ? -12.624 3.981 27.921 1.00 69.38 404 PRO A CA 1
ATOM 3241 C C . PRO A 1 404 ? -11.213 4.048 28.513 1.00 69.38 404 PRO A C 1
ATOM 3243 O O . PRO A 1 404 ? -11.028 4.638 29.573 1.00 69.38 404 PRO A O 1
ATOM 3246 N N . THR A 1 405 ? -10.212 3.462 27.845 1.00 67.06 405 THR A N 1
ATOM 3247 C CA . THR A 1 405 ? -8.822 3.434 28.319 1.00 67.06 405 THR A CA 1
ATOM 3248 C C . THR A 1 405 ? -7.828 3.899 27.268 1.00 67.06 405 THR A C 1
ATOM 3250 O O . THR A 1 405 ? -7.906 3.502 26.109 1.00 67.06 405 THR A O 1
ATOM 3253 N N . THR A 1 406 ? -6.831 4.669 27.693 1.00 60.62 406 THR A N 1
ATOM 3254 C CA . THR A 1 406 ? -5.772 5.203 26.827 1.00 60.62 406 THR A CA 1
ATOM 3255 C C . THR A 1 406 ? -4.477 4.402 26.980 1.00 60.62 406 THR A C 1
ATOM 3257 O O . THR A 1 406 ? -3.976 4.267 28.097 1.00 60.62 406 THR A O 1
ATOM 3260 N N . HIS A 1 407 ? -3.894 3.929 25.877 1.00 53.47 407 HIS A N 1
ATOM 3261 C CA . HIS A 1 407 ? -2.542 3.357 25.838 1.00 53.47 407 HIS A CA 1
ATOM 3262 C C . HIS A 1 407 ? -1.627 4.277 25.022 1.00 53.47 407 HIS A C 1
ATOM 3264 O O . HIS A 1 407 ? -1.396 4.011 23.857 1.00 53.47 407 HIS A O 1
ATOM 3270 N N . TYR A 1 408 ? -1.139 5.348 25.664 1.00 42.78 408 TYR A N 1
ATOM 3271 C CA . TYR A 1 408 ? -0.296 6.417 25.095 1.00 42.78 408 TYR A CA 1
ATOM 3272 C C . TYR A 1 408 ? -0.883 7.137 23.848 1.00 42.78 408 TYR A C 1
ATOM 3274 O O . TYR A 1 408 ? -1.485 6.546 22.965 1.00 42.78 408 TYR A O 1
ATOM 3282 N N . ASP A 1 409 ? -0.747 8.466 23.820 1.00 41.00 409 ASP A N 1
ATOM 3283 C CA . ASP A 1 409 ? -1.208 9.393 22.763 1.00 41.00 409 ASP A CA 1
ATOM 3284 C C . ASP A 1 409 ? -2.722 9.673 22.610 1.00 41.00 409 ASP A C 1
ATOM 3286 O O . ASP A 1 409 ? -3.207 10.012 21.529 1.00 41.00 409 ASP A O 1
ATOM 3290 N N . GLY A 1 410 ? -3.453 9.718 23.730 1.00 49.06 410 GLY A N 1
ATOM 3291 C CA . GLY A 1 410 ? -4.757 10.394 23.825 1.00 49.06 410 GLY A CA 1
ATOM 3292 C C . GLY A 1 410 ? -5.982 9.475 23.831 1.00 49.06 410 GLY A C 1
ATOM 3293 O O . GLY A 1 410 ? -5.872 8.251 23.851 1.00 49.06 410 GLY A O 1
ATOM 3294 N N . THR A 1 411 ? -7.172 10.082 23.881 1.00 52.16 411 THR A N 1
ATOM 3295 C CA . THR A 1 411 ? -8.462 9.383 23.781 1.00 52.16 411 THR A CA 1
ATOM 3296 C C . THR A 1 411 ? -8.837 9.152 22.316 1.00 52.16 411 THR A C 1
ATOM 3298 O O . THR A 1 411 ? -8.562 9.984 21.447 1.00 52.16 411 THR A O 1
ATOM 3301 N N . GLY A 1 412 ? -9.458 8.005 22.040 1.00 55.00 412 GLY A N 1
ATOM 3302 C CA . GLY A 1 412 ? -9.914 7.623 20.705 1.00 55.00 412 GLY A CA 1
ATOM 3303 C C . GLY A 1 412 ? -11.353 7.118 20.715 1.00 55.00 412 GLY A C 1
ATOM 3304 O O . GLY A 1 412 ? -11.862 6.680 21.745 1.00 55.00 412 GLY A O 1
ATOM 3305 N N . GLN A 1 413 ? -12.003 7.175 19.561 1.00 53.81 413 GLN A N 1
ATOM 3306 C CA . GLN A 1 413 ? -13.280 6.527 19.291 1.00 53.81 413 GLN A CA 1
ATOM 3307 C C . GLN A 1 413 ? -13.082 5.459 18.216 1.00 53.81 413 GLN A C 1
ATOM 3309 O O . GLN A 1 413 ? -12.260 5.611 17.312 1.00 53.81 413 GLN A O 1
ATOM 3314 N N . ALA A 1 414 ? -13.839 4.373 18.307 1.00 61.50 414 ALA A N 1
ATOM 3315 C CA . ALA A 1 414 ? -13.825 3.309 17.315 1.00 61.50 414 ALA A CA 1
ATOM 3316 C C . ALA A 1 414 ? -15.249 2.969 16.880 1.00 61.50 414 ALA A C 1
ATOM 3318 O O . ALA A 1 414 ? -16.169 2.989 17.692 1.00 61.50 414 ALA A O 1
ATOM 3319 N N . SER A 1 415 ? -15.437 2.623 15.611 1.00 60.31 415 SER A N 1
ATOM 3320 C CA . SER A 1 415 ? -16.721 2.164 15.085 1.00 60.31 415 SER A CA 1
ATOM 3321 C C . SER A 1 415 ? -16.578 0.849 14.351 1.00 60.31 415 SER A C 1
ATOM 3323 O O . SER A 1 415 ? -15.653 0.676 13.568 1.00 60.31 415 SER A O 1
ATOM 3325 N N . LEU A 1 416 ? -17.508 -0.077 14.583 1.00 65.56 416 LEU A N 1
ATOM 3326 C CA . LEU A 1 416 ? -17.587 -1.334 13.845 1.00 65.56 416 LEU A CA 1
ATOM 3327 C C . LEU A 1 416 ? -18.424 -1.137 12.574 1.00 65.56 416 LEU A C 1
ATOM 3329 O O . LEU A 1 416 ? -19.614 -0.843 12.653 1.00 65.56 416 LEU A O 1
ATOM 3333 N N . LEU A 1 417 ? -17.818 -1.377 11.408 1.00 46.50 417 LEU A N 1
ATOM 3334 C CA . LEU A 1 417 ? -18.416 -1.111 10.090 1.00 46.50 417 LEU A CA 1
ATOM 3335 C C . LEU A 1 417 ? -19.444 -2.146 9.637 1.00 46.50 417 LEU A C 1
ATOM 3337 O O . LEU A 1 417 ? -20.103 -1.944 8.619 1.00 46.50 417 LEU A O 1
ATOM 3341 N N . ALA A 1 418 ? -19.575 -3.257 10.360 1.00 43.62 418 ALA A N 1
ATOM 3342 C CA . ALA A 1 418 ? -20.538 -4.298 10.049 1.00 43.62 418 ALA A CA 1
ATOM 3343 C C . ALA A 1 418 ? -21.021 -4.990 11.326 1.00 43.62 418 ALA A C 1
ATOM 3345 O O . ALA A 1 418 ? -20.424 -5.950 11.806 1.00 43.62 418 ALA A O 1
ATOM 3346 N N . HIS A 1 419 ? -22.151 -4.526 11.855 1.00 40.78 419 HIS A N 1
ATOM 3347 C CA . HIS A 1 419 ? -22.934 -5.279 12.827 1.00 40.78 419 HIS A CA 1
ATOM 3348 C C . HIS A 1 419 ? -24.364 -5.420 12.301 1.00 40.78 419 HIS A C 1
ATOM 3350 O O . HIS A 1 419 ? -25.198 -4.534 12.480 1.00 40.78 419 HIS A O 1
ATOM 3356 N N . ARG A 1 420 ? -24.683 -6.554 11.662 1.00 31.45 420 ARG A N 1
ATOM 3357 C CA . ARG A 1 420 ? -26.089 -6.917 11.423 1.00 31.45 420 ARG A CA 1
ATOM 3358 C C . ARG A 1 420 ? -26.768 -7.060 12.787 1.00 31.45 420 ARG A C 1
ATOM 3360 O O . ARG A 1 420 ? -26.204 -7.708 13.666 1.00 31.45 420 ARG A O 1
ATOM 3367 N N . HIS A 1 421 ? -27.937 -6.442 12.971 1.00 32.12 421 HIS A N 1
ATOM 3368 C CA . HIS A 1 421 ? -28.789 -6.593 14.157 1.00 32.12 421 HIS A CA 1
ATOM 3369 C C . HIS A 1 421 ? -28.762 -8.036 14.686 1.00 32.12 421 HIS A C 1
ATOM 3371 O O . HIS A 1 421 ? -29.230 -8.956 14.025 1.00 32.12 421 HIS A O 1
ATOM 3377 N N . GLY A 1 422 ? -28.168 -8.240 15.860 1.00 29.23 422 GLY A N 1
ATOM 3378 C CA . GLY A 1 422 ? -27.996 -9.570 16.435 1.00 29.23 422 GLY A CA 1
ATOM 3379 C C . GLY A 1 422 ? -26.875 -9.574 17.458 1.00 29.23 422 GLY A C 1
ATOM 3380 O O . GLY A 1 422 ? -25.720 -9.730 17.074 1.00 29.23 422 GLY A O 1
ATOM 3381 N N . ARG A 1 423 ? -27.263 -9.351 18.723 1.00 27.27 423 ARG A N 1
ATOM 3382 C CA . ARG A 1 423 ? -26.459 -9.361 19.960 1.00 27.27 423 ARG A CA 1
ATOM 3383 C C . ARG A 1 423 ? -25.078 -10.013 19.797 1.00 27.27 423 ARG A C 1
ATOM 3385 O O . ARG A 1 423 ? -24.986 -11.191 19.450 1.00 27.27 423 ARG A O 1
ATOM 3392 N N . LEU A 1 424 ? -24.033 -9.253 20.122 1.00 37.41 424 LEU A N 1
ATOM 3393 C CA . LEU A 1 424 ? -22.722 -9.804 20.449 1.00 37.41 424 LEU A CA 1
ATOM 3394 C C . LEU A 1 424 ? -22.894 -10.797 21.607 1.00 37.41 424 LEU A C 1
ATOM 3396 O O . LEU A 1 424 ? -23.455 -10.441 22.645 1.00 37.41 424 LEU A O 1
ATOM 3400 N N . ARG A 1 425 ? -22.474 -12.042 21.385 1.00 29.64 425 ARG A N 1
ATOM 3401 C CA . ARG A 1 425 ? -22.137 -12.978 22.456 1.00 29.64 425 ARG A CA 1
ATOM 3402 C C . ARG A 1 425 ? -20.644 -12.888 22.700 1.00 29.64 425 ARG A C 1
ATOM 3404 O O . ARG A 1 425 ? -19.920 -12.775 21.681 1.00 29.64 425 ARG A O 1
#

pLDDT: mean 83.66, std 13.99, range [27.27, 97.62]